Protein AF-A0A932BTH4-F1 (afdb_monomer_lite)

Structure (mmCIF, N/CA/C/O backbone):
data_AF-A0A932BTH4-F1
#
_entry.id   AF-A0A932BTH4-F1
#
loop_
_atom_site.group_PDB
_atom_site.id
_atom_site.type_symbol
_atom_site.label_atom_id
_atom_site.label_alt_id
_atom_site.label_comp_id
_atom_site.label_asym_id
_atom_site.label_entity_id
_atom_site.label_seq_id
_atom_site.pdbx_PDB_ins_code
_atom_site.Cartn_x
_atom_site.Cartn_y
_atom_site.Cartn_z
_atom_site.occupancy
_atom_site.B_iso_or_equiv
_atom_site.auth_seq_id
_atom_site.auth_comp_id
_atom_site.auth_asym_id
_atom_site.auth_atom_id
_atom_site.pdbx_PDB_model_num
ATOM 1 N N . MET A 1 1 ? 2.975 25.777 20.065 1.00 57.84 1 MET A N 1
ATOM 2 C CA . MET A 1 1 ? 3.415 24.514 19.435 1.00 57.84 1 MET A CA 1
ATOM 3 C C . MET A 1 1 ? 2.217 23.895 18.734 1.00 57.84 1 MET A C 1
ATOM 5 O O . MET A 1 1 ? 1.132 23.982 19.305 1.00 57.84 1 MET A O 1
ATOM 9 N N . PRO A 1 2 ? 2.371 23.359 17.514 1.00 67.12 2 PRO A N 1
ATOM 10 C CA . PRO A 1 2 ? 1.290 22.666 16.820 1.00 67.12 2 PRO A CA 1
ATOM 11 C C . PRO A 1 2 ? 0.917 21.357 17.541 1.00 67.12 2 PRO A C 1
ATOM 13 O O . PRO A 1 2 ? 1.780 20.638 18.053 1.00 67.12 2 PRO A O 1
ATOM 16 N N . LEU A 1 3 ? -0.386 21.070 17.597 1.00 73.31 3 LEU A N 1
ATOM 17 C CA . LEU A 1 3 ? -0.944 19.831 18.146 1.00 73.31 3 LEU A CA 1
ATOM 18 C C . LEU A 1 3 ? -1.079 18.804 17.018 1.00 73.31 3 LEU A C 1
ATOM 20 O O . LEU A 1 3 ? -1.754 19.080 16.031 1.00 73.31 3 LEU A O 1
ATOM 24 N N . HIS A 1 4 ? -0.491 17.620 17.188 1.00 79.56 4 HIS A N 1
ATOM 25 C CA . HIS A 1 4 ? -0.562 16.533 16.209 1.00 79.56 4 HIS A CA 1
ATOM 26 C C . HIS A 1 4 ? -1.504 15.425 16.682 1.00 79.56 4 HIS A C 1
ATOM 28 O O . HIS A 1 4 ? -1.471 15.050 17.856 1.00 79.56 4 HIS A O 1
ATOM 34 N N . HIS A 1 5 ? -2.315 14.867 15.781 1.00 82.06 5 HIS A N 1
ATOM 35 C CA . HIS A 1 5 ? -3.275 13.816 16.128 1.00 82.06 5 HIS A CA 1
ATOM 36 C C . HIS A 1 5 ? -2.724 12.415 15.891 1.00 82.06 5 HIS A C 1
ATOM 38 O O . HIS A 1 5 ? -2.381 12.061 14.765 1.00 82.06 5 HIS A O 1
ATOM 44 N N . TYR A 1 6 ? -2.711 11.584 16.932 1.00 84.62 6 TYR A N 1
ATOM 45 C CA . TYR A 1 6 ? -2.414 10.158 16.766 1.00 84.62 6 TYR A CA 1
ATOM 46 C C . TYR A 1 6 ? -3.645 9.352 16.342 1.00 84.62 6 TYR A C 1
ATOM 48 O O . TYR A 1 6 ? -3.500 8.346 15.658 1.00 84.62 6 TYR A O 1
ATOM 56 N N . LEU A 1 7 ? -4.840 9.846 16.665 1.00 87.31 7 LEU A N 1
ATOM 57 C CA . LEU A 1 7 ? -6.119 9.337 16.189 1.00 87.31 7 LEU A CA 1
ATOM 58 C C . LEU A 1 7 ? -6.963 10.533 15.714 1.00 87.31 7 LEU A C 1
ATOM 60 O O . LEU A 1 7 ? -7.068 11.515 16.462 1.00 87.31 7 LEU A O 1
ATOM 64 N N . PRO A 1 8 ? -7.545 10.514 14.498 1.00 86.94 8 PRO A N 1
ATOM 65 C CA . PRO A 1 8 ? -8.290 11.659 13.987 1.00 86.94 8 PRO A CA 1
ATOM 66 C C . PRO A 1 8 ? -9.456 12.032 14.901 1.00 86.94 8 PRO A C 1
ATOM 68 O O . PRO A 1 8 ? -10.297 11.207 15.258 1.00 86.94 8 PRO A O 1
ATOM 71 N N . ALA A 1 9 ? -9.546 13.309 15.257 1.00 85.62 9 ALA A N 1
ATOM 72 C CA . ALA A 1 9 ? -10.583 13.762 16.172 1.00 85.62 9 ALA A CA 1
ATOM 73 C C . ALA A 1 9 ? -11.993 13.731 15.543 1.00 85.62 9 ALA A C 1
ATOM 75 O O . ALA A 1 9 ? -12.984 13.638 16.257 1.00 85.62 9 ALA A O 1
ATOM 76 N N . SER A 1 10 ? -12.097 13.726 14.209 1.00 86.75 10 SER A N 1
ATOM 77 C CA . SER A 1 10 ? -13.349 13.467 13.487 1.00 86.75 10 SER A CA 1
ATOM 78 C C . SER A 1 10 ? -13.883 12.046 13.701 1.00 86.75 10 SER A C 1
ATOM 80 O O . SER A 1 10 ? -15.091 11.870 13.837 1.00 86.75 10 SER A O 1
ATOM 82 N N . PHE A 1 11 ? -12.995 11.050 13.774 1.00 91.19 11 PHE A N 1
ATOM 83 C CA . PHE A 1 11 ? -13.348 9.671 14.112 1.00 91.19 11 PHE A CA 1
ATOM 84 C C . PHE A 1 11 ? -13.824 9.573 15.565 1.00 91.19 11 PHE A C 1
ATOM 86 O O . PHE A 1 11 ? -14.920 9.084 15.820 1.00 91.19 11 PHE A O 1
ATOM 93 N N . LEU A 1 12 ? -13.069 10.151 16.506 1.00 91.12 12 LEU A N 1
ATOM 94 C CA . LEU A 1 12 ? -13.482 10.240 17.913 1.00 91.12 12 LEU A CA 1
ATOM 95 C C . LEU A 1 12 ? -14.813 10.985 18.094 1.00 91.12 12 LEU A C 1
ATOM 97 O O . LEU A 1 12 ? -15.634 10.598 18.920 1.00 91.12 12 LEU A O 1
ATOM 101 N N . GLY A 1 13 ? -15.056 12.028 17.298 1.00 87.75 13 GLY A N 1
ATOM 102 C CA . GLY A 1 13 ? -16.280 12.824 17.340 1.00 87.75 13 GLY A CA 1
ATOM 103 C C . GLY A 1 13 ? -17.559 12.047 17.009 1.00 87.75 13 GLY A C 1
ATOM 104 O O . GLY A 1 13 ? -18.638 12.510 17.372 1.00 87.75 13 GLY A O 1
ATOM 105 N N . ARG A 1 14 ? -17.465 10.866 16.379 1.00 89.62 14 ARG A N 1
ATOM 106 C CA . ARG A 1 14 ? -18.615 9.963 16.175 1.00 89.62 14 ARG A CA 1
ATOM 107 C C . ARG A 1 14 ? -19.098 9.295 17.468 1.00 89.62 14 ARG A C 1
ATOM 109 O O . ARG A 1 14 ? -20.225 8.817 17.522 1.00 89.62 14 ARG A O 1
ATOM 116 N N . PHE A 1 15 ? -18.287 9.319 18.522 1.00 91.50 15 PHE A N 1
ATOM 117 C CA . PHE A 1 15 ? -18.615 8.804 19.855 1.00 91.50 15 PHE A CA 1
ATOM 118 C C . PHE A 1 15 ? -19.069 9.929 20.796 1.00 91.50 15 PHE A C 1
ATOM 120 O O . PHE A 1 15 ? -18.829 9.882 21.995 1.00 91.50 15 PHE A O 1
ATOM 127 N N . SER A 1 16 ? -19.680 10.978 20.244 1.00 87.31 16 SER A N 1
ATOM 128 C CA . SER A 1 16 ? -20.296 12.064 21.007 1.00 87.31 16 SER A CA 1
ATOM 129 C C . SER A 1 16 ? -21.715 11.696 21.455 1.00 87.31 16 SER A C 1
ATOM 131 O O . SER A 1 16 ? -22.402 10.944 20.763 1.00 87.31 16 SER A O 1
ATOM 133 N N . ALA A 1 17 ? -22.170 12.284 22.566 1.00 77.75 17 ALA A N 1
ATOM 134 C CA . ALA A 1 17 ? -23.566 12.223 23.013 1.00 77.75 17 ALA A CA 1
ATOM 135 C C . ALA A 1 17 ? -24.527 12.988 22.080 1.00 77.75 17 ALA A C 1
ATOM 137 O O . ALA A 1 17 ? -25.729 12.733 22.076 1.00 77.75 17 ALA A O 1
ATOM 138 N N . ASP A 1 18 ? -24.012 13.940 21.292 1.00 76.75 18 ASP A N 1
ATOM 139 C CA . ASP A 1 18 ? -24.808 14.726 20.350 1.00 76.75 18 ASP A CA 1
ATOM 140 C C . ASP A 1 18 ? -24.969 13.977 19.016 1.00 76.75 18 ASP A C 1
ATOM 142 O O . ASP A 1 18 ? -24.131 14.076 18.113 1.00 76.75 18 ASP A O 1
ATOM 146 N N . LEU A 1 19 ? -26.063 13.212 18.926 1.00 66.12 19 LEU A N 1
ATOM 147 C CA . LEU A 1 19 ? -26.436 12.393 17.766 1.00 66.12 19 LEU A CA 1
ATOM 148 C C . LEU A 1 19 ? -27.072 13.190 16.619 1.00 66.12 19 LEU A C 1
ATOM 150 O O . LEU A 1 19 ? -27.266 12.638 15.539 1.00 66.12 19 LEU A O 1
ATOM 154 N N . GLN A 1 20 ? -27.446 14.454 16.837 1.00 69.19 20 GLN A N 1
ATOM 155 C CA . GLN A 1 20 ? -28.258 15.211 15.874 1.00 69.19 20 GLN A CA 1
ATOM 156 C C . GLN A 1 20 ? -27.432 15.990 14.850 1.00 69.19 20 GLN A C 1
ATOM 158 O O . GLN A 1 20 ? -27.984 16.598 13.935 1.00 69.19 20 GLN A O 1
ATOM 163 N N . THR A 1 21 ? -26.113 16.005 14.999 1.00 71.75 21 THR A N 1
ATOM 164 C CA . THR A 1 21 ? -25.231 16.878 14.230 1.00 71.75 21 THR A CA 1
ATOM 165 C C . THR A 1 21 ? -24.107 16.067 13.562 1.00 71.75 21 THR A C 1
ATOM 167 O O . THR A 1 21 ? -23.673 15.038 14.076 1.00 71.75 21 THR A O 1
ATOM 170 N N . GLU A 1 22 ? -23.590 16.528 12.417 1.00 73.25 22 GLU A N 1
ATOM 171 C CA . GLU A 1 22 ? -22.599 15.776 11.622 1.00 73.25 22 GLU A CA 1
ATOM 172 C C . GLU A 1 22 ? -21.203 15.683 12.273 1.00 73.25 22 GLU A C 1
ATOM 174 O O . GLU A 1 22 ? -20.692 16.697 12.767 1.00 73.25 22 GLU A O 1
ATOM 179 N N . PRO A 1 23 ? -20.517 14.524 12.237 1.00 72.06 23 PRO A N 1
ATOM 180 C CA . PRO A 1 23 ? -19.203 14.328 12.852 1.00 72.06 23 PRO A CA 1
ATOM 181 C C . PRO A 1 23 ? -18.203 15.436 12.505 1.00 72.06 23 PRO A C 1
ATOM 183 O O . PRO A 1 23 ? -17.874 15.673 11.347 1.00 72.06 23 PRO A O 1
ATOM 186 N N . ALA A 1 24 ? -17.687 16.105 13.535 1.00 75.56 24 ALA A N 1
ATOM 187 C CA . ALA A 1 24 ? -16.785 17.239 13.392 1.00 75.56 24 ALA A CA 1
ATOM 188 C C . ALA A 1 24 ? -15.564 17.058 14.291 1.00 75.56 24 ALA A C 1
ATOM 190 O O . ALA A 1 24 ? -15.651 16.494 15.384 1.00 75.56 24 ALA A O 1
ATOM 191 N N . ARG A 1 25 ? -14.423 17.581 13.831 1.00 79.50 25 ARG A N 1
ATOM 192 C CA . ARG A 1 25 ? -13.103 17.387 14.452 1.00 79.50 25 ARG A CA 1
ATOM 193 C C . ARG A 1 25 ? -13.051 17.774 15.927 1.00 79.50 25 ARG A C 1
ATOM 195 O O . ARG A 1 25 ? -12.247 17.225 16.663 1.00 79.50 25 ARG A O 1
ATOM 202 N N . ASP A 1 26 ? -13.857 18.729 16.365 1.00 83.75 26 ASP A N 1
ATOM 203 C CA . ASP A 1 26 ? -13.756 19.249 17.724 1.00 83.75 26 ASP A CA 1
ATOM 204 C C . ASP A 1 26 ? -14.915 18.833 18.635 1.00 83.75 26 ASP A C 1
ATOM 206 O O . ASP A 1 26 ? -15.034 19.390 19.702 1.00 83.75 26 ASP A O 1
ATOM 210 N N . ARG A 1 27 ? -15.776 17.871 18.291 1.00 87.12 27 ARG A N 1
ATOM 211 C CA . ARG A 1 27 ? -16.949 17.525 19.130 1.00 87.12 27 ARG A CA 1
ATOM 212 C C . ARG A 1 27 ? -16.615 17.189 20.585 1.00 87.12 27 ARG A C 1
ATOM 214 O O . ARG A 1 27 ? -15.539 16.675 20.884 1.00 87.12 27 ARG A O 1
ATOM 221 N N . SER A 1 28 ? -17.570 17.459 21.475 1.00 88.88 28 SER A N 1
ATOM 222 C CA . SER A 1 28 ? -17.495 17.009 22.866 1.00 88.88 28 SER A CA 1
ATOM 223 C C . SER A 1 28 ? -17.762 15.512 22.948 1.00 88.88 28 SER A C 1
ATOM 225 O O . SER A 1 28 ? -18.653 15.016 22.263 1.00 88.88 28 SER A O 1
ATOM 227 N N . LEU A 1 29 ? -17.009 14.792 23.767 1.00 91.31 29 LEU A N 1
ATOM 228 C CA . LEU A 1 29 ? -17.207 13.365 24.003 1.00 91.31 29 LEU A CA 1
ATOM 229 C C . LEU A 1 29 ? -16.985 13.022 25.472 1.00 91.31 29 LEU A C 1
ATOM 231 O O . LEU A 1 29 ? -16.319 13.760 26.208 1.00 91.31 29 LEU A O 1
ATOM 235 N N . ILE A 1 30 ? -17.488 11.857 25.872 1.00 95.06 30 ILE A N 1
ATOM 236 C CA . ILE A 1 30 ? -17.213 11.315 27.193 1.00 95.06 30 ILE A CA 1
ATOM 237 C C . ILE A 1 30 ? -15.938 10.482 27.139 1.00 95.06 30 ILE A C 1
ATOM 239 O O . ILE A 1 30 ? -15.813 9.536 26.361 1.00 95.06 30 ILE A O 1
ATOM 243 N N . VAL A 1 31 ? -14.985 10.846 27.989 1.00 95.75 31 VAL A N 1
ATOM 244 C CA . VAL A 1 31 ? -13.673 10.217 28.102 1.00 95.75 31 VAL A CA 1
ATOM 245 C C . VAL A 1 31 ? -13.605 9.426 29.394 1.00 95.75 31 VAL A C 1
ATOM 247 O O . VAL A 1 31 ? -13.901 9.946 30.470 1.00 95.75 31 VAL A O 1
ATOM 250 N N . GLY A 1 32 ? -13.143 8.186 29.302 1.00 95.62 32 GLY A N 1
ATOM 251 C CA . GLY A 1 32 ? -12.753 7.375 30.442 1.00 95.62 32 GLY A CA 1
ATOM 252 C C . GLY A 1 32 ? -11.241 7.270 30.568 1.00 95.62 32 GLY A C 1
ATOM 253 O O . GLY A 1 32 ? -10.592 6.692 29.705 1.00 95.62 32 GLY A O 1
ATOM 254 N N . ASP A 1 33 ? -10.672 7.791 31.657 1.00 94.31 33 ASP A N 1
ATOM 255 C CA . ASP A 1 33 ? -9.265 7.598 32.020 1.00 94.31 33 ASP A CA 1
ATOM 256 C C . ASP A 1 33 ? -9.137 6.343 32.877 1.00 94.31 33 ASP A C 1
ATOM 258 O O . ASP A 1 33 ? -9.363 6.375 34.092 1.00 94.31 33 ASP A O 1
ATOM 262 N N . LYS A 1 34 ? -8.752 5.234 32.241 1.00 92.31 34 LYS A N 1
ATOM 263 C CA . LYS A 1 34 ? -8.578 3.945 32.915 1.00 92.31 34 LYS A CA 1
ATOM 264 C C . LYS A 1 34 ? -7.455 3.976 33.948 1.00 92.31 34 LYS A C 1
ATOM 266 O O . LYS A 1 34 ? -7.525 3.249 34.934 1.00 92.31 34 LYS A O 1
ATOM 271 N N . LYS A 1 35 ? -6.431 4.820 33.781 1.00 90.25 35 LYS A N 1
ATOM 272 C CA . LYS A 1 35 ? -5.335 4.912 34.759 1.00 90.25 35 LYS A CA 1
ATOM 273 C C . LYS A 1 35 ? -5.813 5.534 36.068 1.00 90.25 35 LYS A C 1
ATOM 275 O O . LYS A 1 35 ? -5.495 5.032 37.138 1.00 90.25 35 LYS A O 1
ATOM 280 N N . ASN A 1 36 ? -6.577 6.619 35.972 1.00 92.75 36 ASN A N 1
ATOM 281 C CA . ASN A 1 36 ? -7.076 7.355 37.137 1.00 92.75 36 ASN A CA 1
ATOM 282 C C . ASN A 1 36 ? -8.486 6.924 37.574 1.00 92.75 36 ASN A C 1
ATOM 284 O O . ASN A 1 36 ? -9.041 7.530 38.486 1.00 92.75 36 ASN A O 1
ATOM 288 N N . GLN A 1 37 ? -9.070 5.920 36.909 1.00 91.56 37 GLN A N 1
ATOM 289 C CA . GLN A 1 37 ? -10.408 5.380 37.179 1.00 91.56 37 GLN A CA 1
ATOM 290 C C . GLN A 1 37 ? -11.493 6.467 37.257 1.00 91.56 37 GLN A C 1
ATOM 292 O O . GLN A 1 37 ? -12.377 6.439 38.113 1.00 91.56 37 GLN A O 1
ATOM 297 N N . ARG A 1 38 ? -11.429 7.447 36.347 1.00 94.25 38 ARG A N 1
ATOM 298 C CA . ARG A 1 38 ? -12.363 8.581 36.306 1.00 94.25 38 ARG A CA 1
ATOM 299 C C . ARG A 1 38 ? -12.878 8.839 34.899 1.00 94.25 38 ARG A C 1
ATOM 301 O O . ARG A 1 38 ? -12.152 8.639 33.927 1.00 94.25 38 ARG A O 1
ATOM 308 N N . ARG A 1 39 ? -14.101 9.362 34.809 1.00 94.69 39 ARG A N 1
ATOM 309 C CA . ARG A 1 39 ? -14.690 9.876 33.568 1.00 94.69 39 ARG A CA 1
ATOM 310 C C . ARG A 1 39 ? -14.755 11.399 33.581 1.00 94.69 39 ARG A C 1
ATOM 312 O O . ARG A 1 39 ? -14.928 11.991 34.645 1.00 94.69 39 ARG A O 1
ATOM 319 N N . PHE A 1 40 ? -14.620 12.019 32.418 1.00 95.31 40 PHE A N 1
ATOM 320 C CA . PHE A 1 40 ? -14.787 13.459 32.226 1.00 95.31 40 PHE A CA 1
ATOM 321 C C . PHE A 1 40 ? -15.191 13.754 30.782 1.00 95.31 40 PHE A C 1
ATOM 323 O O . PHE A 1 40 ? -15.037 12.913 29.901 1.00 95.31 40 PHE A O 1
ATOM 330 N N . GLU A 1 41 ? -15.703 14.952 30.539 1.00 94.25 41 GLU A N 1
ATOM 331 C CA . GLU A 1 41 ? -16.021 15.424 29.196 1.00 94.25 41 GLU A CA 1
ATOM 332 C C . GLU A 1 41 ? -14.843 16.219 28.623 1.00 94.25 41 GLU A C 1
ATOM 334 O O . GLU A 1 41 ? -14.204 17.004 29.330 1.00 94.25 41 GLU A O 1
ATOM 339 N N . ALA A 1 42 ? -14.529 16.007 27.347 1.00 92.56 42 ALA A N 1
ATOM 340 C CA . ALA A 1 42 ? -13.513 16.783 26.647 1.00 92.56 42 ALA A CA 1
ATOM 341 C C . ALA A 1 42 ? -13.785 16.841 25.143 1.00 92.56 42 ALA A C 1
ATOM 343 O O . ALA A 1 42 ? -14.504 16.021 24.578 1.00 92.56 42 ALA A O 1
ATOM 344 N N . ARG A 1 43 ? -13.158 17.812 24.477 1.00 89.19 43 ARG A N 1
ATOM 345 C CA . ARG A 1 43 ? -13.217 17.944 23.019 1.00 89.19 43 ARG A CA 1
ATOM 346 C C . ARG A 1 43 ? -12.310 16.908 22.357 1.00 89.19 43 ARG A C 1
ATOM 348 O O . ARG A 1 43 ? -11.166 16.738 22.782 1.00 89.19 43 ARG A O 1
ATOM 355 N N . ALA A 1 44 ? -12.770 16.279 21.278 1.00 87.88 44 ALA A N 1
ATOM 356 C CA . ALA A 1 44 ? -12.032 15.250 20.537 1.00 87.88 44 ALA A CA 1
ATOM 357 C C . ALA A 1 44 ? -10.636 15.721 20.124 1.00 87.88 44 ALA A C 1
ATOM 359 O O . ALA A 1 44 ? -9.651 14.989 20.259 1.00 87.88 44 ALA A O 1
ATOM 360 N N . SER A 1 45 ? -10.531 16.989 19.718 1.00 83.75 45 SER A N 1
ATOM 361 C CA . SER A 1 45 ? -9.265 17.586 19.306 1.00 83.75 45 SER A CA 1
ATOM 362 C C . SER A 1 45 ? -8.236 17.709 20.437 1.00 83.75 45 SER A C 1
ATOM 364 O O . SER A 1 45 ? -7.058 17.881 20.146 1.00 83.75 45 SER A O 1
ATOM 366 N N . LYS A 1 46 ? -8.658 17.627 21.708 1.00 85.81 46 LYS A N 1
ATOM 367 C CA . LYS A 1 46 ? -7.805 17.781 22.897 1.00 85.81 46 LYS A CA 1
ATOM 368 C C . LYS A 1 46 ? -7.328 16.461 23.494 1.00 85.81 46 LYS A C 1
ATOM 370 O O . LYS A 1 46 ? -6.376 16.477 24.268 1.00 85.81 46 LYS A O 1
ATOM 375 N N . VAL A 1 47 ? -7.975 15.342 23.168 1.00 86.44 47 VAL A N 1
ATOM 376 C CA . VAL A 1 47 ? -7.672 14.034 23.780 1.00 86.44 47 VAL A CA 1
ATOM 377 C C . VAL A 1 47 ? -6.949 13.103 22.809 1.00 86.44 47 VAL A C 1
ATOM 379 O O . VAL A 1 47 ? -6.034 12.383 23.204 1.00 86.44 47 VAL A O 1
ATOM 382 N N . GLY A 1 48 ? -7.276 13.194 21.518 1.00 81.12 48 GLY A N 1
ATOM 383 C CA . GLY A 1 48 ? -6.579 12.489 20.439 1.00 81.12 48 GLY A CA 1
ATOM 384 C C . GLY A 1 48 ? -5.318 13.199 19.934 1.00 81.12 48 GLY A C 1
ATOM 385 O O . GLY A 1 48 ? -4.908 12.952 18.802 1.00 81.12 48 GLY A O 1
ATOM 386 N N . CYS A 1 49 ? -4.738 14.134 20.700 1.00 82.56 49 CYS A N 1
ATOM 387 C CA . CYS A 1 49 ? -3.603 14.954 20.264 1.00 82.56 49 CYS A CA 1
ATOM 388 C C . CYS A 1 49 ? -2.403 14.908 21.218 1.00 82.56 49 CYS A C 1
ATOM 390 O O . CYS A 1 49 ? -2.563 14.856 22.437 1.00 82.56 49 CYS A O 1
ATOM 392 N N . ILE A 1 50 ? -1.197 15.010 20.658 1.00 82.62 50 ILE A N 1
ATOM 393 C CA . ILE A 1 50 ? 0.068 15.165 21.382 1.00 82.62 50 ILE A CA 1
ATOM 394 C C . ILE A 1 50 ? 0.888 16.263 20.689 1.00 82.62 50 ILE A C 1
ATOM 396 O O . ILE A 1 50 ? 1.047 16.268 19.467 1.00 82.62 50 ILE A O 1
ATOM 400 N N . ASN A 1 51 ? 1.421 17.211 21.464 1.00 81.25 51 ASN A N 1
ATOM 401 C CA . ASN A 1 51 ? 2.290 18.266 20.933 1.00 81.25 51 ASN A CA 1
ATOM 402 C C . ASN A 1 51 ? 3.560 17.667 20.321 1.00 81.25 51 ASN A C 1
ATOM 404 O O . ASN A 1 51 ? 4.224 16.849 20.955 1.00 81.25 51 ASN A O 1
ATOM 408 N N . ASN A 1 52 ? 3.921 18.125 19.120 1.00 76.44 52 ASN A N 1
ATOM 409 C CA . ASN A 1 52 ? 5.162 17.749 18.435 1.00 76.44 52 ASN A CA 1
ATOM 410 C C . ASN A 1 52 ? 5.359 16.232 18.220 1.00 76.44 52 ASN A C 1
ATOM 412 O O . ASN A 1 52 ? 6.491 15.778 18.079 1.00 76.44 52 ASN A O 1
ATOM 416 N N . LEU A 1 53 ? 4.273 15.443 18.161 1.00 79.50 53 LEU A N 1
ATOM 417 C CA . LEU A 1 53 ? 4.369 13.996 17.917 1.00 79.50 53 LEU A CA 1
ATOM 418 C C . LEU A 1 53 ? 5.079 13.643 16.595 1.00 79.50 53 LEU A C 1
ATOM 420 O O . LEU A 1 53 ? 5.854 12.694 16.575 1.00 79.50 53 LEU A O 1
ATOM 424 N N . TYR A 1 54 ? 4.845 14.413 15.524 1.00 75.31 54 TYR A N 1
ATOM 425 C CA . TYR A 1 54 ? 5.377 14.159 14.176 1.00 75.31 54 TYR A CA 1
ATOM 426 C C . TYR A 1 54 ? 6.340 15.236 13.655 1.00 75.31 54 TYR A C 1
ATOM 428 O O . TYR A 1 54 ? 6.503 15.386 12.446 1.00 75.31 54 TYR A O 1
ATOM 436 N N . THR A 1 55 ? 6.959 16.019 14.541 1.00 71.44 55 THR A N 1
ATOM 437 C CA . THR A 1 55 ? 7.887 17.080 14.120 1.00 71.44 55 THR A CA 1
ATOM 438 C C . THR A 1 55 ? 9.174 16.478 13.555 1.00 71.44 55 THR A C 1
ATOM 440 O O . THR A 1 55 ? 9.823 15.680 14.232 1.00 71.44 55 THR A O 1
ATOM 443 N N . LEU A 1 56 ? 9.539 16.880 12.335 1.00 64.06 56 LEU A N 1
ATOM 444 C CA . LEU A 1 56 ? 10.879 16.680 11.776 1.00 64.06 56 LEU A CA 1
ATOM 445 C C . LEU A 1 56 ? 11.776 17.865 12.178 1.00 64.06 56 LEU A C 1
ATOM 447 O O . LEU A 1 56 ? 11.322 19.008 12.170 1.00 64.06 56 LEU A O 1
ATOM 451 N N . VAL A 1 57 ? 13.022 17.597 12.553 1.00 60.53 57 VAL A N 1
ATOM 452 C CA . VAL A 1 57 ? 14.082 18.578 12.809 1.00 60.53 57 VAL A CA 1
ATOM 453 C C . VAL A 1 57 ? 14.596 19.117 11.465 1.00 60.53 57 VAL A C 1
ATOM 455 O O . VAL A 1 57 ? 14.613 18.399 10.462 1.00 60.53 57 VAL A O 1
ATOM 458 N N . ASP A 1 58 ? 15.022 20.384 11.462 1.00 53.16 58 ASP A N 1
ATOM 459 C CA . ASP A 1 58 ? 15.423 21.201 10.297 1.00 53.16 58 ASP A CA 1
ATOM 460 C C . ASP A 1 58 ? 16.511 20.602 9.380 1.00 53.16 58 ASP A C 1
ATOM 462 O O . ASP A 1 58 ? 16.746 21.126 8.297 1.00 53.16 58 ASP A O 1
ATOM 466 N N . ASP A 1 59 ? 17.160 19.502 9.765 1.00 51.75 59 ASP A N 1
ATOM 467 C CA . ASP A 1 59 ? 18.203 18.839 8.964 1.00 51.75 59 ASP A CA 1
ATOM 468 C C . ASP A 1 59 ? 17.637 17.795 7.973 1.00 51.75 59 ASP A C 1
ATOM 470 O O . ASP A 1 59 ? 18.355 17.097 7.256 1.00 51.75 59 ASP A O 1
ATOM 474 N N . SER A 1 60 ? 16.309 17.649 7.912 1.00 53.97 60 SER A N 1
ATOM 475 C CA . SER A 1 60 ? 15.658 16.977 6.788 1.00 53.97 60 SER A CA 1
ATOM 476 C C . SER A 1 60 ? 15.455 17.987 5.661 1.00 53.97 60 SER A C 1
ATOM 478 O O . SER A 1 60 ? 14.959 19.076 5.909 1.00 53.97 60 SER A O 1
ATOM 480 N N . GLN A 1 61 ? 15.7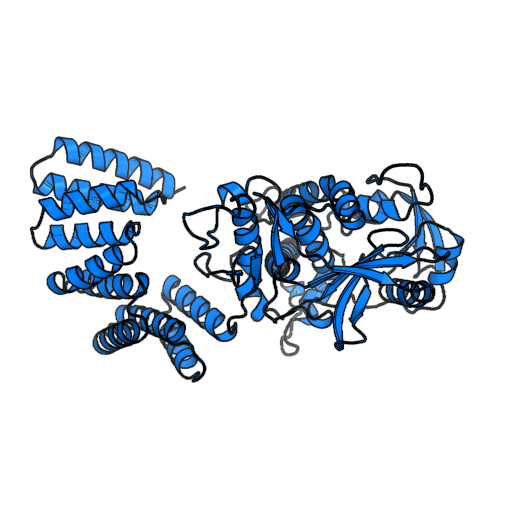58 17.638 4.409 1.00 57.22 61 GLN A N 1
ATOM 481 C CA . GLN A 1 61 ? 15.472 18.464 3.217 1.00 57.22 61 GLN A CA 1
ATOM 482 C C . GLN A 1 61 ? 13.958 18.743 2.988 1.00 57.22 61 GLN A C 1
ATOM 484 O O . GLN A 1 61 ? 13.543 19.108 1.891 1.00 57.22 61 GLN A O 1
ATOM 489 N N . LEU A 1 62 ? 13.110 18.532 3.999 1.00 56.88 62 LEU A N 1
ATOM 490 C CA . LEU A 1 62 ? 11.660 18.649 3.994 1.00 56.88 62 LEU A CA 1
ATOM 491 C C . LEU A 1 62 ? 11.218 19.672 5.042 1.00 56.88 62 LEU A C 1
ATOM 493 O O . LEU A 1 62 ? 11.791 19.769 6.124 1.00 56.88 62 LEU A O 1
ATOM 497 N N . HIS A 1 63 ? 10.138 20.396 4.750 1.00 60.44 63 HIS A N 1
ATOM 498 C CA . HIS A 1 63 ? 9.567 21.356 5.690 1.00 60.44 63 HIS A CA 1
ATOM 499 C C . HIS A 1 63 ? 9.130 20.635 6.989 1.00 60.44 63 HIS A C 1
ATOM 501 O O . HIS A 1 63 ? 8.488 19.582 6.890 1.00 60.44 63 HIS A O 1
ATOM 507 N N . PRO A 1 64 ? 9.346 21.199 8.195 1.00 58.84 64 PRO A N 1
ATOM 508 C CA . PRO A 1 64 ? 8.996 20.576 9.487 1.00 58.84 64 PRO A CA 1
ATOM 509 C C . PRO A 1 64 ? 7.533 20.121 9.656 1.00 58.84 64 PRO A C 1
ATOM 511 O O . PRO A 1 64 ? 7.221 19.326 10.541 1.00 58.84 64 PRO A O 1
ATOM 514 N N . ASN A 1 65 ? 6.638 20.595 8.781 1.00 63.31 65 ASN A N 1
ATOM 515 C CA . ASN A 1 65 ? 5.198 20.310 8.782 1.00 63.31 65 ASN A CA 1
ATOM 516 C C . ASN A 1 65 ? 4.765 19.337 7.670 1.00 63.31 65 ASN A C 1
ATOM 518 O O . ASN A 1 65 ? 3.574 19.081 7.526 1.00 63.31 65 ASN A O 1
ATOM 522 N N . THR A 1 66 ? 5.697 18.803 6.873 1.00 67.06 66 THR A N 1
ATOM 523 C CA . THR A 1 66 ? 5.385 17.942 5.713 1.00 67.06 66 THR A CA 1
ATOM 524 C C . THR A 1 66 ? 4.560 16.722 6.123 1.00 67.06 66 THR A C 1
ATOM 526 O O . THR A 1 66 ? 3.603 16.348 5.448 1.00 67.06 66 THR A O 1
ATOM 529 N N . ILE A 1 67 ? 4.885 16.126 7.272 1.00 68.19 67 ILE A N 1
ATOM 530 C CA . ILE A 1 67 ? 4.174 14.958 7.796 1.00 68.19 67 ILE A CA 1
ATOM 531 C C . ILE A 1 67 ? 2.734 15.318 8.189 1.00 68.19 67 ILE A C 1
ATOM 533 O O . ILE A 1 67 ? 1.805 14.595 7.844 1.00 68.19 67 ILE A O 1
ATOM 537 N N . ASP A 1 68 ? 2.529 16.459 8.847 1.00 67.25 68 ASP A N 1
ATOM 538 C CA . ASP A 1 68 ? 1.193 16.919 9.240 1.00 67.25 68 ASP A CA 1
ATOM 539 C C . ASP A 1 68 ? 0.335 17.312 8.028 1.00 67.25 68 ASP A C 1
ATOM 541 O O . ASP A 1 68 ? -0.837 16.952 7.951 1.00 67.25 68 ASP A O 1
ATOM 545 N N . GLN A 1 69 ? 0.933 17.968 7.027 1.00 67.12 69 GLN A N 1
ATOM 546 C CA . GLN A 1 69 ? 0.270 18.254 5.750 1.00 67.12 69 GLN A CA 1
ATOM 547 C C . GLN A 1 69 ? -0.150 16.972 5.035 1.00 67.12 69 GLN A C 1
ATOM 549 O O . GLN A 1 69 ? -1.270 16.902 4.530 1.00 67.12 69 GLN A O 1
ATOM 554 N N . THR A 1 70 ? 0.718 15.955 5.059 1.00 68.00 70 THR A N 1
ATOM 555 C CA . THR A 1 70 ? 0.394 14.625 4.546 1.00 68.00 70 THR A CA 1
ATOM 556 C C . THR A 1 70 ? -0.836 14.108 5.281 1.00 68.00 70 THR A C 1
ATOM 558 O O . THR A 1 70 ? -1.853 13.834 4.673 1.00 68.00 70 THR A O 1
ATOM 561 N N . TRP A 1 71 ? -0.831 14.044 6.605 1.00 76.19 71 TRP A N 1
ATOM 562 C CA . TRP A 1 71 ? -1.966 13.534 7.377 1.00 76.19 71 TRP A CA 1
ATOM 563 C C . TRP A 1 71 ? -3.283 14.298 7.204 1.00 76.19 71 TRP A C 1
ATOM 565 O O . TRP A 1 71 ? -4.348 13.683 7.145 1.00 76.19 71 TRP A O 1
ATOM 575 N N . GLY A 1 72 ? -3.225 15.624 7.117 1.00 73.12 72 GLY A N 1
ATOM 576 C CA . GLY A 1 72 ? -4.410 16.473 7.165 1.00 73.12 72 GLY A CA 1
ATOM 577 C C . GLY A 1 72 ? -5.364 16.297 5.984 1.00 73.12 72 GLY A C 1
ATOM 578 O O . GLY A 1 72 ? -6.554 16.582 6.119 1.00 73.12 72 GLY A O 1
ATOM 579 N N . GLU A 1 73 ? -4.889 15.835 4.827 1.00 76.38 73 GLU A N 1
ATOM 580 C CA . GLU A 1 73 ? -5.734 15.768 3.636 1.00 76.38 73 GLU A CA 1
ATOM 581 C C . GLU A 1 73 ? -6.760 14.628 3.685 1.00 76.38 73 GLU A C 1
ATOM 583 O O . GLU A 1 73 ? -7.948 14.893 3.486 1.00 76.38 73 GLU A O 1
ATOM 588 N N . TYR A 1 74 ? -6.353 13.395 4.019 1.00 85.44 74 TYR A N 1
ATOM 589 C CA . TYR A 1 74 ? -7.312 12.291 4.159 1.00 85.44 74 TYR A CA 1
ATOM 590 C C . TYR A 1 74 ? -8.229 12.500 5.377 1.00 85.44 74 TYR A C 1
ATOM 592 O O . TYR A 1 74 ? -9.422 12.209 5.311 1.00 85.44 74 TYR A O 1
ATOM 600 N N . GLU A 1 75 ? -7.713 13.080 6.469 1.00 86.31 75 GLU A N 1
ATOM 601 C CA . GLU A 1 75 ? -8.482 13.333 7.696 1.00 86.31 75 GLU A CA 1
ATOM 602 C C . GLU A 1 75 ? -9.684 14.256 7.473 1.00 86.31 75 GLU A C 1
ATOM 604 O O . GLU A 1 75 ? -10.734 14.059 8.092 1.00 86.31 75 GLU A O 1
ATOM 609 N N . ARG A 1 76 ? -9.555 15.245 6.575 1.00 86.12 76 ARG A N 1
ATOM 610 C CA . ARG A 1 76 ? -10.664 16.138 6.197 1.00 86.12 76 ARG A CA 1
ATOM 611 C C . ARG A 1 76 ? -11.812 15.387 5.530 1.00 86.12 76 ARG A C 1
ATOM 613 O O . ARG A 1 76 ? -12.966 15.733 5.754 1.00 86.12 76 ARG A O 1
ATOM 620 N N . ASN A 1 77 ? -11.495 14.361 4.746 1.00 90.31 77 ASN A N 1
ATOM 621 C CA . ASN A 1 77 ? -12.475 13.577 3.996 1.00 90.31 77 ASN A CA 1
ATOM 622 C C . ASN A 1 77 ? -12.986 12.355 4.777 1.00 90.31 77 ASN A C 1
ATOM 624 O O . ASN A 1 77 ? -13.944 11.706 4.354 1.00 90.31 77 ASN A O 1
ATOM 628 N N . LEU A 1 78 ? -12.373 12.045 5.924 1.00 92.44 78 LEU A N 1
ATOM 629 C CA . LEU A 1 78 ? -12.679 10.861 6.721 1.00 92.44 78 LEU A CA 1
ATOM 630 C C . LEU A 1 78 ? -14.150 10.760 7.170 1.00 92.44 78 LEU A C 1
ATOM 632 O O . LEU A 1 78 ? -14.702 9.670 7.029 1.00 92.44 78 LEU A O 1
ATOM 636 N N . PRO A 1 79 ? -14.826 11.828 7.658 1.00 91.88 79 PRO A N 1
ATOM 637 C CA . PRO A 1 79 ? -16.247 11.750 8.002 1.00 91.88 79 PRO A CA 1
ATOM 638 C C . PRO A 1 79 ? -17.096 11.241 6.841 1.00 91.88 79 PRO A C 1
ATOM 640 O O . PRO A 1 79 ? -17.793 10.242 7.000 1.00 91.88 79 PRO A O 1
ATOM 643 N N . VAL A 1 80 ? -16.945 11.866 5.671 1.00 92.56 80 VAL A N 1
ATOM 644 C CA . VAL A 1 80 ? -17.709 11.547 4.462 1.00 92.56 80 VAL A CA 1
ATOM 645 C C . VAL A 1 80 ? -17.422 10.120 4.005 1.00 92.56 80 VAL A C 1
ATOM 647 O O . VAL A 1 80 ? -18.344 9.389 3.662 1.00 92.56 80 VAL A O 1
ATOM 650 N N . ALA A 1 81 ? -16.159 9.690 4.027 1.00 95.19 81 ALA A N 1
ATOM 651 C CA . ALA A 1 81 ? -15.794 8.335 3.627 1.00 95.19 81 ALA A CA 1
ATOM 652 C C . ALA A 1 81 ? -16.365 7.263 4.576 1.00 95.19 81 ALA A C 1
ATOM 654 O O . ALA A 1 81 ? -16.821 6.223 4.103 1.00 95.19 81 ALA A O 1
ATOM 655 N N . ILE A 1 82 ? -16.392 7.518 5.891 1.00 95.06 82 ILE A N 1
ATOM 656 C CA . ILE A 1 82 ? -17.027 6.618 6.868 1.00 95.06 82 ILE A CA 1
ATOM 657 C C . ILE A 1 82 ? -18.545 6.577 6.668 1.00 95.06 82 ILE A C 1
ATOM 659 O O . ILE A 1 82 ? -19.120 5.493 6.693 1.00 95.06 82 ILE A O 1
ATOM 663 N N . ASP A 1 83 ? -19.206 7.715 6.427 1.00 93.81 83 ASP A N 1
ATOM 664 C CA . ASP A 1 83 ? -20.646 7.698 6.136 1.00 93.81 83 ASP A CA 1
ATOM 665 C C . ASP A 1 83 ? -20.927 6.903 4.872 1.00 93.81 83 ASP A C 1
ATOM 667 O O . ASP A 1 83 ? -21.860 6.099 4.852 1.00 93.81 83 ASP A O 1
ATOM 671 N N . LYS A 1 84 ? -20.082 7.048 3.847 1.00 96.38 84 LYS A N 1
ATOM 672 C CA . LYS A 1 84 ? -20.225 6.237 2.646 1.00 96.38 84 LYS A CA 1
ATOM 673 C C . LYS A 1 84 ? -20.068 4.738 2.917 1.00 96.38 84 LYS A C 1
ATOM 675 O O . LYS A 1 84 ? -20.800 3.921 2.356 1.00 96.38 84 LYS A O 1
ATOM 680 N N . LEU A 1 85 ? -19.128 4.382 3.798 1.00 97.25 85 LEU A N 1
ATOM 681 C CA . LEU A 1 85 ? -18.875 3.006 4.231 1.00 97.25 85 LEU A CA 1
ATOM 682 C C . LEU A 1 85 ? -20.099 2.406 4.904 1.00 97.25 85 LEU A C 1
ATOM 684 O O . LEU A 1 85 ? -20.541 1.337 4.490 1.00 97.25 85 LEU A O 1
ATOM 688 N N . ILE A 1 86 ? -20.671 3.119 5.872 1.00 94.19 86 ILE A N 1
ATOM 689 C CA . ILE A 1 86 ? -21.850 2.685 6.629 1.00 94.19 86 ILE A CA 1
ATOM 690 C C . ILE A 1 86 ? -23.067 2.526 5.703 1.00 94.19 86 ILE A C 1
ATOM 692 O O . ILE A 1 86 ? -23.787 1.535 5.795 1.00 94.19 86 ILE A O 1
ATOM 696 N N . HIS A 1 87 ? -23.269 3.452 4.760 1.00 94.94 87 HIS A N 1
ATOM 697 C CA . HIS A 1 87 ? -24.421 3.449 3.847 1.00 94.94 87 HIS A CA 1
ATOM 698 C C . HIS A 1 87 ? -24.209 2.634 2.559 1.00 94.94 87 HIS A C 1
ATOM 700 O O . HIS A 1 87 ? -25.015 2.734 1.633 1.00 94.94 87 HIS A O 1
ATOM 706 N N . ARG A 1 88 ? -23.148 1.819 2.485 1.00 95.69 88 ARG A N 1
ATOM 707 C CA . ARG A 1 88 ? -22.861 0.914 1.354 1.00 95.69 88 ARG A CA 1
ATOM 708 C C . ARG A 1 88 ? -22.729 1.619 -0.007 1.00 95.69 88 ARG A C 1
ATOM 710 O O . ARG A 1 88 ? -23.093 1.053 -1.034 1.00 95.69 88 ARG A O 1
ATOM 717 N N . ASN A 1 89 ? -22.213 2.850 -0.037 1.00 95.56 89 ASN A N 1
ATOM 718 C CA . ASN A 1 89 ? -22.073 3.653 -1.264 1.00 95.56 89 ASN A CA 1
ATOM 719 C C . ASN A 1 89 ? -20.638 4.183 -1.485 1.00 95.56 89 ASN A C 1
ATOM 721 O O . ASN A 1 89 ? -20.427 5.217 -2.124 1.00 95.56 89 ASN A O 1
ATOM 725 N N . VAL A 1 90 ? -19.640 3.476 -0.947 1.00 96.44 90 VAL A N 1
ATOM 726 C CA . VAL A 1 90 ? -18.222 3.825 -1.099 1.00 96.44 90 VAL A CA 1
ATOM 727 C C . VAL A 1 90 ? -17.782 3.672 -2.550 1.00 96.44 90 VAL A C 1
ATOM 729 O O . VAL A 1 90 ? -17.881 2.596 -3.130 1.00 96.44 90 VAL A O 1
ATOM 732 N N . ASP A 1 91 ? -17.232 4.742 -3.116 1.00 94.69 91 ASP A N 1
ATOM 733 C CA . ASP A 1 91 ? -16.509 4.702 -4.387 1.00 94.69 91 ASP A CA 1
ATOM 734 C C . ASP A 1 91 ? -15.021 4.361 -4.190 1.00 94.69 91 ASP A C 1
ATOM 736 O O . ASP A 1 91 ? -14.457 4.536 -3.107 1.00 94.69 91 ASP A O 1
ATOM 740 N N . ALA A 1 92 ? -14.364 3.884 -5.252 1.00 95.31 92 ALA A N 1
ATOM 741 C CA . ALA A 1 92 ? -12.968 3.451 -5.183 1.00 95.31 92 ALA A CA 1
ATOM 742 C C . ALA A 1 92 ? -11.989 4.548 -4.729 1.00 95.31 92 ALA A C 1
ATOM 744 O O . ALA A 1 92 ? -11.006 4.224 -4.068 1.00 95.31 92 ALA A O 1
ATOM 745 N N . GLU A 1 93 ? -12.246 5.825 -5.034 1.00 93.12 93 GLU A N 1
ATOM 746 C CA . GLU A 1 93 ? -11.393 6.942 -4.595 1.00 93.12 93 GLU A CA 1
ATOM 747 C C . GLU A 1 93 ? -11.524 7.175 -3.084 1.00 93.12 93 GLU A C 1
ATOM 749 O O . GLU A 1 93 ? -10.522 7.231 -2.373 1.00 93.12 93 GLU A O 1
ATOM 754 N N . SER A 1 94 ? -12.753 7.221 -2.563 1.00 94.62 94 SER A N 1
ATOM 755 C CA . SER A 1 94 ? -13.019 7.348 -1.124 1.00 94.62 94 SER A CA 1
ATOM 756 C C . SER A 1 94 ? -12.434 6.162 -0.347 1.00 94.62 94 SER A C 1
ATOM 758 O O . SER A 1 94 ? -11.850 6.338 0.722 1.00 94.62 94 SER A O 1
ATOM 760 N N . TRP A 1 95 ? -12.530 4.949 -0.895 1.00 96.94 95 TRP A N 1
ATOM 761 C CA . TRP A 1 95 ? -11.918 3.765 -0.296 1.00 96.94 95 TRP A CA 1
ATOM 762 C C . TRP A 1 95 ? -10.388 3.826 -0.309 1.00 96.94 95 TRP A C 1
ATOM 764 O O . TRP A 1 95 ? -9.763 3.796 0.752 1.00 96.94 95 TRP A O 1
ATOM 774 N N . ALA A 1 96 ? -9.777 3.956 -1.488 1.00 94.75 96 ALA A N 1
ATOM 775 C CA . ALA A 1 96 ? -8.332 3.854 -1.641 1.00 94.75 96 ALA A CA 1
ATOM 776 C C . ALA A 1 96 ? -7.583 5.052 -1.043 1.00 94.75 96 ALA A C 1
ATOM 778 O O . ALA A 1 96 ? -6.510 4.858 -0.484 1.00 94.75 96 ALA A O 1
ATOM 779 N N . ARG A 1 97 ? -8.111 6.280 -1.130 1.00 92.75 97 ARG A N 1
ATOM 780 C CA . ARG A 1 97 ? -7.399 7.489 -0.669 1.00 92.75 97 ARG A CA 1
ATOM 781 C C . ARG A 1 97 ? -7.775 7.971 0.721 1.00 92.75 97 ARG A C 1
ATOM 783 O O . ARG A 1 97 ? -7.063 8.808 1.268 1.00 92.75 97 ARG A O 1
ATOM 790 N N . VAL A 1 98 ? -8.874 7.483 1.294 1.00 93.94 98 VAL A N 1
ATOM 791 C CA . VAL A 1 98 ? -9.318 7.927 2.623 1.00 93.94 98 VAL A CA 1
ATOM 792 C C . VAL A 1 98 ? -9.381 6.770 3.602 1.00 93.94 98 VAL A C 1
ATOM 794 O O . VAL A 1 98 ? -8.701 6.814 4.625 1.00 93.94 98 VAL A O 1
ATOM 797 N N . LEU A 1 99 ? -10.144 5.719 3.290 1.00 96.38 99 LEU A N 1
ATOM 798 C CA . LEU A 1 99 ? -10.347 4.612 4.226 1.00 96.38 99 LEU A CA 1
ATOM 799 C C . LEU A 1 99 ? -9.095 3.740 4.386 1.00 96.38 99 LEU A C 1
ATOM 801 O O . LEU A 1 99 ? -8.709 3.448 5.515 1.00 96.38 99 LEU A O 1
ATOM 805 N N . VAL A 1 100 ? -8.431 3.352 3.292 1.00 95.81 100 VAL A N 1
ATOM 806 C CA . VAL A 1 100 ? -7.193 2.552 3.356 1.00 95.81 100 VAL A CA 1
ATOM 807 C C . VAL A 1 100 ? -6.097 3.276 4.163 1.00 95.81 100 VAL A C 1
ATOM 809 O O . VAL A 1 100 ? -5.552 2.675 5.091 1.00 95.81 100 VAL A O 1
ATOM 812 N N . PRO A 1 101 ? -5.798 4.568 3.913 1.00 93.31 101 PRO A N 1
ATOM 813 C CA . PRO A 1 101 ? -4.851 5.327 4.724 1.00 93.31 101 PRO A CA 1
ATOM 814 C C . PRO A 1 101 ? -5.268 5.476 6.178 1.00 93.31 101 PRO A C 1
ATOM 816 O O . PRO A 1 101 ? -4.417 5.366 7.054 1.00 93.31 101 PRO A O 1
ATOM 819 N N . PHE A 1 102 ? -6.556 5.697 6.448 1.00 93.81 102 PHE A N 1
ATOM 820 C CA . PHE A 1 102 ? -7.088 5.775 7.806 1.00 93.81 102 PHE A CA 1
ATOM 821 C C . PHE A 1 102 ? -6.798 4.501 8.605 1.00 93.81 102 PHE A C 1
ATOM 823 O O . PHE A 1 102 ? -6.244 4.587 9.701 1.00 93.81 102 PHE A O 1
ATOM 830 N N . VAL A 1 103 ? -7.090 3.333 8.028 1.00 95.25 103 VAL A N 1
ATOM 831 C CA . VAL A 1 103 ? -6.806 2.030 8.642 1.00 95.25 103 VAL A CA 1
ATOM 832 C C . VAL A 1 103 ? -5.298 1.835 8.829 1.00 95.25 103 VAL A C 1
ATOM 834 O O . VAL A 1 103 ? -4.847 1.542 9.935 1.00 95.25 103 VAL A O 1
ATOM 837 N N . ALA A 1 104 ? -4.491 2.055 7.784 1.00 92.69 104 ALA A N 1
ATOM 838 C CA . ALA A 1 104 ? -3.036 1.899 7.866 1.00 92.69 104 ALA A CA 1
ATOM 839 C C . ALA A 1 104 ? -2.409 2.841 8.914 1.00 92.69 104 ALA A C 1
ATOM 841 O O . ALA A 1 104 ? -1.490 2.453 9.636 1.00 92.69 104 ALA A O 1
ATOM 842 N N . CYS A 1 105 ? -2.936 4.064 9.051 1.00 89.75 105 CYS A N 1
ATOM 843 C CA . CYS A 1 105 ? -2.480 5.042 10.035 1.00 89.75 105 CYS A CA 1
ATOM 844 C C . CYS A 1 105 ? -2.665 4.566 11.478 1.00 89.75 105 CYS A C 1
ATOM 846 O O . CYS A 1 105 ? -1.805 4.867 12.304 1.00 89.75 105 CYS A O 1
ATOM 848 N N . MET A 1 106 ? -3.720 3.809 11.799 1.00 89.62 106 MET A N 1
ATOM 849 C CA . MET A 1 106 ? -3.928 3.294 13.162 1.00 89.62 106 MET A CA 1
ATOM 850 C C . MET A 1 106 ? -2.775 2.407 13.646 1.00 89.62 106 MET A C 1
ATOM 852 O O . MET A 1 106 ? -2.476 2.372 14.836 1.00 89.62 106 MET A O 1
ATOM 856 N N . LEU A 1 107 ? -2.083 1.730 12.725 1.00 88.00 107 LEU A N 1
ATOM 857 C CA . LEU A 1 107 ? -0.961 0.839 13.030 1.00 88.00 107 LEU A CA 1
ATOM 858 C C . LEU A 1 107 ? 0.386 1.549 13.144 1.00 88.00 107 LEU A C 1
ATOM 860 O O . LEU A 1 107 ? 1.341 0.963 13.647 1.00 88.00 107 LEU A O 1
ATOM 864 N N . VAL A 1 108 ? 0.507 2.790 12.683 1.00 86.50 108 VAL A N 1
ATOM 865 C CA . VAL A 1 108 ? 1.795 3.515 12.657 1.00 86.50 108 VAL A CA 1
ATOM 866 C C . VAL A 1 108 ? 1.762 4.811 13.449 1.00 86.50 108 VAL A C 1
ATOM 868 O O . VAL A 1 108 ? 2.801 5.423 13.702 1.00 86.50 108 VAL A O 1
ATOM 871 N N . ARG A 1 109 ? 0.576 5.248 13.869 1.00 85.00 109 ARG A N 1
ATOM 872 C CA 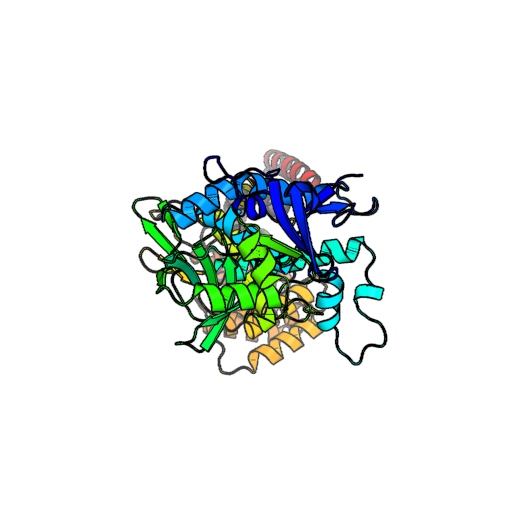. ARG A 1 109 ? 0.384 6.357 14.797 1.00 85.00 109 ARG A CA 1
ATOM 873 C C . ARG A 1 109 ? 0.327 5.846 16.236 1.00 85.00 109 ARG A C 1
ATOM 875 O O . ARG A 1 109 ? 0.234 4.652 16.480 1.00 85.00 109 ARG A O 1
ATOM 882 N N . GLY A 1 110 ? 0.479 6.768 17.181 1.00 83.25 110 GLY A N 1
ATOM 883 C CA . GLY A 1 110 ? 0.497 6.459 18.612 1.00 83.25 110 GLY A CA 1
ATOM 884 C C . GLY A 1 110 ? 1.853 6.738 19.268 1.00 83.25 110 GLY A C 1
ATOM 885 O O . GLY A 1 110 ? 2.892 6.642 18.604 1.00 83.25 110 GLY A O 1
ATOM 886 N N . PRO A 1 111 ? 1.870 7.155 20.545 1.00 81.44 111 PRO A N 1
ATOM 887 C CA . PRO A 1 111 ? 3.101 7.429 21.291 1.00 81.44 111 PRO A CA 1
ATOM 888 C C . PRO A 1 111 ? 3.956 6.175 21.553 1.00 81.44 111 PRO A C 1
ATOM 890 O O . PRO A 1 111 ? 5.144 6.299 21.825 1.00 81.44 111 PRO A O 1
ATOM 893 N N . ASP A 1 112 ? 3.368 4.990 21.428 1.00 81.69 112 ASP A N 1
ATOM 894 C CA . ASP A 1 112 ? 3.949 3.661 21.642 1.00 81.69 112 ASP A CA 1
ATOM 895 C C . ASP A 1 112 ? 4.702 3.098 20.421 1.00 81.69 112 ASP A C 1
ATOM 897 O O . ASP A 1 112 ? 5.361 2.068 20.528 1.00 81.69 112 ASP A O 1
ATOM 901 N N . PHE A 1 113 ? 4.634 3.758 19.255 1.00 83.38 113 PHE A N 1
ATOM 902 C CA . PHE A 1 113 ? 5.235 3.246 18.013 1.00 83.38 113 PHE A CA 1
ATOM 903 C C . PHE A 1 113 ? 6.716 2.874 18.160 1.00 83.38 113 PHE A C 1
ATOM 905 O O . PHE A 1 113 ? 7.126 1.845 17.640 1.00 83.38 113 PHE A O 1
ATOM 912 N N . SER A 1 114 ? 7.521 3.678 18.863 1.00 77.75 114 SER A N 1
ATOM 913 C CA . SER A 1 114 ? 8.949 3.380 19.036 1.00 77.75 114 SER A CA 1
ATOM 914 C C . SER A 1 114 ? 9.184 2.096 19.834 1.00 77.75 114 SER A C 1
ATOM 916 O O . SER A 1 114 ? 10.092 1.341 19.509 1.00 77.75 114 SER A O 1
ATOM 918 N N . GLU A 1 115 ? 8.356 1.832 20.849 1.00 76.94 115 GLU A N 1
ATOM 919 C CA . GLU A 1 115 ? 8.440 0.611 21.657 1.00 76.94 115 GLU A CA 1
ATOM 920 C C . GLU A 1 115 ? 8.028 -0.615 20.843 1.00 76.94 115 GLU A C 1
ATOM 922 O O . GLU A 1 115 ? 8.706 -1.637 20.882 1.00 76.94 115 GLU A O 1
ATOM 927 N N . ARG A 1 116 ? 6.962 -0.493 20.049 1.00 77.75 116 ARG A N 1
ATOM 928 C CA . ARG A 1 116 ? 6.553 -1.513 19.079 1.00 77.75 116 ARG A CA 1
ATOM 929 C C . ARG A 1 116 ? 7.671 -1.819 18.084 1.00 77.75 116 ARG A C 1
ATOM 931 O O . ARG A 1 116 ? 8.125 -2.951 17.949 1.00 77.75 116 ARG A O 1
ATOM 938 N N . PHE A 1 117 ? 8.225 -0.773 17.489 1.00 73.19 117 PHE A N 1
ATOM 939 C CA . PHE A 1 117 ? 9.307 -0.894 16.528 1.00 73.19 117 PHE A CA 1
ATOM 940 C C . PHE A 1 117 ? 10.566 -1.558 17.114 1.00 73.19 117 PHE A C 1
ATOM 942 O O . PHE A 1 117 ? 11.197 -2.368 16.436 1.00 73.19 117 PHE A O 1
ATOM 949 N N . ASP A 1 118 ? 10.888 -1.301 18.386 1.00 70.56 118 ASP A N 1
ATOM 950 C CA . ASP A 1 118 ? 11.968 -1.987 19.106 1.00 70.56 118 ASP A CA 1
ATOM 951 C C . ASP A 1 118 ? 11.745 -3.487 19.278 1.00 70.56 118 ASP A C 1
ATOM 953 O O . ASP A 1 118 ? 12.711 -4.246 19.245 1.00 70.56 118 ASP A O 1
ATOM 957 N N . GLN A 1 119 ? 10.503 -3.942 19.446 1.00 69.19 119 GLN A N 1
ATOM 958 C CA . GLN A 1 119 ? 10.203 -5.373 19.602 1.00 69.19 119 GLN A CA 1
ATOM 959 C C . GLN A 1 119 ? 10.558 -6.179 18.348 1.00 69.19 119 GLN A C 1
ATOM 961 O O . GLN A 1 119 ? 10.781 -7.386 18.423 1.00 69.19 119 GLN A O 1
ATOM 966 N N . ARG A 1 120 ? 10.659 -5.513 17.194 1.00 68.56 120 ARG A N 1
ATOM 967 C CA . ARG A 1 120 ? 11.094 -6.115 15.926 1.00 68.56 120 ARG A CA 1
ATOM 968 C C . ARG A 1 120 ? 12.613 -6.281 15.850 1.00 68.56 120 ARG A C 1
ATOM 970 O O . ARG A 1 120 ? 13.115 -6.930 14.932 1.00 68.56 120 ARG A O 1
ATOM 977 N N . TRP A 1 121 ? 13.356 -5.667 16.772 1.00 60.22 121 TRP A N 1
ATOM 978 C CA . TRP A 1 121 ? 14.809 -5.715 16.806 1.00 60.22 121 TRP A CA 1
ATOM 979 C C . TRP A 1 121 ? 15.299 -7.049 17.389 1.00 60.22 121 TRP A C 1
ATOM 981 O O . TRP A 1 121 ? 14.791 -7.488 18.422 1.00 60.22 121 TRP A O 1
ATOM 991 N N . PRO A 1 122 ? 16.296 -7.714 16.774 1.00 59.19 122 PRO A N 1
ATOM 992 C CA . PRO A 1 122 ? 16.770 -9.003 17.261 1.00 59.19 122 PRO A CA 1
ATOM 993 C C . PRO A 1 122 ? 17.263 -8.919 18.716 1.00 59.19 122 PRO A C 1
ATOM 995 O O . PRO A 1 122 ? 18.078 -8.044 19.024 1.00 59.19 122 PRO A O 1
ATOM 998 N N . PRO A 1 123 ? 16.880 -9.867 19.593 1.00 55.06 123 PRO A N 1
ATOM 999 C CA . PRO A 1 123 ? 17.202 -9.812 21.024 1.00 55.06 123 PRO A CA 1
ATOM 1000 C C . PRO A 1 123 ? 18.709 -9.874 21.324 1.00 55.06 123 PRO A C 1
ATOM 1002 O O . PRO A 1 123 ? 19.142 -9.486 22.403 1.00 55.06 123 PRO A O 1
ATOM 1005 N N . ASN A 1 124 ? 19.525 -10.317 20.363 1.00 59.34 124 ASN A N 1
ATOM 1006 C CA . ASN A 1 124 ? 20.975 -10.468 20.514 1.00 59.34 124 ASN A CA 1
ATOM 1007 C C . ASN A 1 124 ? 21.765 -9.176 20.227 1.00 59.34 124 ASN A C 1
ATOM 1009 O O . ASN A 1 124 ? 22.993 -9.209 20.141 1.00 59.34 124 ASN A O 1
ATOM 1013 N N . ARG A 1 125 ? 21.089 -8.040 20.017 1.00 53.72 125 ARG A N 1
ATOM 1014 C CA . ARG A 1 125 ? 21.731 -6.741 19.782 1.00 53.72 125 ARG A CA 1
ATOM 1015 C C . ARG A 1 125 ? 21.761 -5.934 21.093 1.00 53.72 125 ARG A C 1
ATOM 1017 O O . ARG A 1 125 ? 20.719 -5.781 21.720 1.00 53.72 125 ARG A O 1
ATOM 1024 N N . PRO A 1 126 ? 22.919 -5.382 21.501 1.00 50.22 126 PRO A N 1
ATOM 1025 C CA . PRO A 1 126 ? 23.095 -4.768 22.825 1.00 50.22 126 PRO A CA 1
ATOM 1026 C C . PRO A 1 126 ? 22.401 -3.407 23.019 1.00 50.22 126 PRO A C 1
ATOM 1028 O O . PRO A 1 126 ? 22.323 -2.937 24.148 1.00 50.22 126 PRO A O 1
ATOM 1031 N N . GLN A 1 127 ? 21.915 -2.771 21.950 1.00 60.91 127 GLN A N 1
ATOM 1032 C CA . GLN A 1 127 ? 21.195 -1.489 21.980 1.00 60.91 127 GLN A CA 1
ATOM 1033 C C . GLN A 1 127 ? 19.811 -1.668 21.362 1.00 60.91 127 GLN A C 1
ATOM 1035 O O . GLN A 1 127 ? 19.682 -2.396 20.367 1.00 60.91 127 GLN A O 1
ATOM 1040 N N . ARG A 1 128 ? 18.796 -0.995 21.918 1.00 56.06 128 ARG A N 1
ATOM 1041 C CA . ARG A 1 128 ? 17.466 -0.943 21.291 1.00 56.06 128 ARG A CA 1
ATOM 1042 C C . ARG A 1 128 ? 17.562 -0.152 19.992 1.00 56.06 128 ARG A C 1
ATOM 1044 O O . ARG A 1 128 ? 18.337 0.798 19.901 1.00 56.06 128 ARG A O 1
ATOM 1051 N N . PHE A 1 129 ? 16.787 -0.519 18.974 1.00 52.66 129 PHE A N 1
ATOM 1052 C CA . PHE A 1 129 ? 16.856 0.206 17.707 1.00 52.66 129 PHE A CA 1
ATOM 1053 C C . PHE A 1 129 ? 16.442 1.670 17.874 1.00 52.66 129 PHE A C 1
ATOM 1055 O O . PHE A 1 129 ? 17.063 2.549 17.291 1.00 52.66 129 PHE A O 1
ATOM 1062 N N . SER A 1 130 ? 15.460 1.947 18.727 1.00 56.25 130 SER A N 1
ATOM 1063 C CA . SER A 1 130 ? 14.976 3.284 19.055 1.00 56.25 130 SER A CA 1
ATOM 1064 C C . SER A 1 130 ? 16.035 4.169 19.703 1.00 56.25 130 SER A C 1
ATOM 1066 O O . SER A 1 130 ? 16.001 5.377 19.496 1.00 56.25 130 SER A O 1
ATOM 1068 N N . GLU A 1 131 ? 17.011 3.594 20.411 1.00 59.00 131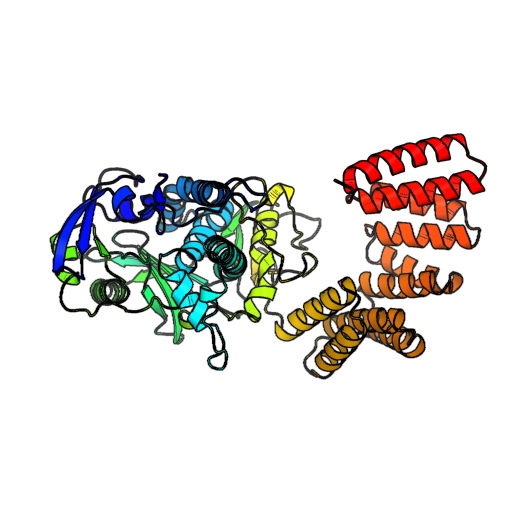 GLU A N 1
ATOM 1069 C CA . GLU A 1 131 ? 18.157 4.324 20.971 1.00 59.00 131 GLU A CA 1
ATOM 1070 C C . GLU A 1 131 ? 19.124 4.795 19.872 1.00 59.00 131 GLU A C 1
ATOM 1072 O O . GLU A 1 131 ? 19.874 5.749 20.072 1.00 59.00 131 GLU A O 1
ATOM 1077 N N . LEU A 1 132 ? 19.074 4.163 18.693 1.00 52.69 132 LEU A N 1
ATOM 1078 C CA . LEU A 1 132 ? 19.797 4.565 17.483 1.00 52.69 132 LEU A CA 1
ATOM 1079 C C . LEU A 1 132 ? 18.989 5.545 16.613 1.00 52.69 132 LEU A C 1
ATOM 1081 O O . LEU A 1 132 ? 19.512 6.094 15.639 1.00 52.69 132 LEU A O 1
ATOM 1085 N N . LEU A 1 133 ? 17.711 5.772 16.932 1.00 54.75 133 LEU A N 1
ATOM 1086 C CA . LEU A 1 133 ? 16.851 6.703 16.209 1.00 54.75 133 LEU A CA 1
ATOM 1087 C C . LEU A 1 133 ? 16.914 8.090 16.861 1.00 54.75 133 LEU A C 1
ATOM 1089 O O . LEU A 1 133 ? 16.578 8.264 18.030 1.00 54.75 133 LEU A O 1
ATOM 1093 N N . SER A 1 134 ? 17.241 9.125 16.082 1.00 61.03 134 SER A N 1
ATOM 1094 C CA . SER A 1 134 ? 16.825 10.482 16.447 1.00 61.03 134 SER A CA 1
ATOM 1095 C C . SER A 1 134 ? 15.289 10.577 16.405 1.00 61.03 134 SER A C 1
ATOM 1097 O O . SER A 1 134 ? 14.622 9.740 15.785 1.00 61.03 134 SER A O 1
ATOM 1099 N N . LYS A 1 135 ? 14.693 11.617 17.015 1.00 59.75 135 LYS A N 1
ATOM 1100 C CA . LYS A 1 135 ? 13.243 11.883 16.875 1.00 59.75 135 LYS A CA 1
ATOM 1101 C C . LYS A 1 135 ? 12.800 11.913 15.403 1.00 59.75 135 LYS A C 1
ATOM 1103 O O . LYS A 1 135 ? 11.697 11.466 15.095 1.00 59.75 135 LYS A O 1
ATOM 1108 N N . ASP A 1 136 ? 13.681 12.343 14.500 1.00 63.28 136 ASP A N 1
ATOM 1109 C CA . ASP A 1 136 ? 13.440 12.296 13.056 1.00 63.28 136 ASP A CA 1
ATOM 1110 C C . ASP A 1 136 ? 13.346 10.876 12.538 1.00 63.28 136 ASP A C 1
ATOM 1112 O O . ASP A 1 136 ? 12.398 10.546 11.832 1.00 63.28 136 ASP A O 1
ATOM 1116 N N . ASN A 1 137 ? 14.289 10.012 12.910 1.00 66.88 137 ASN A N 1
ATOM 1117 C CA . ASN A 1 137 ? 14.333 8.647 12.407 1.00 66.88 137 ASN A CA 1
ATOM 1118 C C . ASN A 1 137 ? 13.080 7.845 12.803 1.00 66.88 137 ASN A C 1
ATOM 1120 O O . ASN A 1 137 ? 12.607 7.041 12.003 1.00 66.88 137 ASN A O 1
ATOM 1124 N N . ALA A 1 138 ? 12.478 8.114 13.968 1.00 73.19 138 ALA A N 1
ATOM 1125 C CA . ALA A 1 138 ? 11.199 7.511 14.354 1.00 73.19 138 ALA A CA 1
ATOM 1126 C C . ALA A 1 138 ? 10.047 7.939 13.425 1.00 73.19 138 ALA A C 1
ATOM 1128 O O . ALA A 1 138 ? 9.262 7.103 12.981 1.00 73.19 138 ALA A O 1
ATOM 1129 N N . ASN A 1 139 ? 9.959 9.225 13.075 1.00 76.69 139 ASN A N 1
ATOM 1130 C CA . ASN A 1 139 ? 8.947 9.722 12.139 1.00 76.69 139 ASN A CA 1
ATOM 1131 C C . ASN A 1 139 ? 9.156 9.190 10.714 1.00 76.69 139 ASN A C 1
ATOM 1133 O O . ASN A 1 139 ? 8.185 8.859 10.035 1.00 76.69 139 ASN A O 1
ATOM 1137 N N . ARG A 1 140 ? 10.412 9.031 10.281 1.00 74.50 140 ARG A N 1
ATOM 1138 C CA . ARG A 1 140 ? 10.745 8.376 9.005 1.00 74.50 140 ARG A CA 1
ATOM 1139 C C . ARG A 1 140 ? 10.323 6.906 9.002 1.00 74.50 140 ARG A C 1
ATOM 1141 O O . ARG A 1 140 ? 9.673 6.472 8.057 1.00 74.50 140 ARG A O 1
ATOM 1148 N N . ALA A 1 141 ? 10.608 6.175 10.080 1.00 77.00 141 ALA A N 1
ATOM 1149 C CA . ALA A 1 141 ? 10.192 4.783 10.238 1.00 77.00 141 ALA A CA 1
ATOM 1150 C C . ALA A 1 141 ? 8.662 4.622 10.182 1.00 77.00 141 ALA A C 1
ATOM 1152 O O . ALA A 1 141 ? 8.175 3.713 9.516 1.00 77.00 141 ALA A O 1
ATOM 1153 N N . ARG A 1 142 ? 7.890 5.545 10.781 1.00 82.25 142 ARG A N 1
ATOM 1154 C CA . ARG A 1 142 ? 6.417 5.553 10.657 1.00 82.25 142 ARG A CA 1
ATOM 1155 C C . ARG A 1 142 ? 5.949 5.678 9.210 1.00 82.25 142 ARG A C 1
ATOM 1157 O O . ARG A 1 142 ? 5.010 4.993 8.822 1.00 82.25 142 ARG A O 1
ATOM 1164 N N . LEU A 1 143 ? 6.569 6.562 8.424 1.00 79.62 143 LEU A N 1
ATOM 1165 C CA . LEU A 1 143 ? 6.216 6.751 7.012 1.00 79.62 143 LEU A CA 1
ATOM 1166 C C . LEU A 1 143 ? 6.560 5.515 6.174 1.00 79.62 143 LEU A C 1
ATOM 1168 O O . LEU A 1 143 ? 5.754 5.102 5.345 1.00 79.62 143 LEU A O 1
ATOM 1172 N N . MET A 1 144 ? 7.715 4.896 6.432 1.00 78.31 144 MET A N 1
ATOM 1173 C CA . MET A 1 144 ? 8.108 3.639 5.787 1.00 78.31 144 MET A CA 1
ATOM 1174 C C . MET A 1 144 ? 7.113 2.517 6.107 1.00 78.31 144 MET A C 1
ATOM 1176 O O . MET A 1 144 ? 6.655 1.816 5.207 1.00 78.31 144 MET A O 1
ATOM 1180 N N . ASP A 1 145 ? 6.729 2.367 7.375 1.00 81.69 145 ASP A N 1
ATOM 1181 C CA . ASP A 1 145 ? 5.736 1.373 7.784 1.00 81.69 145 ASP A CA 1
ATOM 1182 C C . ASP A 1 145 ? 4.348 1.671 7.213 1.00 81.69 145 ASP A C 1
ATOM 1184 O O . ASP A 1 145 ? 3.660 0.748 6.778 1.00 81.69 145 ASP A O 1
ATOM 1188 N N . LEU A 1 146 ? 3.948 2.945 7.136 1.00 86.25 146 LEU A N 1
ATOM 1189 C CA . LEU A 1 146 ? 2.695 3.335 6.493 1.00 86.25 146 LEU A CA 1
ATOM 1190 C C . LEU A 1 146 ? 2.677 2.848 5.046 1.00 86.25 146 LEU A C 1
ATOM 1192 O O . LEU A 1 146 ? 1.748 2.155 4.644 1.00 86.25 146 LEU A O 1
ATOM 1196 N N . GLN A 1 147 ? 3.711 3.198 4.279 1.00 81.88 147 GLN A N 1
ATOM 1197 C CA . GLN A 1 147 ? 3.834 2.852 2.866 1.00 81.88 147 GLN A CA 1
ATOM 1198 C C . GLN A 1 147 ? 3.682 1.341 2.635 1.00 81.88 147 GLN A C 1
ATOM 1200 O O . GLN A 1 147 ? 3.007 0.907 1.702 1.00 81.88 147 GLN A O 1
ATOM 1205 N N . ARG A 1 148 ? 4.256 0.537 3.529 1.00 81.06 148 ARG A N 1
ATOM 1206 C CA . ARG A 1 148 ? 4.184 -0.928 3.506 1.00 81.06 148 ARG A CA 1
ATOM 1207 C C . ARG A 1 148 ? 2.794 -1.464 3.829 1.00 81.06 148 ARG A C 1
ATOM 1209 O O . ARG A 1 148 ? 2.340 -2.421 3.207 1.00 81.06 148 ARG A O 1
ATOM 1216 N N . LEU A 1 149 ? 2.124 -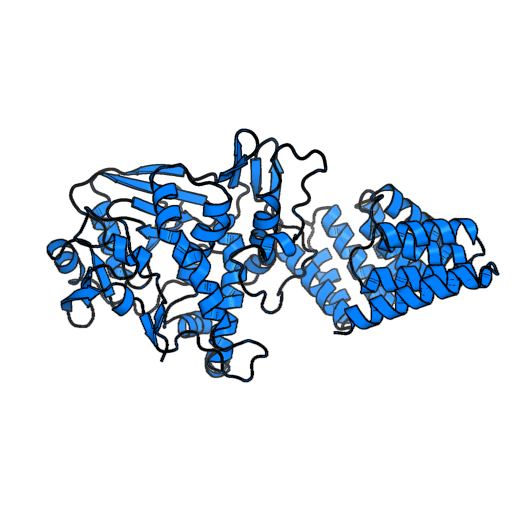0.853 4.800 1.00 87.81 149 LEU A N 1
ATOM 1217 C CA . LEU A 1 149 ? 0.802 -1.276 5.250 1.00 87.81 149 LEU A CA 1
ATOM 1218 C C . LEU A 1 149 ? -0.305 -0.865 4.282 1.00 87.81 149 LEU A C 1
ATOM 1220 O O . LEU A 1 149 ? -1.285 -1.593 4.174 1.00 87.81 149 LEU A O 1
ATOM 1224 N N . LEU A 1 150 ? -0.150 0.237 3.539 1.00 90.94 150 LEU A N 1
ATOM 1225 C CA . LEU A 1 150 ? -1.145 0.688 2.557 1.00 90.94 150 LEU A CA 1
ATOM 1226 C C . LEU A 1 150 ? -1.507 -0.415 1.555 1.00 90.94 150 LEU A C 1
ATOM 1228 O O . LEU A 1 150 ? -2.686 -0.634 1.281 1.00 90.94 150 LEU A O 1
ATOM 1232 N N . GLY A 1 151 ? -0.501 -1.127 1.034 1.00 88.94 151 GLY A N 1
ATOM 1233 C CA . GLY A 1 151 ? -0.708 -2.250 0.124 1.00 88.94 151 GLY A CA 1
ATOM 1234 C C . GLY A 1 151 ? -1.520 -3.367 0.774 1.00 88.94 151 GLY A C 1
ATOM 1235 O O . GLY A 1 151 ? -2.535 -3.770 0.221 1.00 88.94 151 GLY A O 1
ATOM 1236 N N . PHE A 1 152 ? -1.128 -3.808 1.970 1.00 88.06 152 PHE A N 1
ATOM 1237 C CA . PHE A 1 152 ? -1.821 -4.897 2.661 1.00 88.06 152 PHE A CA 1
ATOM 1238 C C . PHE A 1 152 ? -3.221 -4.553 3.132 1.00 88.06 152 PHE A C 1
ATOM 1240 O O . PHE A 1 152 ? -4.110 -5.391 3.058 1.00 88.06 152 PHE A O 1
ATOM 1247 N N . VAL A 1 153 ? -3.434 -3.328 3.597 1.00 93.75 153 VAL A N 1
ATOM 1248 C CA . VAL A 1 153 ? -4.763 -2.854 3.970 1.00 93.75 153 VAL A CA 1
ATOM 1249 C C . VAL A 1 153 ? -5.666 -2.789 2.735 1.00 93.75 153 VAL A C 1
ATOM 1251 O O . VAL A 1 153 ? -6.821 -3.200 2.806 1.00 93.75 153 VAL A O 1
ATOM 1254 N N . ALA A 1 154 ? -5.150 -2.331 1.588 1.00 93.56 154 ALA A N 1
ATOM 1255 C CA . ALA A 1 154 ? -5.900 -2.323 0.330 1.00 93.56 154 ALA A CA 1
ATOM 1256 C C . ALA A 1 154 ? -6.227 -3.732 -0.194 1.00 93.56 154 ALA A C 1
ATOM 1258 O O . ALA A 1 154 ? -7.204 -3.899 -0.918 1.00 93.56 154 ALA A O 1
ATOM 1259 N N . THR A 1 155 ? -5.412 -4.731 0.144 1.00 90.44 155 THR A N 1
ATOM 1260 C CA . THR A 1 155 ? -5.585 -6.126 -0.284 1.00 90.44 155 THR A CA 1
ATOM 1261 C C . THR A 1 155 ? -6.120 -7.044 0.813 1.00 90.44 155 THR A C 1
ATOM 1263 O O . THR A 1 155 ? -6.059 -8.255 0.659 1.00 90.44 155 THR A O 1
ATOM 1266 N N . ALA A 1 156 ? -6.570 -6.500 1.942 1.00 90.94 156 ALA A N 1
ATOM 1267 C CA . ALA A 1 156 ? -7.229 -7.267 2.992 1.00 90.94 156 ALA A CA 1
ATOM 1268 C C . ALA A 1 156 ? -8.694 -7.537 2.615 1.00 90.94 156 ALA A C 1
ATOM 1270 O O . ALA A 1 156 ? -9.263 -6.841 1.768 1.00 90.94 156 ALA A O 1
ATOM 1271 N N . LYS A 1 157 ? -9.343 -8.487 3.296 1.00 90.25 157 LYS A N 1
ATOM 1272 C CA . LYS A 1 157 ? -10.809 -8.557 3.294 1.00 90.25 157 LYS A CA 1
ATOM 1273 C C . LYS A 1 157 ? -11.348 -7.425 4.175 1.00 90.25 157 LYS A C 1
ATOM 1275 O O . LYS A 1 157 ? -10.884 -7.228 5.302 1.00 90.25 157 LYS A O 1
ATOM 1280 N N . TRP A 1 158 ? -12.312 -6.678 3.645 1.00 95.12 158 TRP A N 1
ATOM 1281 C CA . TRP A 1 158 ? -13.008 -5.603 4.350 1.00 95.12 158 TRP A CA 1
ATOM 1282 C C . TRP A 1 158 ? -14.409 -6.077 4.694 1.00 95.12 158 TRP A C 1
ATOM 1284 O O . TRP A 1 158 ? -15.192 -6.370 3.793 1.00 95.12 158 TRP A O 1
ATOM 1294 N N . LEU A 1 159 ? -14.723 -6.118 5.983 1.00 91.88 159 LEU A N 1
ATOM 1295 C CA . LEU A 1 159 ? -16.010 -6.577 6.483 1.00 91.88 159 LEU A CA 1
ATOM 1296 C C . LEU A 1 159 ? -16.614 -5.511 7.392 1.00 91.88 159 LEU A C 1
ATOM 1298 O O . LEU A 1 159 ? -16.020 -5.119 8.391 1.00 91.88 159 LEU A O 1
ATOM 1302 N N . VAL A 1 160 ? -17.803 -5.034 7.052 1.00 94.12 160 VAL A N 1
ATOM 1303 C CA . VAL A 1 160 ? -18.571 -4.100 7.868 1.00 94.12 160 VAL A CA 1
ATOM 1304 C C . VAL A 1 160 ? -19.638 -4.877 8.623 1.00 94.12 160 VAL A C 1
ATOM 1306 O O . VAL A 1 160 ? -20.516 -5.494 8.022 1.00 94.12 160 VAL A O 1
ATOM 1309 N N . LEU A 1 161 ? -19.562 -4.825 9.947 1.00 89.06 161 LEU A N 1
ATOM 1310 C CA . LEU A 1 161 ? -20.535 -5.431 10.844 1.00 89.06 161 LEU A CA 1
ATOM 1311 C C . LEU A 1 161 ? -21.436 -4.335 11.401 1.00 89.06 161 LEU A C 1
ATOM 1313 O O . LEU A 1 161 ? -20.952 -3.413 12.066 1.00 89.06 161 LEU A O 1
ATOM 1317 N N . THR A 1 162 ? -22.736 -4.436 11.150 1.00 90.75 162 THR A N 1
ATOM 1318 C CA . THR A 1 162 ? -23.740 -3.605 11.816 1.00 90.75 162 THR A CA 1
ATOM 1319 C C . THR A 1 162 ? -24.314 -4.397 12.975 1.00 90.75 162 THR A C 1
ATOM 1321 O O . THR A 1 162 ? -24.873 -5.475 12.790 1.00 90.75 162 THR A O 1
ATOM 1324 N N . ILE A 1 163 ? -24.152 -3.873 14.183 1.00 85.69 163 ILE A N 1
ATOM 1325 C CA . ILE A 1 163 ? -24.653 -4.522 15.384 1.00 85.69 163 ILE A CA 1
ATOM 1326 C C . ILE A 1 163 ? -25.994 -3.895 15.749 1.00 85.69 163 ILE A C 1
ATOM 1328 O O . ILE A 1 163 ? -26.114 -2.678 15.909 1.00 85.69 163 ILE A O 1
ATOM 1332 N N . HIS A 1 164 ? -27.007 -4.739 15.896 1.00 80.94 164 HIS A N 1
ATOM 1333 C CA . HIS A 1 164 ? -28.348 -4.322 16.292 1.00 80.94 164 HIS A CA 1
ATOM 1334 C C . HIS A 1 164 ? -28.495 -4.569 17.788 1.00 80.94 164 HIS A C 1
ATOM 1336 O O . HIS A 1 164 ? -28.337 -5.698 18.227 1.00 80.94 164 HIS A O 1
ATOM 1342 N N . GLY A 1 165 ? -28.721 -3.536 18.597 1.00 75.50 165 GLY A N 1
ATOM 1343 C CA . GLY A 1 165 ? -28.834 -3.664 20.053 1.00 75.50 165 GLY A CA 1
ATOM 1344 C C . GLY A 1 165 ? -28.971 -2.311 20.747 1.00 75.50 165 GLY A C 1
ATOM 1345 O O . GLY A 1 165 ? -28.769 -1.269 20.130 1.00 75.50 165 GLY A O 1
ATOM 1346 N N . GLU A 1 166 ? -29.349 -2.330 22.028 1.00 77.69 166 GLU A N 1
ATOM 1347 C CA . GLU A 1 166 ? -29.566 -1.102 22.811 1.00 77.69 166 GLU A CA 1
ATOM 1348 C C . GLU A 1 166 ? -28.259 -0.475 23.319 1.00 77.69 166 GLU A C 1
ATOM 1350 O O . GLU A 1 166 ? -28.186 0.733 23.538 1.00 77.69 166 GLU A O 1
ATOM 1355 N N . GLU A 1 167 ? -27.215 -1.284 23.524 1.00 86.00 167 GLU A N 1
ATOM 1356 C CA . GLU A 1 167 ? -25.925 -0.801 24.013 1.00 86.00 167 GLU A CA 1
ATOM 1357 C C . GLU A 1 167 ? -25.078 -0.260 22.858 1.00 86.00 167 GLU A C 1
ATOM 1359 O O . GLU A 1 167 ? -24.897 -0.929 21.852 1.00 86.00 167 GLU A O 1
ATOM 1364 N N . GLN A 1 168 ? -24.515 0.937 23.015 1.00 89.69 168 GLN A N 1
ATOM 1365 C CA . GLN A 1 168 ? -23.659 1.551 22.002 1.00 89.69 168 GLN A CA 1
ATOM 1366 C C . GLN A 1 168 ? -22.185 1.163 22.181 1.00 89.69 168 GLN A C 1
ATOM 1368 O O . GLN A 1 168 ? -21.704 0.886 23.286 1.00 89.69 168 GLN A O 1
ATOM 1373 N N . LEU A 1 169 ? -21.445 1.165 21.076 1.00 92.31 169 LEU A N 1
ATOM 1374 C CA . LEU A 1 169 ? -20.011 0.921 21.052 1.00 92.31 169 LEU A CA 1
ATOM 1375 C C . LEU A 1 169 ? -19.230 2.069 21.691 1.00 92.31 169 LEU A C 1
ATOM 1377 O O . LEU A 1 169 ? -19.525 3.249 21.486 1.00 92.31 169 LEU A O 1
ATOM 1381 N N . ILE A 1 170 ? -18.179 1.701 22.418 1.00 94.19 170 ILE A N 1
ATOM 1382 C CA . ILE A 1 170 ? -17.085 2.610 22.768 1.00 94.19 170 ILE A CA 1
ATOM 1383 C C . ILE A 1 170 ? -15.989 2.543 21.698 1.00 94.19 170 ILE A C 1
ATOM 1385 O O . ILE A 1 170 ? -16.001 1.691 20.817 1.00 94.19 170 ILE A O 1
ATOM 1389 N N . THR A 1 171 ? -14.997 3.416 21.798 1.00 94.50 171 THR A N 1
ATOM 1390 C CA . THR A 1 171 ? -13.696 3.264 21.139 1.00 94.50 171 THR A CA 1
ATOM 1391 C C . THR A 1 171 ? -12.578 3.549 22.144 1.00 94.50 171 THR A C 1
ATOM 1393 O O . THR A 1 171 ? -12.838 3.766 23.332 1.00 94.50 171 THR A O 1
ATOM 1396 N N . ASN A 1 172 ? -11.324 3.504 21.710 1.00 93.12 172 ASN A N 1
ATOM 1397 C CA . ASN A 1 172 ? -10.152 3.694 22.560 1.00 93.12 172 ASN A CA 1
ATOM 1398 C C . ASN A 1 172 ? -9.086 4.565 21.879 1.00 93.12 172 ASN A C 1
ATOM 1400 O O . ASN A 1 172 ? -9.247 5.008 20.743 1.00 93.12 172 ASN A O 1
ATOM 1404 N N . ASP A 1 173 ? -7.999 4.834 22.594 1.00 90.25 173 ASP A N 1
ATOM 1405 C CA . ASP A 1 173 ? -6.844 5.596 22.112 1.00 90.25 173 ASP A CA 1
ATOM 1406 C C . ASP A 1 173 ? -6.033 4.908 20.999 1.00 90.25 173 ASP A C 1
ATOM 1408 O O . ASP A 1 173 ? -5.273 5.583 20.308 1.00 90.25 173 ASP A O 1
ATOM 1412 N N . LEU A 1 174 ? -6.234 3.614 20.751 1.00 89.88 174 LEU A N 1
ATOM 1413 C CA . LEU A 1 174 ? -5.696 2.929 19.569 1.00 89.88 174 LEU A CA 1
ATOM 1414 C C . LEU A 1 174 ? -6.608 3.056 18.343 1.00 89.88 174 LEU A C 1
ATOM 1416 O O . LEU A 1 174 ? -6.138 2.999 17.211 1.00 89.88 174 LEU A O 1
ATOM 1420 N N . GLY A 1 175 ? -7.909 3.240 18.562 1.00 91.81 175 GLY A N 1
ATOM 1421 C CA . GLY A 1 175 ? -8.941 3.239 17.529 1.00 91.81 175 GLY A CA 1
ATOM 1422 C C . GLY A 1 175 ? -9.384 1.845 17.074 1.00 91.81 175 GLY A C 1
ATOM 1423 O O . GLY A 1 175 ? -10.249 1.758 16.209 1.00 91.81 175 GLY A O 1
ATOM 1424 N N . TYR A 1 176 ? -8.837 0.767 17.647 1.00 93.31 176 TYR A N 1
ATOM 1425 C CA . TYR A 1 176 ? -9.165 -0.613 17.282 1.00 93.31 176 TYR A CA 1
ATOM 1426 C C . TYR A 1 176 ? -8.988 -1.596 18.451 1.00 93.31 176 TYR A C 1
ATOM 1428 O O . TYR A 1 176 ? -8.436 -1.266 19.506 1.00 93.31 176 TYR A O 1
ATOM 1436 N N . ALA A 1 177 ? -9.442 -2.832 18.246 1.00 91.25 177 ALA A N 1
ATOM 1437 C CA . ALA A 1 177 ? -9.088 -4.004 19.044 1.00 91.25 177 ALA A CA 1
ATOM 1438 C C . ALA A 1 177 ? -8.702 -5.180 18.127 1.00 91.25 177 ALA A C 1
ATOM 1440 O O . ALA A 1 177 ? -9.140 -5.207 16.972 1.00 91.25 177 ALA A O 1
ATOM 1441 N N . PRO A 1 178 ? -7.915 -6.162 18.605 1.00 88.06 178 PRO A N 1
ATOM 1442 C CA . PRO A 1 178 ? -7.727 -7.419 17.890 1.00 88.06 178 PRO A CA 1
ATOM 1443 C C . PRO A 1 178 ? -9.066 -8.081 17.567 1.00 88.06 178 PRO A C 1
ATOM 1445 O O . PRO A 1 178 ? -9.939 -8.195 18.430 1.00 88.06 178 PRO A O 1
ATOM 1448 N N . PHE A 1 179 ? -9.210 -8.525 16.326 1.00 83.56 179 PHE A N 1
ATOM 1449 C CA . PHE A 1 179 ? -10.364 -9.264 15.841 1.00 83.56 179 PHE A CA 1
ATOM 1450 C C . PHE A 1 179 ? -9.956 -10.703 15.539 1.00 83.56 179 PHE A C 1
ATOM 1452 O O . PHE A 1 179 ? -8.883 -10.948 14.991 1.00 83.56 179 PHE A O 1
ATOM 1459 N N . MET A 1 180 ? -10.823 -11.646 15.896 1.00 72.56 180 MET A N 1
ATOM 1460 C CA . MET A 1 180 ? -10.681 -13.059 15.562 1.00 72.56 180 MET A CA 1
ATOM 1461 C C . MET A 1 180 ? -11.964 -13.504 14.876 1.00 72.56 180 MET A C 1
ATOM 1463 O O . MET A 1 180 ? -13.027 -13.498 15.506 1.00 72.56 180 MET A O 1
ATOM 1467 N N . ASN A 1 181 ? -11.863 -13.907 13.612 1.00 60.84 181 ASN A N 1
ATOM 1468 C CA . ASN A 1 181 ? -12.958 -14.571 12.926 1.00 60.84 181 ASN A CA 1
ATOM 1469 C C . ASN A 1 181 ? -13.139 -15.966 13.548 1.00 60.84 181 ASN A C 1
ATOM 1471 O O . ASN A 1 181 ? -12.229 -16.794 13.510 1.00 60.84 181 ASN A O 1
ATOM 1475 N N . ARG A 1 182 ? -14.298 -16.224 14.165 1.00 54.69 182 ARG A N 1
ATOM 1476 C CA . ARG A 1 182 ? -14.565 -17.487 14.877 1.00 54.69 182 ARG A CA 1
ATOM 1477 C C . ARG A 1 182 ? -14.763 -18.678 13.939 1.00 54.69 182 ARG A C 1
ATOM 1479 O O . ARG A 1 182 ? -14.561 -19.802 14.387 1.00 54.69 182 ARG A O 1
ATOM 1486 N N . GLU A 1 183 ? -15.154 -18.439 12.689 1.00 45.94 183 GLU A N 1
ATOM 1487 C CA . GLU A 1 183 ? -15.433 -19.501 11.715 1.00 45.94 183 GLU A CA 1
ATOM 1488 C C . GLU A 1 183 ? -14.174 -19.932 10.954 1.00 45.94 183 GLU A C 1
ATOM 1490 O O . GLU A 1 183 ? -13.941 -21.125 10.782 1.00 45.94 183 GLU A O 1
ATOM 1495 N N . GLU A 1 184 ? -13.332 -18.973 10.556 1.00 51.53 184 GLU A N 1
ATOM 1496 C CA . GLU A 1 184 ? -12.132 -19.232 9.740 1.00 51.53 184 GLU A CA 1
ATOM 1497 C C . GLU A 1 184 ? -10.831 -19.256 10.569 1.00 51.53 184 GLU A C 1
ATOM 1499 O O . GLU A 1 184 ? -9.801 -19.731 10.102 1.00 51.53 184 GLU A O 1
ATOM 1504 N N . GLY A 1 185 ? -10.853 -18.766 11.816 1.00 57.34 185 GLY A N 1
ATOM 1505 C CA . GLY A 1 185 ? -9.656 -18.626 12.658 1.00 57.34 185 GLY A CA 1
ATOM 1506 C C . GLY A 1 185 ? -8.749 -17.451 12.269 1.00 57.34 185 GLY A C 1
ATOM 1507 O O . GLY A 1 185 ? -7.722 -17.230 12.920 1.00 57.34 185 GLY A O 1
ATOM 1508 N N . ASP A 1 186 ? -9.141 -16.687 11.247 1.00 65.94 186 ASP A N 1
ATOM 1509 C CA . ASP A 1 186 ? -8.414 -15.527 10.748 1.00 65.94 186 ASP A CA 1
ATOM 1510 C C . ASP A 1 186 ? -8.294 -14.428 11.808 1.00 65.94 186 ASP A C 1
ATOM 1512 O O . ASP A 1 186 ? -9.227 -14.132 12.565 1.00 65.94 186 ASP A O 1
ATOM 1516 N N . ARG A 1 187 ? -7.120 -13.797 11.838 1.00 79.50 187 ARG A N 1
ATOM 1517 C CA . ARG A 1 187 ? -6.830 -12.653 12.705 1.00 79.50 187 ARG A CA 1
ATOM 1518 C C . ARG A 1 187 ? -7.016 -11.365 11.929 1.00 79.50 187 ARG A C 1
ATOM 1520 O O . ARG A 1 187 ? -6.809 -11.324 10.723 1.00 79.50 187 ARG A O 1
ATOM 1527 N N . GLY A 1 188 ? -7.376 -10.309 12.635 1.00 87.06 188 GLY A N 1
ATOM 1528 C CA . GLY A 1 188 ? -7.520 -8.994 12.045 1.00 87.06 188 GLY A CA 1
ATOM 1529 C C . GLY A 1 188 ? -7.612 -7.909 13.097 1.00 87.06 188 GLY A C 1
ATOM 1530 O O . GLY A 1 188 ? -7.273 -8.094 14.268 1.00 87.06 188 GLY A O 1
ATOM 1531 N N . MET A 1 189 ? -8.143 -6.772 12.679 1.00 92.25 189 MET A N 1
ATOM 1532 C CA . MET A 1 189 ? -8.490 -5.661 13.559 1.00 92.25 189 MET A CA 1
ATOM 1533 C C . MET A 1 189 ? -9.970 -5.323 13.428 1.00 92.25 189 MET A C 1
ATOM 1535 O O . MET A 1 189 ? -10.519 -5.356 12.331 1.00 92.25 189 MET A O 1
ATOM 1539 N N . ALA A 1 190 ? -10.595 -4.975 14.547 1.00 92.06 190 ALA A N 1
ATOM 1540 C CA . ALA A 1 190 ? -11.950 -4.450 14.618 1.00 92.06 190 ALA A CA 1
ATOM 1541 C C . ALA A 1 190 ? -11.886 -2.963 14.963 1.00 92.06 190 ALA A C 1
ATOM 1543 O O . ALA A 1 190 ? -11.419 -2.584 16.040 1.00 92.06 190 ALA A O 1
ATOM 1544 N N . ILE A 1 191 ? -12.365 -2.131 14.044 1.00 95.81 191 ILE A N 1
ATOM 1545 C CA . ILE A 1 191 ? -12.366 -0.675 14.145 1.00 95.81 191 ILE A CA 1
ATOM 1546 C C . ILE A 1 191 ? -13.816 -0.222 14.330 1.00 95.81 191 ILE A C 1
ATOM 1548 O O . ILE A 1 191 ? -14.591 -0.294 13.376 1.00 95.81 191 ILE A O 1
ATOM 1552 N N . PRO A 1 192 ? -14.235 0.252 15.513 1.00 94.88 192 PRO A N 1
ATOM 1553 C CA . PRO A 1 192 ? -15.575 0.801 15.675 1.00 94.88 192 PRO A CA 1
ATOM 1554 C C . PRO A 1 192 ? -15.648 2.136 14.918 1.00 94.88 192 PRO A C 1
ATOM 1556 O O . PRO A 1 192 ? -15.022 3.113 15.315 1.00 94.88 192 PRO A O 1
ATOM 1559 N N . VAL A 1 193 ? -16.373 2.182 13.797 1.00 93.75 193 VAL A N 1
ATOM 1560 C CA . VAL A 1 193 ? -16.486 3.373 12.924 1.00 93.75 193 VAL A CA 1
ATOM 1561 C C . VAL A 1 193 ? -17.702 4.239 13.240 1.00 93.75 193 VAL A C 1
ATOM 1563 O O . VAL A 1 193 ? -17.781 5.388 12.805 1.00 93.75 193 VAL A O 1
ATOM 1566 N N . SER A 1 194 ? -18.630 3.714 14.033 1.00 91.19 194 SER A N 1
ATOM 1567 C CA . SER A 1 194 ? -19.739 4.445 14.638 1.00 91.19 194 SER A CA 1
ATOM 1568 C C . SER A 1 194 ? -20.122 3.791 15.970 1.00 91.19 194 SER A C 1
ATOM 1570 O O . SER A 1 194 ? -19.475 2.855 16.435 1.00 91.19 194 SER A O 1
ATOM 1572 N N . GLN A 1 195 ? -21.212 4.260 16.571 1.00 89.69 195 GLN A N 1
ATOM 1573 C CA . GLN A 1 195 ? -21.762 3.730 17.819 1.00 89.69 195 GLN A CA 1
ATOM 1574 C C . GLN A 1 195 ? -22.387 2.333 17.679 1.00 89.69 195 GLN A C 1
ATOM 1576 O O . GLN A 1 195 ? -22.743 1.735 18.685 1.00 89.69 195 GLN A O 1
ATOM 1581 N N . ASN A 1 196 ? -22.536 1.812 16.462 1.00 90.38 196 ASN A N 1
ATOM 1582 C CA . ASN A 1 196 ? -23.150 0.507 16.199 1.00 90.38 196 ASN A CA 1
ATOM 1583 C C . ASN A 1 196 ? -22.523 -0.236 15.008 1.00 90.38 196 ASN A C 1
ATOM 1585 O O . ASN A 1 196 ? -23.027 -1.274 14.593 1.00 90.38 196 ASN A O 1
ATOM 1589 N N . THR A 1 197 ? -21.467 0.311 14.404 1.00 92.56 197 THR A N 1
ATOM 1590 C CA . THR A 1 197 ? -20.849 -0.255 13.203 1.00 92.56 197 THR A CA 1
ATOM 1591 C C . THR A 1 197 ? -19.363 -0.468 13.426 1.00 92.56 197 THR A C 1
ATOM 1593 O O . THR A 1 197 ? -18.652 0.428 13.890 1.00 92.56 197 THR A O 1
ATOM 1596 N N . ILE A 1 198 ? -18.891 -1.648 13.042 1.00 92.94 198 ILE A N 1
ATOM 1597 C CA . ILE A 1 198 ? -17.487 -2.043 13.080 1.00 92.94 198 ILE A CA 1
ATOM 1598 C C . ILE A 1 198 ? -17.011 -2.241 11.649 1.00 92.94 198 ILE A C 1
ATOM 1600 O O . ILE A 1 198 ? -17.689 -2.875 10.847 1.00 92.94 198 ILE A O 1
ATOM 1604 N N . LEU A 1 199 ? -15.815 -1.758 11.355 1.00 96.00 199 LEU A N 1
ATOM 1605 C CA . LEU A 1 199 ? -15.026 -2.183 10.215 1.00 96.00 199 LEU A CA 1
ATOM 1606 C C . LEU A 1 199 ? -13.994 -3.210 10.690 1.00 96.00 199 LEU A C 1
ATOM 1608 O O . LEU A 1 199 ? -13.060 -2.869 11.416 1.00 96.00 199 LEU A O 1
ATOM 1612 N N . ALA A 1 200 ? -14.169 -4.462 10.293 1.00 92.19 200 ALA A N 1
ATOM 1613 C CA . ALA A 1 200 ? -13.175 -5.508 10.430 1.00 92.19 200 ALA A CA 1
ATOM 1614 C C . ALA A 1 200 ? -12.257 -5.521 9.200 1.00 92.19 200 ALA A C 1
ATOM 1616 O O . ALA A 1 200 ? -12.716 -5.520 8.055 1.00 92.19 200 ALA A O 1
ATOM 1617 N N . ILE A 1 201 ? -10.950 -5.535 9.449 1.00 94.75 201 ILE A N 1
ATOM 1618 C CA . ILE A 1 201 ? -9.914 -5.669 8.423 1.00 94.75 201 ILE A CA 1
ATOM 1619 C C . ILE A 1 201 ? -9.186 -6.971 8.696 1.00 94.75 201 ILE A C 1
ATOM 1621 O O . ILE A 1 201 ? -8.568 -7.122 9.753 1.00 94.75 201 ILE A O 1
ATOM 1625 N N . ILE A 1 202 ? -9.288 -7.898 7.749 1.00 88.38 202 ILE A N 1
ATOM 1626 C CA . ILE A 1 202 ? -8.763 -9.255 7.873 1.00 88.38 202 ILE A CA 1
ATOM 1627 C C . ILE A 1 202 ? -7.673 -9.419 6.811 1.00 88.38 202 ILE A C 1
ATOM 1629 O O . ILE A 1 202 ? -7.986 -9.572 5.623 1.00 88.38 202 ILE A O 1
ATOM 1633 N N . PRO A 1 203 ? -6.389 -9.317 7.195 1.00 84.81 203 PRO A N 1
ATOM 1634 C CA . PRO A 1 203 ? -5.288 -9.570 6.284 1.00 84.81 203 PRO A CA 1
ATOM 1635 C C . PRO A 1 203 ? -5.395 -10.979 5.716 1.00 84.81 203 PRO A C 1
ATOM 1637 O O . PRO A 1 203 ? -5.608 -11.943 6.446 1.00 84.81 203 PRO A O 1
ATOM 1640 N N . THR A 1 204 ? -5.222 -11.102 4.407 1.00 76.94 204 THR A N 1
ATOM 1641 C CA . THR A 1 204 ? -5.211 -12.399 3.741 1.00 76.94 204 THR A CA 1
ATOM 1642 C C . THR A 1 204 ? -4.093 -12.449 2.714 1.00 76.94 204 THR A C 1
ATOM 1644 O O . THR A 1 204 ? -3.714 -11.441 2.114 1.00 76.94 204 THR A O 1
ATOM 1647 N N . ILE A 1 205 ? -3.543 -13.646 2.545 1.00 66.62 205 ILE A N 1
ATOM 1648 C CA . ILE A 1 205 ? -2.581 -13.976 1.492 1.00 66.62 205 ILE A CA 1
ATOM 1649 C C . ILE A 1 205 ? -3.251 -14.724 0.335 1.00 66.62 205 ILE A C 1
ATOM 1651 O O . ILE A 1 205 ? -2.601 -15.033 -0.661 1.00 66.62 205 ILE A O 1
ATOM 1655 N N . GLU A 1 206 ? -4.543 -15.022 0.449 1.00 71.81 206 GLU A N 1
ATOM 1656 C CA . GLU A 1 206 ? -5.289 -15.707 -0.594 1.00 71.81 206 GLU A CA 1
ATOM 1657 C C . GLU A 1 206 ? -5.680 -14.743 -1.716 1.00 71.81 206 GLU A C 1
ATOM 1659 O O . GLU A 1 206 ? -5.883 -13.542 -1.519 1.00 71.81 206 GLU A O 1
ATOM 1664 N N . SER A 1 207 ? -5.776 -15.283 -2.931 1.00 81.44 207 SER A N 1
ATOM 1665 C CA . SER A 1 207 ? -6.258 -14.520 -4.078 1.00 81.44 207 SER A CA 1
ATOM 1666 C C . SER A 1 207 ? -7.749 -14.248 -3.910 1.00 81.44 207 SER A C 1
ATOM 1668 O O . SER A 1 207 ? -8.543 -15.182 -3.818 1.00 81.44 207 SER A O 1
ATOM 1670 N N . HIS A 1 208 ? -8.135 -12.974 -3.893 1.00 84.38 208 HIS A N 1
ATOM 1671 C CA . HIS A 1 208 ? -9.536 -12.576 -3.813 1.00 84.38 208 HIS A CA 1
ATOM 1672 C C . HIS A 1 208 ? -9.788 -11.267 -4.574 1.00 84.38 208 HIS A C 1
ATOM 1674 O O . HIS A 1 208 ? -8.863 -10.475 -4.798 1.00 84.38 208 HIS A O 1
ATOM 1680 N N . PRO A 1 209 ? -11.031 -11.016 -5.018 1.00 92.75 209 PRO A N 1
ATOM 1681 C CA . PRO A 1 209 ? -11.373 -9.767 -5.673 1.00 92.75 209 PRO A CA 1
ATOM 1682 C C . PRO A 1 209 ? -11.448 -8.623 -4.648 1.00 92.75 209 PRO A C 1
ATOM 1684 O O . PRO A 1 209 ? -12.004 -8.787 -3.565 1.00 92.75 209 PRO A O 1
ATOM 1687 N N . ILE A 1 210 ? -10.900 -7.460 -5.013 1.00 95.19 210 ILE A N 1
ATOM 1688 C CA . ILE A 1 210 ? -10.881 -6.239 -4.179 1.00 95.19 210 ILE A CA 1
ATOM 1689 C C . ILE A 1 210 ? -11.663 -5.083 -4.806 1.00 95.19 210 ILE A C 1
ATOM 1691 O O . ILE A 1 210 ? -12.183 -4.221 -4.104 1.00 95.19 210 ILE A O 1
ATOM 1695 N N . LEU A 1 211 ? -11.784 -5.069 -6.134 1.00 95.81 211 LEU A N 1
ATOM 1696 C CA . LEU A 1 211 ? -12.619 -4.122 -6.866 1.00 95.81 211 LEU A CA 1
ATOM 1697 C C . LEU A 1 211 ? -13.445 -4.875 -7.898 1.00 95.81 211 LEU A C 1
ATOM 1699 O O . LEU A 1 211 ? -12.963 -5.816 -8.535 1.00 95.81 211 LEU A O 1
ATOM 1703 N N . ARG A 1 212 ? -14.662 -4.395 -8.132 1.00 95.56 212 ARG A N 1
ATOM 1704 C CA . ARG A 1 212 ? -15.509 -4.802 -9.252 1.00 95.56 212 ARG A CA 1
ATOM 1705 C C . ARG A 1 212 ? -15.882 -3.597 -10.099 1.00 95.56 212 ARG A C 1
ATOM 1707 O O . ARG A 1 212 ? -16.005 -2.482 -9.600 1.00 95.56 212 ARG A O 1
ATOM 1714 N N . ALA A 1 213 ? -16.042 -3.828 -11.388 1.00 94.38 213 ALA A N 1
ATOM 1715 C CA . ALA A 1 213 ? -16.546 -2.835 -12.312 1.00 94.38 213 ALA A CA 1
ATOM 1716 C C . ALA A 1 213 ? -18.072 -2.780 -12.216 1.00 94.38 213 ALA A C 1
ATOM 1718 O O . ALA A 1 213 ? -18.743 -3.794 -12.423 1.00 94.38 213 ALA A O 1
ATOM 1719 N N . GLU A 1 214 ? -18.606 -1.592 -11.955 1.00 93.12 214 GLU A N 1
ATOM 1720 C CA . GLU A 1 214 ? -20.027 -1.286 -12.092 1.00 93.12 214 GLU A CA 1
ATOM 1721 C C . GLU A 1 214 ? -20.177 -0.116 -13.061 1.00 93.12 214 GLU A C 1
ATOM 1723 O O . GLU A 1 214 ? -19.696 0.994 -12.816 1.00 93.12 214 GLU A O 1
ATOM 1728 N N . SER A 1 215 ? -20.833 -0.368 -14.196 1.00 88.12 215 SER A N 1
ATOM 1729 C CA . SER A 1 215 ? -20.823 0.557 -15.335 1.00 88.12 215 SER A CA 1
ATOM 1730 C C . SER A 1 215 ? -19.380 0.917 -15.731 1.00 88.12 215 SER A C 1
ATOM 1732 O O . SER A 1 215 ? -18.584 0.018 -15.998 1.00 88.12 215 SER A O 1
ATOM 1734 N N . ASP A 1 216 ? -19.027 2.205 -15.751 1.00 90.38 216 ASP A N 1
ATOM 1735 C CA . ASP A 1 216 ? -17.685 2.684 -16.100 1.00 90.38 216 ASP A CA 1
ATOM 1736 C C . ASP A 1 216 ? -16.875 3.150 -14.873 1.00 90.38 216 ASP A C 1
ATOM 1738 O O . ASP A 1 216 ? -15.988 3.994 -14.977 1.00 90.38 216 ASP A O 1
ATOM 1742 N N . LYS A 1 217 ? -17.186 2.611 -13.683 1.00 93.31 217 LYS A N 1
ATOM 1743 C CA . LYS A 1 217 ? -16.508 2.935 -12.419 1.00 93.31 217 LYS A CA 1
ATOM 1744 C C . LYS A 1 217 ? -16.059 1.678 -11.681 1.00 93.31 217 LYS A C 1
ATOM 1746 O O . LYS A 1 217 ? -16.674 0.618 -11.787 1.00 93.31 217 LYS A O 1
ATOM 1751 N N . TRP A 1 218 ? -14.995 1.820 -10.898 1.00 94.94 218 TRP A N 1
ATOM 1752 C CA . TRP A 1 218 ? -14.560 0.802 -9.948 1.00 94.94 218 TRP A CA 1
ATOM 1753 C C . TRP A 1 218 ? -15.263 0.985 -8.605 1.00 94.94 218 TRP A C 1
ATOM 1755 O O . TRP A 1 218 ? -15.326 2.099 -8.080 1.00 94.94 218 TRP A O 1
ATOM 1765 N N . ILE A 1 219 ? -15.757 -0.118 -8.050 1.00 96.44 219 ILE A N 1
ATOM 1766 C CA . ILE A 1 219 ? -16.425 -0.190 -6.751 1.00 96.44 219 ILE A CA 1
ATOM 1767 C C . ILE A 1 219 ? -15.648 -1.170 -5.862 1.00 96.44 219 ILE A C 1
ATOM 1769 O O . ILE A 1 219 ? -15.373 -2.290 -6.311 1.00 96.44 219 ILE A O 1
ATOM 1773 N N . PRO A 1 220 ? -15.251 -0.771 -4.638 1.00 97.25 220 PRO A N 1
ATOM 1774 C CA . PRO A 1 220 ? -14.581 -1.657 -3.692 1.00 97.25 220 PRO A CA 1
ATOM 1775 C C . PRO A 1 220 ? -15.502 -2.801 -3.279 1.00 97.25 220 PRO A C 1
ATOM 1777 O O . PRO A 1 220 ? -16.708 -2.626 -3.105 1.00 97.25 220 PRO A O 1
ATOM 1780 N N . ILE A 1 221 ? -14.924 -3.987 -3.134 1.00 96.31 221 ILE A N 1
ATOM 1781 C CA . ILE A 1 221 ? -15.635 -5.152 -2.619 1.00 96.31 221 ILE A CA 1
ATOM 1782 C C . ILE A 1 221 ? -15.469 -5.144 -1.105 1.00 96.31 221 ILE A C 1
ATOM 1784 O O . ILE A 1 221 ? -14.371 -5.328 -0.588 1.00 96.31 221 ILE A O 1
ATOM 1788 N N . ILE A 1 222 ? -16.574 -4.864 -0.424 1.00 96.38 222 ILE A N 1
ATOM 1789 C CA . ILE A 1 222 ? -16.682 -4.797 1.029 1.00 96.38 222 ILE A CA 1
ATOM 1790 C C . ILE A 1 222 ? -17.875 -5.666 1.403 1.00 96.38 222 ILE A C 1
ATOM 1792 O O . ILE A 1 222 ? -18.964 -5.491 0.845 1.00 96.38 222 ILE A O 1
ATOM 1796 N N . ASP A 1 223 ? -17.656 -6.600 2.318 1.00 91.69 223 ASP A N 1
ATOM 1797 C CA . ASP A 1 223 ? -18.705 -7.461 2.840 1.00 91.69 223 ASP A CA 1
ATOM 1798 C C . ASP A 1 223 ? -19.477 -6.726 3.934 1.00 91.69 223 ASP A C 1
ATOM 1800 O O . ASP A 1 223 ? -18.919 -5.923 4.680 1.00 91.69 223 ASP A O 1
ATOM 1804 N N . TYR A 1 224 ? -20.778 -6.986 4.021 1.00 92.38 224 TYR A N 1
ATOM 1805 C CA . TYR A 1 224 ? -21.661 -6.358 4.996 1.00 92.38 224 TYR A CA 1
ATOM 1806 C C . TYR A 1 224 ? -22.493 -7.430 5.682 1.00 92.38 224 TYR A C 1
ATOM 1808 O O . TYR A 1 224 ? -23.262 -8.119 5.010 1.00 92.38 224 TYR A O 1
ATOM 1816 N N . LEU A 1 225 ? -22.368 -7.536 7.002 1.00 87.56 225 LEU A N 1
ATOM 1817 C CA . LEU A 1 225 ? -23.122 -8.486 7.815 1.00 87.56 225 LEU A CA 1
ATOM 1818 C C . LEU A 1 225 ? -23.846 -7.767 8.953 1.00 87.56 225 LEU A C 1
ATOM 1820 O O . LEU A 1 225 ? -23.348 -6.793 9.519 1.00 87.56 225 LEU A O 1
ATOM 1824 N N . ASP A 1 226 ? -25.025 -8.281 9.283 1.00 85.06 226 ASP A N 1
ATOM 1825 C CA . ASP A 1 226 ? -25.797 -7.870 10.448 1.00 85.06 226 ASP A CA 1
ATOM 1826 C C . ASP A 1 226 ? -25.528 -8.866 11.586 1.00 85.06 226 ASP A C 1
ATOM 1828 O O . ASP A 1 226 ? -25.799 -10.059 11.455 1.00 85.06 226 ASP A O 1
ATOM 1832 N N . GLU A 1 227 ? -24.973 -8.382 12.697 1.00 70.50 227 GLU A N 1
ATOM 1833 C CA . GLU A 1 227 ? -24.620 -9.198 13.865 1.00 70.50 227 GLU A CA 1
ATOM 1834 C C . GLU A 1 227 ? -25.758 -9.204 14.910 1.00 70.50 227 GLU A C 1
ATOM 1836 O O . GLU A 1 227 ? -26.361 -8.152 15.164 1.00 70.50 227 GLU A O 1
ATOM 1841 N N . PRO A 1 228 ? -26.059 -10.353 15.553 1.00 60.25 228 PRO A N 1
ATOM 1842 C CA . PRO A 1 228 ? -27.098 -10.450 16.582 1.00 60.25 228 PRO A CA 1
ATOM 1843 C C . PRO A 1 228 ? -26.764 -9.703 17.898 1.00 60.25 228 PRO A C 1
ATOM 1845 O O . PRO A 1 228 ? -25.606 -9.409 18.200 1.00 60.25 228 PRO A O 1
ATOM 1848 N N . LEU A 1 229 ? -27.812 -9.432 18.703 1.00 51.00 229 LEU A N 1
ATOM 1849 C CA . LEU A 1 229 ? -27.847 -8.506 19.860 1.00 51.00 229 LEU A CA 1
ATOM 1850 C C . LEU A 1 229 ? -26.713 -8.637 20.900 1.00 51.00 229 LEU A C 1
ATOM 1852 O O . LEU A 1 229 ? -26.311 -7.630 21.493 1.00 51.00 229 LEU A O 1
ATOM 1856 N N . ASP A 1 230 ? -26.179 -9.840 21.120 1.00 56.22 230 ASP A N 1
ATOM 1857 C CA . ASP A 1 230 ? -25.299 -10.144 22.259 1.00 56.22 230 ASP A CA 1
ATOM 1858 C C . ASP A 1 230 ? -23.806 -9.806 22.027 1.00 56.22 230 ASP A C 1
ATOM 1860 O O . ASP A 1 230 ? -22.986 -9.901 22.948 1.00 56.22 230 ASP A O 1
ATOM 1864 N N . SER A 1 231 ? -23.429 -9.357 20.822 1.00 63.31 231 SER A N 1
ATOM 1865 C CA . SER A 1 231 ? -22.029 -9.085 20.445 1.00 63.31 231 SER A CA 1
ATOM 1866 C C . SER A 1 231 ? -21.445 -7.785 21.039 1.00 63.31 231 SER A C 1
ATOM 1868 O O . SER A 1 231 ? -20.224 -7.681 21.209 1.00 63.31 231 SER A O 1
ATOM 1870 N N . HIS A 1 232 ? -22.281 -6.811 21.435 1.00 75.75 232 HIS A N 1
ATOM 1871 C CA . HIS A 1 232 ? -21.836 -5.490 21.923 1.00 75.75 232 HIS A CA 1
ATOM 1872 C C . HIS A 1 232 ? -20.926 -5.566 23.151 1.00 75.75 232 HIS A C 1
ATOM 1874 O O . HIS A 1 232 ? -19.887 -4.909 23.214 1.00 75.75 232 HIS A O 1
ATOM 1880 N N . GLN A 1 233 ? -21.293 -6.384 24.140 1.00 83.06 233 GLN A N 1
ATOM 1881 C CA . GLN A 1 233 ? -20.549 -6.443 25.396 1.00 83.06 233 GLN A CA 1
ATOM 1882 C C . GLN A 1 233 ? -19.180 -7.091 25.224 1.00 83.06 233 GLN A C 1
ATOM 1884 O O . GLN A 1 233 ? -18.205 -6.636 25.820 1.00 83.06 233 GLN A O 1
ATOM 1889 N N . GLY A 1 234 ? -19.099 -8.157 24.422 1.00 83.38 234 GLY A N 1
ATOM 1890 C CA . GLY A 1 234 ? -17.832 -8.820 24.123 1.00 83.38 234 GLY A CA 1
ATOM 1891 C C . GLY A 1 234 ? -16.861 -7.860 23.445 1.00 83.38 234 GLY A C 1
ATOM 1892 O O . GLY A 1 234 ? -15.704 -7.759 23.853 1.00 83.38 234 GLY A O 1
ATOM 1893 N N . LEU A 1 235 ? -17.357 -7.088 22.477 1.00 86.75 235 LEU A N 1
ATOM 1894 C CA . LEU A 1 235 ? -16.527 -6.133 21.762 1.00 86.75 235 LEU A CA 1
ATOM 1895 C C . LEU A 1 235 ? -16.144 -4.916 22.603 1.00 86.75 235 LEU A C 1
ATOM 1897 O O . LEU A 1 235 ? -14.976 -4.545 22.616 1.00 86.75 235 LEU A O 1
ATOM 1901 N N . ASN A 1 236 ? -17.075 -4.321 23.352 1.00 90.75 236 ASN A N 1
ATOM 1902 C CA . ASN A 1 236 ? -16.751 -3.213 24.251 1.00 90.75 236 ASN A CA 1
ATOM 1903 C C . ASN A 1 236 ? -15.725 -3.636 25.319 1.00 90.75 236 ASN A C 1
ATOM 1905 O O . ASN A 1 236 ? -14.834 -2.855 25.658 1.00 90.75 236 ASN A O 1
ATOM 1909 N N . ARG A 1 237 ? -15.772 -4.890 25.802 1.00 89.38 237 ARG A N 1
ATOM 1910 C CA . ARG A 1 237 ? -14.703 -5.449 26.652 1.00 89.38 237 ARG A CA 1
ATOM 1911 C C . ARG A 1 237 ? -13.374 -5.521 25.905 1.00 89.38 237 ARG A C 1
ATOM 1913 O O . ARG A 1 237 ? -12.380 -5.066 26.459 1.00 89.38 237 ARG A O 1
ATOM 1920 N N . ALA A 1 238 ? -13.347 -6.037 24.676 1.00 88.69 238 ALA A N 1
ATOM 1921 C CA . ALA A 1 238 ? -12.122 -6.119 23.876 1.00 88.69 238 ALA A CA 1
ATOM 1922 C C . ALA A 1 238 ? -11.521 -4.728 23.591 1.00 88.69 238 ALA A C 1
ATOM 1924 O O . ALA A 1 238 ? -10.325 -4.519 23.781 1.00 88.69 238 ALA A O 1
ATOM 1925 N N . LEU A 1 239 ? -12.355 -3.751 23.227 1.00 91.38 239 LEU A N 1
ATOM 1926 C CA . LEU A 1 239 ? -11.958 -2.357 23.009 1.00 91.38 239 LEU A CA 1
ATOM 1927 C C . LEU A 1 239 ? -11.438 -1.707 24.290 1.00 91.38 239 LEU A C 1
ATOM 1929 O O . LEU A 1 239 ? -10.402 -1.043 24.262 1.00 91.38 239 LEU A O 1
ATOM 1933 N N . SER A 1 240 ? -12.098 -1.935 25.426 1.00 92.56 240 SER A N 1
ATOM 1934 C CA . SER A 1 240 ? -11.585 -1.461 26.710 1.00 92.56 240 SER A CA 1
ATOM 1935 C C . SER A 1 240 ? -10.259 -2.123 27.070 1.00 92.56 240 SER A C 1
ATOM 1937 O O . SER A 1 240 ? -9.340 -1.434 27.502 1.00 92.56 240 SER A O 1
ATOM 1939 N N . GLN A 1 241 ? -10.112 -3.435 26.883 1.00 89.75 241 GLN A N 1
ATOM 1940 C CA . GLN A 1 241 ? -8.875 -4.163 27.181 1.00 89.75 241 GLN A CA 1
ATOM 1941 C C . GLN A 1 241 ? -7.705 -3.706 26.309 1.00 89.75 241 GLN A C 1
ATOM 1943 O O . GLN A 1 241 ? -6.606 -3.538 26.830 1.00 89.75 241 GLN A O 1
ATOM 1948 N N . ALA A 1 242 ? -7.949 -3.448 25.023 1.00 89.19 242 ALA A N 1
ATOM 1949 C CA . ALA A 1 242 ? -6.936 -2.956 24.095 1.00 89.19 242 ALA A CA 1
ATOM 1950 C C . ALA A 1 242 ? -6.467 -1.524 24.416 1.00 89.19 242 ALA A C 1
ATOM 1952 O O . ALA A 1 242 ? -5.341 -1.172 24.080 1.00 89.19 242 ALA A O 1
ATOM 1953 N N . ALA A 1 243 ? -7.291 -0.712 25.090 1.00 90.62 243 ALA A N 1
ATOM 1954 C CA . ALA A 1 243 ? -6.961 0.675 25.411 1.00 90.62 243 ALA A CA 1
ATOM 1955 C C . ALA A 1 243 ? -5.662 0.801 26.229 1.00 90.62 243 ALA A C 1
ATOM 1957 O O . ALA A 1 243 ? -5.514 0.170 27.288 1.00 90.62 243 ALA A O 1
ATOM 1958 N N . LEU A 1 244 ? -4.769 1.693 25.789 1.00 87.62 244 LEU A N 1
ATOM 1959 C CA . LEU A 1 244 ? -3.534 2.027 26.506 1.00 87.62 244 LEU A CA 1
ATOM 1960 C C . LEU A 1 244 ? -3.829 2.853 27.757 1.00 87.62 244 LEU A C 1
ATOM 1962 O O . LEU A 1 244 ? -3.184 2.695 28.795 1.00 87.62 244 LEU A O 1
ATOM 1966 N N . ARG A 1 245 ? -4.810 3.754 27.673 1.00 89.94 245 ARG A N 1
ATOM 1967 C CA . ARG A 1 245 ? -5.244 4.591 28.791 1.00 89.94 245 ARG A CA 1
ATOM 1968 C C . ARG A 1 245 ? -6.680 5.065 28.661 1.00 89.94 245 ARG A C 1
ATOM 1970 O O . ARG A 1 245 ? -7.400 5.050 29.661 1.00 89.94 245 ARG A O 1
ATOM 1977 N N . PHE A 1 246 ? -7.063 5.557 27.491 1.00 93.25 246 PHE A N 1
ATOM 1978 C CA . PHE A 1 246 ? -8.337 6.232 27.304 1.00 93.25 246 PHE A CA 1
ATOM 1979 C C . PHE A 1 246 ? -9.321 5.372 26.525 1.00 93.25 246 PHE A C 1
ATOM 1981 O O . PHE A 1 246 ? -8.982 4.779 25.504 1.00 93.25 246 PHE A O 1
ATOM 1988 N N . ILE A 1 247 ? -10.560 5.364 27.007 1.00 94.94 247 ILE A N 1
ATOM 1989 C CA . ILE A 1 247 ? -11.720 4.943 26.227 1.00 94.94 247 ILE A CA 1
ATOM 1990 C C . ILE A 1 247 ? -12.642 6.130 25.996 1.00 94.94 247 ILE A C 1
ATOM 1992 O O . ILE A 1 247 ? -12.651 7.091 26.770 1.00 94.94 247 ILE A O 1
ATOM 1996 N N . PHE A 1 248 ? -13.421 6.052 24.931 1.00 94.56 248 PHE A N 1
ATOM 1997 C CA . PHE A 1 248 ? -14.296 7.117 24.472 1.00 94.56 248 PHE A CA 1
ATOM 1998 C C . PHE A 1 248 ? -15.660 6.532 24.162 1.00 94.56 248 PHE A C 1
ATOM 2000 O O . PHE A 1 248 ? -15.742 5.456 23.577 1.00 94.56 248 PHE A O 1
ATOM 2007 N N . GLY A 1 249 ? -16.730 7.219 24.535 1.00 92.50 249 GLY A N 1
ATOM 2008 C CA . GLY A 1 249 ? -18.066 6.712 24.269 1.00 92.50 249 GLY A CA 1
ATOM 2009 C C . GLY A 1 249 ? -19.120 7.808 24.231 1.00 92.50 249 GLY A C 1
ATOM 2010 O O . GLY A 1 249 ? -18.892 8.900 24.763 1.00 92.50 249 GLY A O 1
ATOM 2011 N N . PRO A 1 250 ? -20.271 7.497 23.615 1.00 89.12 250 PRO A N 1
ATOM 2012 C CA . PRO A 1 250 ? -21.364 8.446 23.437 1.00 89.12 250 PRO A CA 1
ATOM 2013 C C . PRO A 1 250 ? -22.089 8.760 24.742 1.00 89.12 250 PRO A C 1
ATOM 2015 O O . PRO A 1 250 ? -22.626 9.850 24.893 1.00 89.12 250 PRO A O 1
ATOM 2018 N N . ASP A 1 251 ? -22.071 7.836 25.702 1.00 89.06 251 ASP A N 1
ATOM 2019 C CA . ASP A 1 251 ? -22.845 7.940 26.931 1.00 89.06 251 ASP A CA 1
ATOM 2020 C C . ASP A 1 251 ? -21.970 7.729 28.190 1.00 89.06 251 ASP A C 1
ATOM 2022 O O . ASP A 1 251 ? -21.132 6.815 28.230 1.00 89.06 251 ASP A O 1
ATOM 2026 N N . PRO A 1 252 ? -22.151 8.542 29.254 1.00 92.56 252 PRO A N 1
ATOM 2027 C CA . PRO A 1 252 ? -21.399 8.399 30.496 1.00 92.56 252 PRO A CA 1
ATOM 2028 C C . PRO A 1 252 ? -21.585 7.075 31.235 1.00 92.56 252 PRO A C 1
ATOM 2030 O O . PRO A 1 252 ? -20.648 6.647 31.914 1.00 92.56 252 PRO A O 1
ATOM 2033 N N . VAL A 1 253 ? -22.756 6.442 31.146 1.00 92.19 253 VAL A N 1
ATOM 2034 C CA . VAL A 1 253 ? -23.046 5.153 31.789 1.00 92.19 253 VAL A CA 1
ATOM 2035 C C . VAL A 1 253 ? -22.242 4.052 31.109 1.00 92.19 253 VAL A C 1
ATOM 2037 O O . VAL A 1 253 ? -21.562 3.285 31.795 1.00 92.19 253 VAL A O 1
ATOM 2040 N N . ILE A 1 254 ? -22.234 4.022 29.773 1.00 91.19 254 ILE A N 1
ATOM 2041 C CA . ILE A 1 254 ? -21.446 3.050 28.998 1.00 91.19 254 ILE A CA 1
ATOM 2042 C C . ILE A 1 254 ? -19.951 3.237 29.272 1.00 91.19 254 ILE A C 1
ATOM 2044 O O . ILE A 1 254 ? -19.251 2.275 29.593 1.00 91.19 254 ILE A O 1
ATOM 2048 N N . VAL A 1 255 ? -19.447 4.473 29.224 1.00 93.88 255 VAL A N 1
ATOM 2049 C CA . VAL A 1 255 ? -18.033 4.740 29.526 1.00 93.88 255 VAL A CA 1
ATOM 2050 C C . VAL A 1 255 ? -17.692 4.303 30.954 1.00 93.88 255 VAL A C 1
ATOM 2052 O O . VAL A 1 255 ? -16.695 3.613 31.161 1.00 93.88 255 VAL A O 1
ATOM 2055 N N . GLN A 1 256 ? -18.536 4.613 31.942 1.00 93.56 256 GLN A N 1
ATOM 2056 C CA . GLN A 1 256 ? -18.306 4.191 33.325 1.00 93.56 256 GLN A CA 1
ATOM 2057 C C . GLN A 1 256 ? -18.242 2.666 33.476 1.00 93.56 256 GLN A C 1
ATOM 2059 O O . GLN A 1 256 ? -17.384 2.170 34.210 1.00 93.56 256 GLN A O 1
ATOM 2064 N N . LYS A 1 257 ? -19.111 1.937 32.765 1.00 92.06 257 LYS A N 1
ATOM 2065 C CA . LYS A 1 257 ? -19.166 0.469 32.763 1.00 92.06 257 LYS A CA 1
ATOM 2066 C C . LYS A 1 257 ? -17.844 -0.161 32.315 1.00 92.06 257 LYS A C 1
ATOM 2068 O O . LYS A 1 257 ? -17.431 -1.157 32.898 1.00 92.06 257 LYS A O 1
ATOM 2073 N N . TYR A 1 258 ? -17.162 0.426 31.328 1.00 92.25 258 TYR A N 1
ATOM 2074 C CA . TYR A 1 258 ? -15.944 -0.149 30.739 1.00 92.25 258 TYR A CA 1
ATOM 2075 C C . TYR A 1 258 ? -14.626 0.490 31.196 1.00 92.25 258 TYR A C 1
ATOM 2077 O O . TYR A 1 258 ? -13.563 -0.017 30.838 1.00 92.25 258 TYR A O 1
ATOM 2085 N N . ILE A 1 259 ? -14.647 1.556 32.007 1.00 90.75 259 ILE A N 1
ATOM 2086 C CA . ILE A 1 259 ? -13.435 2.068 32.684 1.00 90.75 259 ILE A CA 1
ATOM 2087 C C . ILE A 1 259 ? -12.914 1.059 33.721 1.00 90.75 259 ILE A C 1
ATOM 2089 O O . ILE A 1 259 ? -11.701 0.936 33.925 1.00 90.75 259 ILE A O 1
ATOM 2093 N N . GLN A 1 260 ? -13.833 0.369 34.400 1.00 80.38 260 GLN A N 1
ATOM 2094 C CA . GLN A 1 260 ? -13.550 -0.504 35.537 1.00 80.38 260 GLN A CA 1
ATOM 2095 C C . GLN A 1 260 ? -13.251 -1.943 35.081 1.00 80.38 260 GLN A C 1
ATOM 2097 O O . GLN A 1 260 ? -13.841 -2.448 34.130 1.00 80.38 260 GLN A O 1
ATOM 2102 N N . GLY A 1 261 ? -12.345 -2.634 35.780 1.00 65.06 261 GLY A N 1
ATOM 2103 C CA . GLY A 1 261 ? -12.241 -4.099 35.706 1.00 65.06 261 GLY A CA 1
ATOM 2104 C C . GLY A 1 261 ? -11.395 -4.703 34.577 1.00 65.06 261 GLY A C 1
ATOM 2105 O O . GLY A 1 261 ? -11.313 -5.924 34.499 1.00 65.06 261 GLY A O 1
ATOM 2106 N N . SER A 1 262 ? -10.728 -3.906 33.736 1.00 65.62 262 SER A N 1
ATOM 2107 C CA . SER A 1 262 ? -9.768 -4.426 32.745 1.00 65.62 262 SER A CA 1
ATOM 2108 C C . SER A 1 262 ? -8.370 -3.852 32.984 1.00 65.62 262 SER A C 1
ATOM 2110 O O . SER A 1 262 ? -8.247 -2.623 33.049 1.00 65.62 262 SER A O 1
ATOM 2112 N N . PRO A 1 263 ? -7.314 -4.687 33.089 1.00 69.19 263 PRO A N 1
ATOM 2113 C CA . PRO A 1 263 ? -5.949 -4.182 33.188 1.00 69.19 263 PRO A CA 1
ATOM 2114 C C . PRO A 1 263 ? -5.639 -3.277 31.987 1.00 69.19 263 PRO A C 1
ATOM 2116 O O . PRO A 1 263 ? -6.224 -3.417 30.910 1.00 69.19 263 PRO A O 1
ATOM 2119 N N . LEU A 1 264 ? -4.762 -2.294 32.190 1.00 73.12 264 LEU A N 1
ATOM 2120 C CA . LEU A 1 264 ? -4.237 -1.505 31.077 1.00 73.12 264 LEU A CA 1
ATOM 2121 C C . LEU A 1 264 ? -3.411 -2.427 30.186 1.00 73.12 264 LEU A C 1
ATOM 2123 O O . LEU A 1 264 ? -2.555 -3.156 30.704 1.00 73.12 264 LEU A O 1
ATOM 2127 N N . SER A 1 265 ? -3.636 -2.370 28.872 1.00 69.69 265 SER A N 1
ATOM 2128 C CA . SER A 1 265 ? -2.676 -2.969 27.957 1.00 69.69 265 SER A CA 1
ATOM 2129 C C . SER A 1 265 ? -1.347 -2.235 28.118 1.00 69.69 265 SER A C 1
ATOM 2131 O O . SER A 1 265 ? -1.307 -1.003 28.118 1.00 69.69 265 SER A O 1
ATOM 2133 N N . ARG A 1 266 ? -0.257 -2.983 28.317 1.00 67.94 266 ARG A N 1
ATOM 2134 C CA . ARG A 1 266 ? 1.085 -2.391 28.424 1.00 67.94 266 ARG A CA 1
ATOM 2135 C C . ARG A 1 266 ? 1.664 -2.046 27.057 1.00 67.94 266 ARG A C 1
ATOM 2137 O O . ARG A 1 266 ? 2.474 -1.135 26.980 1.00 67.94 266 ARG A O 1
ATOM 2144 N N . THR A 1 267 ? 1.242 -2.755 26.014 1.00 70.38 267 THR A N 1
ATOM 2145 C CA . THR A 1 267 ? 1.761 -2.632 24.650 1.00 70.38 267 THR A CA 1
ATOM 2146 C C . THR A 1 267 ? 0.623 -2.830 23.659 1.00 70.38 267 THR A C 1
ATOM 2148 O O . THR A 1 267 ? -0.188 -3.746 23.817 1.00 70.38 267 THR A O 1
ATOM 2151 N N . SER A 1 268 ? 0.547 -1.989 22.634 1.00 77.94 268 SER A N 1
ATOM 2152 C CA . SER A 1 268 ? -0.416 -2.193 21.550 1.00 77.94 268 SER A CA 1
ATOM 2153 C C . SER A 1 268 ? -0.013 -3.414 20.716 1.00 77.94 268 SER A C 1
ATOM 2155 O O . SER A 1 268 ? 1.189 -3.646 20.560 1.00 77.94 268 SER A O 1
ATOM 2157 N N . PRO A 1 269 ? -0.976 -4.175 20.166 1.00 80.44 269 PRO A N 1
ATOM 2158 C CA . PRO A 1 269 ? -0.680 -5.243 19.218 1.00 80.44 269 PRO A CA 1
ATOM 2159 C C . PRO A 1 269 ? 0.133 -4.715 18.034 1.00 80.44 269 PRO A C 1
ATOM 2161 O O . PRO A 1 269 ? -0.156 -3.637 17.506 1.00 80.44 269 PRO A O 1
ATOM 2164 N N . GLU A 1 270 ? 1.132 -5.474 17.597 1.00 79.38 270 GLU A N 1
ATOM 2165 C CA . GLU A 1 270 ? 1.812 -5.185 16.342 1.00 79.38 270 GLU A CA 1
ATOM 2166 C C . GLU A 1 270 ? 0.973 -5.634 15.146 1.00 79.38 270 GLU A C 1
ATOM 2168 O O . GLU A 1 270 ? 0.081 -6.474 15.261 1.00 79.38 270 GLU A O 1
ATOM 2173 N N . ALA A 1 271 ? 1.278 -5.100 13.961 1.00 81.94 271 ALA A N 1
ATOM 2174 C CA . ALA A 1 271 ? 0.575 -5.494 12.739 1.00 81.94 271 ALA A CA 1
ATOM 2175 C C . ALA A 1 271 ? 0.609 -7.026 12.539 1.00 81.94 271 ALA A C 1
ATOM 2177 O O . ALA A 1 271 ? -0.409 -7.630 12.205 1.00 81.94 271 ALA A O 1
ATOM 2178 N N . ASN A 1 272 ? 1.743 -7.664 12.842 1.00 76.12 272 ASN A N 1
ATOM 2179 C CA . ASN A 1 272 ? 1.896 -9.117 12.758 1.00 76.12 272 ASN A CA 1
ATOM 2180 C C . ASN A 1 272 ? 0.978 -9.881 13.721 1.00 76.12 272 ASN A C 1
ATOM 2182 O O . ASN A 1 272 ? 0.449 -10.931 13.356 1.00 76.12 272 ASN A O 1
ATOM 2186 N N . ASP A 1 273 ? 0.742 -9.353 14.925 1.00 79.44 273 ASP A N 1
ATOM 2187 C CA . ASP A 1 273 ? -0.166 -9.976 15.897 1.00 79.44 273 ASP A CA 1
ATOM 2188 C C . ASP A 1 273 ? -1.613 -9.984 15.383 1.00 79.44 273 ASP A C 1
ATOM 2190 O O . ASP A 1 273 ? -2.389 -10.892 15.691 1.00 79.44 273 ASP A O 1
ATOM 2194 N N . LEU A 1 274 ? -1.945 -8.993 14.551 1.00 83.06 274 LEU A N 1
ATOM 2195 C CA . LEU A 1 274 ? -3.231 -8.809 13.882 1.00 83.06 274 LEU A CA 1
ATOM 2196 C C . LEU A 1 274 ? -3.318 -9.544 12.532 1.00 83.06 274 LEU A C 1
ATOM 2198 O O . LEU A 1 274 ? -4.271 -9.335 11.788 1.00 83.06 274 LEU A O 1
ATOM 2202 N N . GLY A 1 275 ? -2.336 -10.388 12.202 1.00 77.19 275 GLY A N 1
ATOM 2203 C CA . GLY A 1 275 ? -2.319 -11.192 10.977 1.00 77.19 275 GLY A CA 1
ATOM 2204 C C . GLY A 1 275 ? -1.695 -10.508 9.759 1.00 77.19 275 GLY A C 1
ATOM 2205 O O . GLY A 1 275 ? -1.606 -11.133 8.704 1.00 77.19 275 GLY A O 1
ATOM 2206 N N . PHE A 1 276 ? -1.229 -9.257 9.868 1.00 79.69 276 PHE A N 1
ATOM 2207 C CA . PHE A 1 276 ? -0.514 -8.632 8.755 1.00 79.69 276 PHE A CA 1
ATOM 2208 C C . PHE A 1 276 ? 0.838 -9.330 8.542 1.00 79.69 276 PHE A C 1
ATOM 2210 O O . PHE A 1 276 ? 1.517 -9.661 9.513 1.00 79.69 276 PHE A O 1
ATOM 2217 N N . PRO A 1 277 ? 1.266 -9.553 7.292 1.00 68.31 277 PRO A N 1
ATOM 2218 C CA . PRO A 1 277 ? 2.540 -10.208 7.042 1.00 68.31 277 PRO A CA 1
ATOM 2219 C C . PRO A 1 277 ? 3.724 -9.365 7.515 1.00 68.31 277 PRO A C 1
ATOM 2221 O O . PRO A 1 277 ? 3.684 -8.132 7.501 1.00 68.31 277 PRO A O 1
ATOM 2224 N N . ASP A 1 278 ? 4.808 -10.050 7.869 1.00 65.00 278 ASP A N 1
ATOM 2225 C CA . ASP A 1 278 ? 5.995 -9.420 8.426 1.00 65.00 278 ASP A CA 1
ATOM 2226 C C . ASP A 1 278 ? 6.753 -8.503 7.444 1.00 65.00 278 ASP A C 1
ATOM 2228 O O . ASP A 1 278 ? 6.358 -8.202 6.306 1.00 65.00 278 ASP A O 1
ATOM 2232 N N . SER A 1 279 ? 7.910 -8.033 7.910 1.00 58.94 279 SER A N 1
ATOM 2233 C CA . SER A 1 279 ? 8.720 -7.066 7.188 1.00 58.94 279 SER A CA 1
ATOM 2234 C C . SER A 1 279 ? 9.374 -7.592 5.889 1.00 58.94 279 SER A C 1
ATOM 2236 O O . SER A 1 279 ? 9.985 -6.818 5.146 1.00 58.94 279 SER A O 1
ATOM 2238 N N . MET A 1 280 ? 9.316 -8.883 5.587 1.00 57.94 280 MET A N 1
ATOM 2239 C CA . MET A 1 280 ? 9.819 -9.401 4.315 1.00 57.94 280 MET A CA 1
ATOM 2240 C C . MET A 1 280 ? 8.694 -9.403 3.280 1.00 57.94 280 MET A C 1
ATOM 2242 O O . MET A 1 280 ? 8.836 -8.816 2.205 1.00 57.94 280 MET A O 1
ATOM 2246 N N . PHE A 1 281 ? 7.533 -9.933 3.665 1.00 62.03 281 PHE A N 1
ATOM 2247 C CA . PHE A 1 281 ? 6.338 -10.015 2.824 1.00 62.03 281 PHE A CA 1
ATOM 2248 C C . PHE A 1 281 ? 5.789 -8.636 2.425 1.00 62.03 281 PHE A C 1
ATOM 2250 O O . PHE A 1 281 ? 5.415 -8.423 1.272 1.00 62.03 281 PHE A O 1
ATOM 2257 N N . SER A 1 282 ? 5.804 -7.662 3.340 1.00 65.44 282 SER A N 1
ATOM 2258 C CA . SER A 1 282 ? 5.311 -6.294 3.075 1.00 65.44 282 SER A CA 1
ATOM 2259 C C . SER A 1 282 ? 6.032 -5.534 1.970 1.00 65.44 282 SER A C 1
ATOM 2261 O O . SER A 1 282 ? 5.438 -4.643 1.366 1.00 65.44 282 SER A O 1
ATOM 2263 N N . ARG A 1 283 ? 7.286 -5.874 1.655 1.00 67.81 283 ARG A N 1
ATOM 2264 C CA . ARG A 1 283 ? 8.043 -5.168 0.605 1.00 67.81 283 ARG A CA 1
ATOM 2265 C C . ARG A 1 283 ? 7.531 -5.494 -0.797 1.00 67.81 283 ARG A C 1
ATOM 2267 O O . ARG A 1 283 ? 7.554 -4.641 -1.678 1.00 67.81 283 ARG A O 1
ATOM 2274 N N . ALA A 1 284 ? 7.004 -6.702 -1.009 1.00 67.88 284 ALA A N 1
ATOM 2275 C CA . ALA A 1 284 ? 6.385 -7.070 -2.285 1.00 67.88 284 ALA A CA 1
ATOM 2276 C C . ALA A 1 284 ? 5.102 -6.261 -2.562 1.00 67.88 284 ALA A C 1
ATOM 2278 O O . ALA A 1 284 ? 4.726 -6.071 -3.717 1.00 67.88 284 ALA A O 1
ATOM 2279 N N . PHE A 1 285 ? 4.456 -5.748 -1.510 1.00 78.31 285 PHE A N 1
ATOM 2280 C CA . PHE A 1 285 ? 3.197 -5.012 -1.599 1.00 78.31 285 PHE A CA 1
ATOM 2281 C C . PHE A 1 285 ? 3.370 -3.485 -1.586 1.00 78.31 285 PHE A C 1
ATOM 2283 O O . PHE A 1 285 ? 2.384 -2.769 -1.760 1.00 78.31 285 PHE A O 1
ATOM 2290 N N . GLU A 1 286 ? 4.597 -2.982 -1.448 1.00 78.56 286 GLU A N 1
ATOM 2291 C CA . GLU A 1 286 ? 4.929 -1.569 -1.217 1.00 78.56 286 GLU A CA 1
ATOM 2292 C C . GLU A 1 286 ? 4.310 -0.598 -2.242 1.00 78.56 286 GLU A C 1
ATOM 2294 O O . GLU A 1 286 ? 3.760 0.449 -1.890 1.00 78.56 286 GLU A O 1
ATOM 2299 N N . PHE A 1 287 ? 4.329 -0.964 -3.526 1.00 84.12 287 PHE A N 1
ATOM 2300 C CA . PHE A 1 287 ? 3.737 -0.154 -4.598 1.00 84.12 287 PHE A CA 1
ATOM 2301 C C . PHE A 1 287 ? 2.309 -0.557 -4.968 1.00 84.12 287 PHE A C 1
ATOM 2303 O O . PHE A 1 287 ? 1.717 0.062 -5.849 1.00 84.12 287 PHE A O 1
ATOM 2310 N N . THR A 1 288 ? 1.723 -1.555 -4.304 1.00 87.81 288 THR A N 1
ATOM 2311 C CA . THR A 1 288 ? 0.377 -2.055 -4.634 1.00 87.81 288 THR A CA 1
ATOM 2312 C C . THR A 1 288 ? -0.660 -0.955 -4.522 1.00 87.81 288 THR A C 1
ATOM 2314 O O . THR A 1 288 ? -1.415 -0.729 -5.462 1.00 87.81 288 THR A O 1
ATOM 2317 N N . TRP A 1 289 ? -0.652 -0.221 -3.408 1.00 91.88 289 TRP A N 1
ATOM 2318 C CA . TRP A 1 289 ? -1.570 0.893 -3.194 1.00 91.88 289 TRP A CA 1
ATOM 2319 C C . TRP A 1 289 ? -1.356 2.023 -4.207 1.00 91.88 289 TRP A C 1
ATOM 2321 O O . TRP A 1 289 ? -2.309 2.502 -4.810 1.00 91.88 289 TRP A O 1
ATOM 2331 N N . HIS A 1 290 ? -0.102 2.397 -4.467 1.00 89.56 290 HIS A N 1
ATOM 2332 C CA . HIS A 1 290 ? 0.251 3.432 -5.442 1.00 89.56 290 HIS A CA 1
ATOM 2333 C C . HIS A 1 290 ? -0.279 3.101 -6.843 1.00 89.56 290 HIS A C 1
ATOM 2335 O O . HIS A 1 290 ? -0.908 3.923 -7.511 1.00 89.56 290 HIS A O 1
ATOM 2341 N N . ARG A 1 291 ? -0.073 1.854 -7.269 1.00 89.44 291 ARG A N 1
ATOM 2342 C CA . ARG A 1 291 ? -0.555 1.343 -8.551 1.00 89.44 291 ARG A CA 1
ATOM 2343 C C . ARG A 1 291 ? -2.074 1.256 -8.580 1.00 89.44 291 ARG A C 1
ATOM 2345 O O . ARG A 1 291 ? -2.671 1.644 -9.579 1.00 89.44 291 ARG A O 1
ATOM 2352 N N . LEU A 1 292 ? -2.707 0.816 -7.492 1.00 91.25 292 LEU A N 1
ATOM 2353 C CA . LEU A 1 292 ? -4.161 0.803 -7.342 1.00 91.25 292 LEU A CA 1
ATOM 2354 C C . LEU A 1 292 ? -4.740 2.216 -7.517 1.00 91.25 292 LEU A C 1
ATOM 2356 O O . LEU A 1 292 ? -5.631 2.398 -8.338 1.00 91.25 292 LEU A O 1
ATOM 2360 N N . VAL A 1 293 ? -4.184 3.222 -6.842 1.00 91.44 293 VAL A N 1
ATOM 2361 C CA . VAL A 1 293 ? -4.605 4.629 -6.952 1.00 91.44 293 VAL A CA 1
ATOM 2362 C C . VAL A 1 293 ? -4.467 5.168 -8.381 1.00 91.44 293 VAL A C 1
ATOM 2364 O O . VAL A 1 293 ? -5.393 5.793 -8.897 1.00 91.44 293 VAL A O 1
ATOM 2367 N N . GLY A 1 294 ? -3.354 4.880 -9.064 1.00 88.00 294 GLY A N 1
ATOM 2368 C CA . GLY A 1 294 ? -3.194 5.216 -10.486 1.00 88.00 294 GLY A CA 1
ATOM 2369 C C . GLY A 1 294 ? -4.203 4.499 -11.396 1.00 88.00 294 GLY A C 1
ATOM 2370 O O . GLY A 1 294 ? -4.602 5.010 -12.442 1.00 88.00 294 GLY A O 1
ATOM 2371 N N . THR A 1 295 ? -4.640 3.312 -10.982 1.00 86.44 295 THR A N 1
ATOM 2372 C CA . THR A 1 295 ? -5.494 2.412 -11.761 1.00 86.44 295 THR A CA 1
ATOM 2373 C C . THR A 1 295 ? -6.980 2.743 -11.623 1.00 86.44 295 THR A C 1
ATOM 2375 O O . THR A 1 295 ? -7.690 2.717 -12.624 1.00 86.44 295 THR A O 1
ATOM 2378 N N . ILE A 1 296 ? -7.466 3.094 -10.428 1.00 90.12 296 ILE A N 1
ATOM 2379 C CA . ILE A 1 296 ? -8.905 3.307 -10.163 1.00 90.12 296 ILE A CA 1
ATOM 2380 C C . ILE A 1 296 ? -9.510 4.496 -10.919 1.00 90.12 296 ILE A C 1
ATOM 2382 O O . ILE A 1 296 ? -10.726 4.553 -11.088 1.00 90.12 296 ILE A O 1
ATOM 2386 N N . ARG A 1 297 ? -8.679 5.421 -11.413 1.00 87.19 297 ARG A N 1
ATOM 2387 C CA . ARG A 1 297 ? -9.122 6.520 -12.284 1.00 87.19 297 ARG A CA 1
ATOM 2388 C C . ARG A 1 297 ? -9.326 6.109 -13.734 1.00 87.19 297 ARG A C 1
ATOM 2390 O O . ARG A 1 297 ? -10.005 6.817 -14.475 1.00 87.19 297 ARG A O 1
ATOM 2397 N N . LYS A 1 298 ? -8.730 4.993 -14.157 1.00 88.00 298 LYS A N 1
ATOM 2398 C CA . LYS A 1 298 ? -8.957 4.449 -15.492 1.00 88.00 298 LYS A CA 1
ATOM 2399 C C . LYS A 1 298 ? -10.313 3.736 -15.506 1.00 88.00 298 LYS A C 1
ATOM 2401 O O . LYS A 1 298 ? -10.575 2.927 -14.609 1.00 88.00 298 LYS A O 1
ATOM 2406 N N . PRO A 1 299 ? -11.167 3.992 -16.510 1.00 89.06 299 PRO A N 1
ATOM 2407 C CA . PRO A 1 299 ? -12.448 3.313 -16.620 1.00 89.06 299 PRO A CA 1
ATOM 2408 C C . PRO A 1 299 ? -12.238 1.802 -16.808 1.00 89.06 299 PRO A C 1
ATOM 2410 O O . PRO A 1 299 ? -11.332 1.410 -17.549 1.00 89.06 299 PRO A O 1
ATOM 2413 N N . PRO A 1 300 ? -13.073 0.928 -16.216 1.00 90.81 300 PRO A N 1
ATOM 2414 C CA . PRO A 1 300 ? -12.976 -0.523 -16.393 1.00 90.81 300 PRO A CA 1
ATOM 2415 C C . PRO A 1 300 ? -13.014 -0.996 -17.857 1.00 90.81 300 PRO A C 1
ATOM 2417 O O . PRO A 1 300 ? -12.543 -2.098 -18.161 1.00 90.81 300 PRO A O 1
ATOM 2420 N N . SER A 1 301 ? -13.573 -0.169 -18.747 1.00 87.94 301 SER A N 1
ATOM 2421 C CA . SER A 1 301 ? -13.691 -0.386 -20.190 1.00 87.94 301 SER A CA 1
ATOM 2422 C C . SER A 1 301 ? -12.401 -0.128 -20.991 1.00 87.94 301 SER A C 1
ATOM 2424 O O . SER A 1 301 ? -12.409 -0.304 -22.214 1.00 87.94 301 SER A O 1
ATOM 2426 N N . ASP A 1 302 ? -11.287 0.245 -20.342 1.00 83.56 302 ASP A N 1
ATOM 2427 C CA . ASP A 1 302 ? -10.019 0.536 -21.024 1.00 83.56 302 ASP A CA 1
ATOM 2428 C C . ASP A 1 302 ? -9.523 -0.650 -21.876 1.00 83.56 302 ASP A C 1
ATOM 2430 O O . ASP A 1 302 ? -9.279 -1.762 -21.391 1.00 83.56 302 ASP A O 1
ATOM 2434 N N . LYS A 1 303 ? -9.367 -0.385 -23.180 1.00 71.00 303 LYS A N 1
ATOM 2435 C CA . LYS A 1 303 ? -8.979 -1.355 -24.212 1.00 71.00 303 LYS A CA 1
ATOM 2436 C C . LYS A 1 303 ? -7.466 -1.547 -24.327 1.00 71.00 303 LYS A C 1
ATOM 2438 O O . LYS A 1 303 ? -7.043 -2.475 -25.012 1.00 71.00 303 LYS A O 1
ATOM 2443 N N . LYS A 1 304 ? -6.648 -0.694 -23.695 1.00 73.19 304 LYS A N 1
ATOM 2444 C CA . LYS A 1 304 ? -5.175 -0.779 -23.760 1.00 73.19 304 LYS A CA 1
ATOM 2445 C C . LYS A 1 304 ? -4.566 -1.843 -22.833 1.00 73.19 304 LYS A C 1
ATOM 2447 O O . LYS A 1 304 ? -3.359 -2.052 -22.884 1.00 73.19 304 LYS A O 1
ATOM 2452 N N . GLY A 1 305 ? -5.387 -2.563 -22.063 1.00 70.00 305 GLY A N 1
ATOM 2453 C CA . GLY A 1 305 ? -4.941 -3.600 -21.127 1.00 70.00 305 GLY A CA 1
ATOM 2454 C C . GLY A 1 305 ? -4.667 -3.056 -19.721 1.00 70.00 305 GLY A C 1
ATOM 2455 O O . GLY A 1 305 ? -4.711 -1.852 -19.495 1.00 70.00 305 GLY A O 1
ATOM 2456 N N . TRP A 1 306 ? -4.431 -3.960 -18.765 1.00 77.94 306 TRP A N 1
ATOM 2457 C CA . TRP A 1 306 ? -4.233 -3.621 -17.350 1.00 77.94 306 TRP A CA 1
ATOM 2458 C C . TRP A 1 306 ? -2.896 -4.171 -16.864 1.00 77.94 306 TRP A C 1
ATOM 2460 O O . TRP A 1 306 ? -2.786 -5.342 -16.509 1.00 77.94 306 TRP A O 1
ATOM 2470 N N . ASP A 1 307 ? -1.891 -3.305 -16.877 1.00 77.25 307 ASP A N 1
ATOM 2471 C CA . ASP A 1 307 ? -0.523 -3.528 -16.397 1.00 77.25 307 ASP A CA 1
ATOM 2472 C C . ASP A 1 307 ? -0.249 -2.831 -15.048 1.00 77.25 307 ASP A C 1
ATOM 2474 O O . ASP A 1 307 ? 0.861 -2.899 -14.522 1.00 77.25 307 ASP A O 1
ATOM 2478 N N . PHE A 1 308 ? -1.275 -2.191 -14.471 1.00 86.69 308 PHE A N 1
ATOM 2479 C CA . PHE A 1 308 ? -1.247 -1.491 -13.180 1.00 86.69 308 PHE A CA 1
ATOM 2480 C C . PHE A 1 308 ? -0.023 -0.571 -13.017 1.00 86.69 308 PHE A C 1
ATOM 2482 O O . PHE A 1 308 ? 0.723 -0.729 -12.049 1.00 86.69 308 PHE A O 1
ATOM 2489 N N . PRO A 1 309 ? 0.241 0.367 -13.944 1.00 83.12 309 PRO A N 1
ATOM 2490 C CA . PRO A 1 309 ? 1.473 1.141 -13.956 1.00 83.12 309 PRO A CA 1
ATOM 2491 C C . PRO A 1 309 ? 1.490 2.154 -12.804 1.00 83.12 309 PRO A C 1
ATOM 2493 O O . PRO A 1 309 ? 0.442 2.578 -12.313 1.00 83.12 309 PRO A O 1
ATOM 2496 N N . LEU A 1 310 ? 2.686 2.562 -12.379 1.00 83.56 310 LEU A N 1
ATOM 2497 C CA . LEU A 1 310 ? 2.837 3.690 -11.462 1.00 83.56 310 LEU A CA 1
ATOM 2498 C C . LEU A 1 310 ? 2.623 4.992 -12.237 1.00 83.56 310 LEU A C 1
ATOM 2500 O O . LEU A 1 310 ? 3.458 5.380 -13.049 1.00 83.56 310 LEU A O 1
ATOM 2504 N N . ASP A 1 311 ? 1.501 5.661 -11.982 1.00 85.69 311 ASP A N 1
ATOM 2505 C CA . ASP A 1 311 ? 1.219 6.997 -12.502 1.00 85.69 311 ASP A CA 1
ATOM 2506 C C . ASP A 1 311 ? 1.436 8.024 -11.387 1.00 85.69 311 ASP A C 1
ATOM 2508 O O . ASP A 1 311 ? 0.525 8.350 -10.624 1.00 85.69 311 ASP A O 1
ATOM 2512 N N . TRP A 1 312 ? 2.672 8.515 -11.267 1.00 84.31 312 TRP A N 1
ATOM 2513 C CA . TRP A 1 312 ? 3.043 9.464 -10.214 1.00 84.31 312 TRP A CA 1
ATOM 2514 C C . TRP A 1 312 ? 2.262 10.770 -10.278 1.00 84.31 312 TRP A C 1
ATOM 2516 O O . TRP A 1 312 ? 2.023 11.375 -9.238 1.00 84.31 312 TRP A O 1
ATOM 2526 N N . LYS A 1 313 ? 1.817 11.184 -11.469 1.00 85.44 313 LYS A N 1
ATOM 2527 C CA . LYS A 1 313 ? 0.994 12.383 -11.618 1.00 85.44 313 LYS A CA 1
ATOM 2528 C C . LYS A 1 313 ? -0.378 12.171 -10.984 1.00 85.44 313 LYS A C 1
ATOM 2530 O O . LYS A 1 313 ? -0.852 13.051 -10.278 1.00 85.44 313 LYS A O 1
ATOM 2535 N N . VAL A 1 314 ? -1.000 11.014 -11.215 1.00 84.12 314 VAL A N 1
ATOM 2536 C CA . VAL A 1 314 ? -2.273 10.661 -10.570 1.00 84.12 314 VAL A CA 1
ATOM 2537 C C . VAL A 1 314 ? -2.092 10.464 -9.072 1.00 84.12 314 VAL A C 1
ATOM 2539 O O . VAL A 1 314 ? -2.911 10.944 -8.297 1.00 84.12 314 VAL A O 1
ATOM 2542 N N . ILE A 1 315 ? -1.034 9.780 -8.644 1.00 84.75 315 ILE A N 1
ATOM 2543 C CA . ILE A 1 315 ? -0.760 9.543 -7.221 1.00 84.75 315 ILE A CA 1
ATOM 2544 C C . ILE A 1 315 ? -0.605 10.875 -6.478 1.00 84.75 315 ILE A C 1
ATOM 2546 O O . ILE A 1 315 ? -1.258 11.060 -5.453 1.00 84.75 315 ILE A O 1
ATOM 2550 N N . ALA A 1 316 ? 0.192 11.794 -7.033 1.00 81.69 316 ALA A N 1
ATOM 2551 C CA . ALA A 1 316 ? 0.421 13.131 -6.489 1.00 81.69 316 ALA A CA 1
ATOM 2552 C C . ALA A 1 316 ? -0.818 14.042 -6.548 1.00 81.69 316 ALA A C 1
ATOM 2554 O O . ALA A 1 316 ? -0.855 15.073 -5.881 1.00 81.69 316 ALA A O 1
ATOM 2555 N N . ASP A 1 317 ? -1.827 13.684 -7.346 1.00 80.62 317 ASP A N 1
ATOM 2556 C CA . ASP A 1 317 ? -3.105 14.387 -7.381 1.00 80.62 317 ASP A CA 1
ATOM 2557 C C . ASP A 1 317 ? -4.009 13.916 -6.233 1.00 80.62 317 ASP A C 1
ATOM 2559 O O . ASP A 1 317 ? -4.816 12.990 -6.373 1.00 80.62 317 ASP A O 1
ATOM 2563 N N . GLY A 1 318 ? -3.820 14.556 -5.081 1.00 73.94 318 GLY A N 1
ATOM 2564 C CA . GLY A 1 318 ? -4.505 14.290 -3.820 1.00 73.94 318 GLY A CA 1
ATOM 2565 C C . GLY A 1 318 ? -3.582 13.659 -2.775 1.00 73.94 318 GLY A C 1
ATOM 2566 O O . GLY A 1 318 ? -2.364 13.614 -2.944 1.00 73.94 318 GLY A O 1
ATOM 2567 N N . TRP A 1 319 ? -4.168 13.118 -1.704 1.00 78.81 319 TRP A N 1
ATOM 2568 C CA . TRP A 1 319 ? -3.391 12.500 -0.628 1.00 78.81 319 TRP A CA 1
ATOM 2569 C C . TRP A 1 319 ? -2.531 11.330 -1.125 1.00 78.81 319 TRP A C 1
ATOM 2571 O O . TRP A 1 319 ? -3.043 10.398 -1.759 1.00 78.81 319 TRP A O 1
ATOM 2581 N N . HIS A 1 320 ? -1.250 11.342 -0.750 1.00 75.56 320 HIS A N 1
ATOM 2582 C CA . HIS A 1 320 ? -0.326 10.219 -0.879 1.00 75.56 320 HIS A CA 1
ATOM 2583 C C . HIS A 1 320 ? 0.696 10.218 0.262 1.00 75.56 320 HIS A C 1
ATOM 2585 O O . HIS A 1 320 ? 1.047 11.266 0.802 1.00 75.56 320 HIS A O 1
ATOM 2591 N N . SER A 1 321 ? 1.217 9.044 0.626 1.00 71.25 321 SER A N 1
ATOM 2592 C CA . SER A 1 321 ? 2.367 8.973 1.532 1.00 71.25 321 SER A CA 1
ATOM 2593 C C . SER A 1 321 ? 3.606 9.582 0.871 1.00 71.25 321 SER A C 1
ATOM 2595 O O . SER A 1 321 ? 3.801 9.422 -0.335 1.00 71.25 321 SER A O 1
ATOM 2597 N N . VAL A 1 322 ? 4.475 10.237 1.646 1.00 66.06 322 VAL A N 1
ATOM 2598 C CA . VAL A 1 322 ? 5.814 10.613 1.165 1.00 66.06 322 VAL A CA 1
ATOM 2599 C C . VAL A 1 322 ? 6.610 9.319 0.944 1.00 66.06 322 VAL A C 1
ATOM 2601 O O . VAL A 1 322 ? 6.814 8.596 1.921 1.00 66.06 322 VAL A O 1
ATOM 2604 N N . PRO A 1 323 ? 7.044 8.997 -0.291 1.00 60.53 323 PRO A N 1
ATOM 2605 C CA . PRO A 1 323 ? 7.805 7.783 -0.546 1.00 60.53 323 PRO A CA 1
ATOM 2606 C C . PRO A 1 323 ? 9.191 7.928 0.082 1.00 60.53 323 PRO A C 1
ATOM 2608 O O . PRO A 1 323 ? 10.029 8.691 -0.401 1.00 60.53 323 PRO A O 1
ATOM 2611 N N . TRP A 1 324 ? 9.430 7.229 1.189 1.00 57.75 324 TRP A N 1
ATOM 2612 C CA . TRP A 1 324 ? 10.693 7.314 1.916 1.00 57.75 324 TRP A CA 1
ATOM 2613 C C . TRP A 1 324 ? 11.491 6.031 1.687 1.00 57.75 324 TRP A C 1
ATOM 2615 O O . TRP A 1 324 ? 11.161 5.009 2.268 1.00 57.75 324 TRP A O 1
ATOM 2625 N N . PHE A 1 325 ? 12.532 6.116 0.846 1.00 55.94 325 PHE A N 1
ATOM 2626 C CA . PHE A 1 325 ? 13.492 5.061 0.508 1.00 55.94 325 PHE A CA 1
ATOM 2627 C C . PHE A 1 325 ? 12.755 3.806 0.057 1.00 55.94 325 PHE A C 1
ATOM 2629 O O . PHE A 1 325 ? 12.461 2.949 0.891 1.00 55.94 325 PHE A O 1
ATOM 2636 N N . PRO A 1 326 ? 12.454 3.688 -1.246 1.00 58.84 326 PRO A N 1
ATOM 2637 C CA . PRO A 1 326 ? 11.723 2.533 -1.718 1.00 58.84 326 PRO A CA 1
ATOM 2638 C C . PRO A 1 326 ? 12.521 1.264 -1.372 1.00 58.84 326 PRO A C 1
ATOM 2640 O O . PRO A 1 326 ? 13.676 1.119 -1.778 1.00 58.84 326 PRO A O 1
ATOM 2643 N N . LEU A 1 327 ? 11.945 0.405 -0.525 1.00 55.44 327 LEU A N 1
ATOM 2644 C CA . LEU A 1 327 ? 12.596 -0.823 -0.040 1.00 55.44 327 LEU A CA 1
ATOM 2645 C C . LEU A 1 327 ? 12.552 -1.923 -1.107 1.00 55.44 327 LEU A C 1
ATOM 2647 O O . LEU A 1 327 ? 13.321 -2.886 -1.048 1.00 55.44 327 LEU A O 1
ATOM 2651 N N . ASN A 1 328 ? 11.644 -1.771 -2.066 1.00 61.97 328 ASN A N 1
ATOM 2652 C CA . ASN A 1 328 ? 11.524 -2.509 -3.306 1.00 61.97 328 ASN A CA 1
ATOM 2653 C C . ASN A 1 328 ? 11.611 -1.540 -4.495 1.00 61.97 328 ASN A C 1
ATOM 2655 O O . ASN A 1 328 ? 11.396 -0.343 -4.351 1.00 61.97 328 ASN A O 1
ATOM 2659 N N . LEU A 1 329 ? 11.919 -2.037 -5.687 1.00 61.88 329 LEU A N 1
ATOM 2660 C CA . LEU A 1 329 ? 12.041 -1.204 -6.877 1.00 61.88 329 LEU A CA 1
ATOM 2661 C C . LEU A 1 329 ? 10.675 -0.938 -7.521 1.00 61.88 329 LEU A C 1
ATOM 2663 O O . LEU A 1 329 ? 9.778 -1.781 -7.495 1.00 61.88 329 LEU A O 1
ATOM 2667 N N . ALA A 1 330 ? 10.515 0.248 -8.108 1.00 63.66 330 ALA A N 1
ATOM 2668 C CA . ALA A 1 330 ? 9.253 0.696 -8.688 1.00 63.66 330 ALA A CA 1
ATOM 2669 C C . ALA A 1 330 ? 8.783 -0.218 -9.828 1.00 63.66 330 ALA A C 1
ATOM 2671 O O . ALA A 1 330 ? 7.587 -0.436 -9.963 1.00 63.66 330 ALA A O 1
ATOM 2672 N N . GLU A 1 331 ? 9.693 -0.807 -10.605 1.00 60.16 331 GLU A N 1
ATOM 2673 C CA . GLU A 1 331 ? 9.421 -1.759 -11.691 1.00 60.16 331 GLU A CA 1
ATOM 2674 C C . GLU A 1 331 ? 8.835 -3.100 -11.223 1.00 60.16 331 GLU A C 1
ATOM 2676 O O . GLU A 1 331 ? 8.437 -3.936 -12.037 1.00 60.16 331 GLU A O 1
ATOM 2681 N N . PHE A 1 332 ? 8.759 -3.327 -9.913 1.00 65.25 332 PHE A N 1
ATOM 2682 C CA . PHE A 1 332 ? 8.144 -4.516 -9.367 1.00 65.25 332 PHE A CA 1
ATOM 2683 C C . PHE A 1 332 ? 6.629 -4.536 -9.662 1.00 65.25 332 PHE A C 1
ATOM 2685 O O . PHE A 1 332 ? 5.914 -3.607 -9.258 1.00 65.25 332 PHE A O 1
ATOM 2692 N N . PRO A 1 333 ? 6.114 -5.564 -10.370 1.00 64.25 333 PRO A N 1
ATOM 2693 C CA . PRO A 1 333 ? 4.698 -5.643 -10.695 1.00 64.25 333 PRO A CA 1
ATOM 2694 C C . PRO A 1 333 ? 3.889 -5.869 -9.416 1.00 64.25 333 PRO A C 1
ATOM 2696 O O . PRO A 1 333 ? 4.316 -6.633 -8.549 1.00 64.25 333 PRO A O 1
ATOM 2699 N N . PRO A 1 334 ? 2.718 -5.235 -9.272 1.00 74.62 334 PRO A N 1
ATOM 2700 C CA . PRO A 1 334 ? 1.920 -5.433 -8.080 1.00 74.62 334 PRO A CA 1
ATOM 2701 C C . PRO A 1 334 ? 1.361 -6.863 -8.049 1.00 74.62 334 PRO A C 1
ATOM 2703 O O . PRO A 1 334 ? 1.157 -7.475 -9.104 1.00 74.62 334 PRO A O 1
ATOM 2706 N N . PRO A 1 335 ? 1.007 -7.373 -6.863 1.00 79.38 335 PRO A N 1
ATOM 2707 C CA . PRO A 1 335 ? 0.180 -8.562 -6.700 1.00 79.38 335 PRO A CA 1
ATOM 2708 C C . PRO A 1 335 ? -1.278 -8.266 -7.096 1.00 79.38 335 PRO A C 1
ATOM 2710 O O . PRO A 1 335 ? -2.197 -8.524 -6.328 1.00 79.38 335 PRO A O 1
ATOM 2713 N N . LEU A 1 336 ? -1.501 -7.685 -8.280 1.00 86.88 336 LEU A N 1
ATOM 2714 C CA . LEU A 1 336 ? -2.810 -7.327 -8.817 1.00 86.88 336 LEU A CA 1
ATOM 2715 C C . LEU A 1 336 ? -2.980 -7.909 -10.215 1.00 86.88 336 LEU A C 1
ATOM 2717 O O . LEU A 1 336 ? -2.081 -7.856 -11.056 1.00 86.88 336 LEU A O 1
ATOM 2721 N N . LYS A 1 337 ? -4.181 -8.412 -10.486 1.00 88.19 337 LYS A N 1
ATOM 2722 C CA . LYS A 1 337 ? -4.581 -8.895 -11.805 1.00 88.19 337 LYS A CA 1
ATOM 2723 C C . LYS A 1 337 ? -6.027 -8.527 -12.072 1.00 88.19 337 LYS A C 1
ATOM 2725 O O . LYS A 1 337 ? -6.887 -8.682 -11.209 1.00 88.19 337 LYS A O 1
ATOM 2730 N N . LYS A 1 338 ? -6.320 -8.092 -13.296 1.00 88.56 338 LYS A N 1
ATOM 2731 C CA . LYS A 1 338 ? -7.706 -7.966 -13.750 1.00 88.56 338 LYS A CA 1
ATOM 2732 C C . LYS A 1 338 ? -8.210 -9.322 -14.238 1.00 88.56 338 LYS A C 1
ATOM 2734 O O . LYS A 1 338 ? -7.623 -9.913 -15.144 1.00 88.56 338 LYS A O 1
ATOM 2739 N N . VAL A 1 339 ? -9.307 -9.797 -13.659 1.00 87.31 339 VAL A N 1
ATOM 2740 C CA . VAL A 1 339 ? -9.991 -11.038 -14.041 1.00 87.31 339 VAL A CA 1
ATOM 2741 C C . VAL A 1 339 ? -11.444 -10.695 -14.349 1.00 87.31 339 VAL A C 1
ATOM 2743 O O . VAL A 1 339 ? -12.212 -10.314 -13.466 1.00 87.31 339 VAL A O 1
ATOM 2746 N N . GLY A 1 340 ? -11.811 -10.769 -15.631 1.00 87.00 340 GLY A N 1
ATOM 2747 C CA . GLY A 1 340 ? -13.129 -10.346 -16.103 1.00 87.00 340 GLY A CA 1
ATOM 2748 C C . GLY A 1 340 ? -13.412 -8.875 -15.772 1.00 87.00 340 GLY A C 1
ATOM 2749 O O . GLY A 1 340 ? -12.702 -7.970 -16.231 1.00 87.00 340 GLY A O 1
ATOM 2750 N N . ASN A 1 341 ? -14.452 -8.653 -14.970 1.00 90.44 341 ASN A N 1
ATOM 2751 C CA . ASN A 1 341 ? -14.890 -7.350 -14.469 1.00 90.44 341 ASN A CA 1
ATOM 2752 C C . ASN A 1 341 ? -14.341 -7.018 -13.067 1.00 90.44 341 ASN A C 1
ATOM 2754 O O . ASN A 1 341 ? -14.805 -6.062 -12.458 1.00 90.44 341 ASN A O 1
ATOM 2758 N N . THR A 1 342 ? -13.376 -7.776 -12.546 1.00 93.00 342 THR A N 1
ATOM 2759 C CA . THR A 1 342 ? -12.803 -7.553 -11.209 1.00 93.00 342 THR A CA 1
ATOM 2760 C C . THR A 1 342 ? -11.305 -7.281 -11.268 1.00 93.00 342 THR A C 1
ATOM 2762 O O . THR A 1 342 ? -10.617 -7.764 -12.169 1.00 93.00 342 THR A O 1
ATOM 2765 N N . ILE A 1 343 ? -10.795 -6.520 -10.301 1.00 93.19 343 ILE A N 1
ATOM 2766 C CA . ILE A 1 343 ? -9.373 -6.510 -9.943 1.00 93.19 343 ILE A CA 1
ATOM 2767 C C . ILE A 1 343 ? -9.236 -7.388 -8.708 1.00 93.19 343 ILE A C 1
ATOM 2769 O O . ILE A 1 343 ? -9.958 -7.204 -7.726 1.00 93.19 343 ILE A O 1
ATOM 2773 N N . GLN A 1 344 ? -8.324 -8.347 -8.781 1.00 90.44 344 GLN A N 1
ATOM 2774 C CA . GLN A 1 344 ? -8.070 -9.323 -7.734 1.00 90.44 344 GLN A CA 1
ATOM 2775 C C . GLN A 1 344 ? -6.615 -9.271 -7.305 1.00 90.44 344 GLN A C 1
ATOM 2777 O O . GLN A 1 344 ? -5.735 -8.899 -8.089 1.00 90.44 344 GLN A O 1
ATOM 2782 N N . THR A 1 345 ? -6.375 -9.679 -6.069 1.00 85.19 345 THR A N 1
ATOM 2783 C CA . THR A 1 345 ? -5.032 -9.908 -5.556 1.00 85.19 345 THR A CA 1
ATOM 2784 C C . THR A 1 345 ? -4.471 -11.178 -6.187 1.00 85.19 345 THR A C 1
ATOM 2786 O O . THR A 1 345 ? -5.183 -12.163 -6.388 1.00 85.19 345 THR A O 1
ATOM 2789 N N . THR A 1 346 ? -3.190 -11.181 -6.533 1.00 73.12 346 THR A N 1
ATOM 2790 C CA . THR A 1 346 ? -2.478 -12.399 -6.932 1.00 73.12 346 THR A CA 1
ATOM 2791 C C . THR A 1 346 ? -1.330 -12.619 -5.984 1.00 73.12 346 THR A C 1
ATOM 2793 O O . THR A 1 346 ? -0.417 -11.797 -5.926 1.00 73.12 346 THR A O 1
ATOM 2796 N N . PHE A 1 347 ? -1.345 -13.741 -5.275 1.00 63.03 347 PHE A N 1
ATOM 2797 C CA . PHE A 1 347 ? -0.210 -14.092 -4.449 1.00 63.03 347 PHE A CA 1
ATOM 2798 C C . PHE A 1 347 ? 0.897 -14.678 -5.319 1.00 63.03 347 PHE A C 1
ATOM 2800 O O . PHE A 1 347 ? 0.747 -15.723 -5.952 1.00 63.03 347 PHE A O 1
ATOM 2807 N N . TYR A 1 348 ? 2.014 -13.971 -5.356 1.00 57.91 348 TYR A N 1
ATOM 2808 C CA . TYR A 1 348 ? 3.278 -14.513 -5.810 1.00 57.91 348 TYR A CA 1
ATOM 2809 C C . TYR A 1 348 ? 4.075 -14.968 -4.589 1.00 57.91 348 TYR A C 1
ATOM 2811 O O . TYR A 1 348 ? 3.936 -14.337 -3.552 1.00 57.91 348 TYR A O 1
ATOM 2819 N N . ASN A 1 349 ? 4.931 -15.994 -4.687 1.00 58.59 349 ASN A N 1
ATOM 2820 C CA . ASN A 1 349 ? 5.822 -16.349 -3.573 1.00 58.59 349 ASN A CA 1
ATOM 2821 C C . ASN A 1 349 ? 6.782 -15.162 -3.283 1.00 58.59 349 ASN A C 1
ATOM 2823 O O . ASN A 1 349 ? 7.655 -14.875 -4.113 1.00 58.59 349 ASN A O 1
ATOM 2827 N N . PRO A 1 350 ? 6.620 -14.449 -2.148 1.00 54.62 350 PRO A N 1
ATOM 2828 C CA . PRO A 1 350 ? 7.286 -13.169 -1.908 1.00 54.62 350 PRO A CA 1
ATOM 2829 C C . PRO A 1 350 ? 8.785 -13.296 -1.661 1.00 54.62 350 PRO A C 1
ATOM 2831 O O . PRO A 1 350 ? 9.504 -12.343 -1.945 1.00 54.62 350 PRO A O 1
ATOM 2834 N N . GLU A 1 351 ? 9.273 -14.463 -1.224 1.00 58.25 351 GLU A N 1
ATOM 2835 C CA . GLU A 1 351 ? 10.713 -14.732 -1.089 1.00 58.25 351 GLU A CA 1
ATOM 2836 C C . GLU A 1 351 ? 11.428 -14.586 -2.433 1.00 58.25 351 GLU A C 1
ATOM 2838 O O . GLU A 1 351 ? 12.487 -13.977 -2.530 1.00 58.25 351 GLU A O 1
ATOM 2843 N N . ILE A 1 352 ? 10.810 -15.085 -3.504 1.00 63.31 352 ILE A N 1
ATOM 2844 C CA . ILE A 1 352 ? 11.417 -15.073 -4.836 1.00 63.31 352 ILE A CA 1
ATOM 2845 C C . ILE A 1 352 ? 11.569 -13.646 -5.356 1.00 63.31 352 ILE A C 1
ATOM 2847 O O . ILE A 1 352 ? 12.553 -13.255 -5.983 1.00 63.31 352 ILE A O 1
ATOM 2851 N N . TYR A 1 353 ? 10.531 -12.871 -5.114 1.00 63.88 353 TYR A N 1
ATOM 2852 C CA . TYR A 1 353 ? 10.435 -11.500 -5.540 1.00 63.88 353 TYR A CA 1
ATOM 2853 C C . TYR A 1 353 ? 11.321 -10.585 -4.692 1.00 63.88 353 TYR A C 1
ATOM 2855 O O . TYR A 1 353 ? 11.931 -9.671 -5.237 1.00 63.88 353 TYR A O 1
ATOM 2863 N N . TYR A 1 354 ? 11.477 -10.893 -3.405 1.00 66.62 354 TYR A N 1
ATOM 2864 C CA . TYR A 1 354 ? 12.487 -10.302 -2.539 1.00 66.62 354 TYR A CA 1
ATOM 2865 C C . TYR A 1 354 ? 13.907 -10.575 -3.051 1.00 66.62 354 TYR A C 1
ATOM 2867 O O . TYR A 1 354 ? 14.677 -9.625 -3.194 1.00 66.62 354 TYR A O 1
ATOM 2875 N N . SER A 1 355 ? 14.233 -11.819 -3.423 1.00 73.31 355 SER A N 1
ATOM 2876 C CA . SER A 1 355 ? 15.530 -12.136 -4.035 1.00 73.31 355 SER A CA 1
ATOM 2877 C C . SER A 1 355 ? 15.754 -11.342 -5.323 1.00 73.31 355 SER A C 1
ATOM 2879 O O . SER A 1 355 ? 16.819 -10.763 -5.492 1.00 73.31 355 SER A O 1
ATOM 2881 N N . ILE A 1 356 ? 14.750 -11.214 -6.202 1.00 76.88 356 ILE A N 1
ATOM 2882 C CA . ILE A 1 356 ? 14.840 -10.354 -7.401 1.00 76.88 356 ILE A CA 1
ATOM 2883 C C . ILE A 1 356 ? 15.187 -8.904 -7.034 1.00 76.88 356 ILE A C 1
ATOM 2885 O O . ILE A 1 356 ? 16.068 -8.312 -7.660 1.00 76.88 356 ILE A O 1
ATOM 2889 N N . SER A 1 357 ? 14.517 -8.336 -6.030 1.00 66.12 357 SER A N 1
ATOM 2890 C CA . SER A 1 357 ? 14.761 -6.960 -5.585 1.00 66.12 357 SER A CA 1
ATOM 2891 C C . SER A 1 357 ? 16.156 -6.783 -4.991 1.00 66.12 357 SER A C 1
ATOM 2893 O O . SER A 1 357 ? 16.808 -5.780 -5.274 1.00 66.12 357 SER A O 1
ATOM 2895 N N . ILE A 1 358 ? 16.641 -7.756 -4.213 1.00 71.75 358 ILE A N 1
ATOM 2896 C CA . ILE A 1 358 ? 18.014 -7.751 -3.701 1.00 71.75 358 ILE A CA 1
ATOM 2897 C C . ILE A 1 358 ? 19.010 -7.799 -4.856 1.00 71.75 358 ILE A C 1
ATOM 2899 O O . ILE A 1 358 ? 19.913 -6.973 -4.888 1.00 71.75 358 ILE A O 1
ATOM 2903 N N . ILE A 1 359 ? 18.835 -8.712 -5.816 1.00 81.81 359 ILE A N 1
ATOM 2904 C CA . ILE A 1 359 ? 19.742 -8.859 -6.964 1.00 81.81 359 ILE A CA 1
ATOM 2905 C C . ILE A 1 359 ? 19.848 -7.531 -7.720 1.00 81.81 359 ILE A C 1
ATOM 2907 O O . ILE A 1 359 ? 20.947 -7.037 -7.938 1.00 81.81 359 ILE A O 1
ATOM 2911 N N . LEU A 1 360 ? 18.715 -6.908 -8.057 1.00 73.31 360 LEU A N 1
ATOM 2912 C CA . LEU A 1 360 ? 18.695 -5.616 -8.748 1.00 73.31 360 LEU A CA 1
ATOM 2913 C C . LEU A 1 360 ? 19.333 -4.484 -7.925 1.00 73.31 360 LEU A C 1
ATOM 2915 O O . LEU A 1 360 ? 20.019 -3.625 -8.478 1.00 73.31 360 LEU A O 1
ATOM 2919 N N . MET A 1 361 ? 19.107 -4.463 -6.609 1.00 72.44 361 MET A N 1
ATOM 2920 C CA . MET A 1 361 ? 19.712 -3.472 -5.721 1.00 72.44 361 MET A CA 1
ATOM 2921 C C . MET A 1 361 ? 21.232 -3.636 -5.657 1.00 72.44 361 MET A C 1
ATOM 2923 O O . MET A 1 361 ? 21.943 -2.645 -5.811 1.00 72.44 361 MET A O 1
ATOM 2927 N N . LEU A 1 362 ? 21.715 -4.871 -5.498 1.00 72.31 362 LEU A N 1
ATOM 2928 C CA . LEU A 1 362 ? 23.136 -5.214 -5.484 1.00 72.31 362 LEU A CA 1
ATOM 2929 C C . LEU A 1 362 ? 23.815 -4.827 -6.802 1.00 72.31 362 LEU A C 1
ATOM 2931 O O . LEU A 1 362 ? 24.862 -4.185 -6.773 1.00 72.31 362 LEU A O 1
ATOM 2935 N N . GLU A 1 363 ? 23.178 -5.104 -7.942 1.00 79.38 363 GLU A N 1
ATOM 2936 C CA . GLU A 1 363 ? 23.654 -4.668 -9.262 1.00 79.38 363 GLU A CA 1
ATOM 2937 C C . GLU A 1 363 ? 23.783 -3.143 -9.348 1.00 79.38 363 GLU A C 1
ATOM 2939 O O . GLU A 1 363 ? 24.805 -2.621 -9.788 1.00 79.38 363 GLU A O 1
ATOM 2944 N N . LYS A 1 364 ? 22.776 -2.406 -8.864 1.00 72.50 364 LYS A N 1
ATOM 2945 C CA . LYS A 1 364 ? 22.779 -0.938 -8.890 1.00 72.50 364 LYS A CA 1
ATOM 2946 C C . LYS A 1 364 ? 23.887 -0.325 -8.030 1.00 72.50 364 LYS A C 1
ATOM 2948 O O . LYS A 1 364 ? 24.386 0.747 -8.366 1.00 72.50 364 LYS A O 1
ATOM 2953 N N . VAL A 1 365 ? 24.257 -0.970 -6.923 1.00 71.00 365 VAL A N 1
ATOM 2954 C CA . VAL A 1 365 ? 25.366 -0.524 -6.060 1.00 71.00 365 VAL A CA 1
ATOM 2955 C C . VAL A 1 365 ? 26.723 -1.113 -6.470 1.00 71.00 365 VAL A C 1
ATOM 2957 O O . VAL A 1 365 ? 27.714 -0.874 -5.783 1.00 71.00 365 VAL A O 1
ATOM 2960 N N . GLY A 1 366 ? 26.786 -1.866 -7.575 1.00 79.00 366 GLY A N 1
ATOM 2961 C CA . GLY A 1 366 ? 28.013 -2.474 -8.102 1.00 79.00 366 GLY A CA 1
ATOM 2962 C C . GLY A 1 366 ? 28.489 -3.726 -7.352 1.00 79.00 366 GLY A C 1
ATOM 2963 O O . GLY A 1 366 ? 29.615 -4.178 -7.547 1.00 79.00 366 GLY A O 1
ATOM 2964 N N . GLN A 1 367 ? 27.662 -4.300 -6.474 1.00 81.50 367 GLN A N 1
ATOM 2965 C CA . GLN A 1 367 ? 27.958 -5.529 -5.727 1.00 81.50 367 GLN A CA 1
ATOM 2966 C C . GLN A 1 367 ? 27.579 -6.779 -6.538 1.00 81.50 367 GLN A C 1
ATOM 2968 O O . GLN A 1 367 ? 26.751 -7.594 -6.131 1.00 81.50 367 GLN A O 1
ATOM 2973 N N . HIS A 1 368 ? 28.205 -6.935 -7.704 1.00 89.00 368 HIS A N 1
ATOM 2974 C CA . HIS A 1 368 ? 27.851 -7.966 -8.684 1.00 89.00 368 HIS A CA 1
ATOM 2975 C C . HIS A 1 368 ? 28.047 -9.404 -8.170 1.00 89.00 368 HIS A C 1
ATOM 2977 O O . HIS A 1 368 ? 27.237 -10.284 -8.450 1.00 89.00 368 HIS A O 1
ATOM 2983 N N . GLU A 1 369 ? 29.081 -9.667 -7.365 1.00 91.00 369 GLU A N 1
ATOM 2984 C CA . GLU A 1 369 ? 29.316 -11.008 -6.799 1.00 91.00 369 GLU A CA 1
ATOM 2985 C C . GLU A 1 369 ? 28.227 -11.428 -5.801 1.00 91.00 369 GLU A C 1
ATOM 2987 O O . GLU A 1 369 ? 27.757 -12.571 -5.820 1.00 91.00 369 GLU A O 1
ATOM 2992 N N . ASP A 1 370 ? 27.757 -10.497 -4.969 1.00 80.69 370 ASP A N 1
ATOM 2993 C CA . ASP A 1 370 ? 26.646 -10.760 -4.055 1.00 80.69 370 ASP A CA 1
ATOM 2994 C C . ASP A 1 370 ? 25.335 -10.952 -4.831 1.00 80.69 370 ASP A C 1
ATOM 2996 O O . ASP A 1 370 ? 24.543 -11.837 -4.496 1.00 80.69 370 ASP A O 1
ATOM 3000 N N . ALA A 1 371 ? 25.133 -10.197 -5.920 1.00 86.44 371 ALA A N 1
ATOM 3001 C CA . ALA A 1 371 ? 23.994 -10.373 -6.820 1.00 86.44 371 ALA A CA 1
ATOM 3002 C C . ALA A 1 371 ? 23.990 -11.774 -7.460 1.00 86.44 371 ALA A C 1
ATOM 3004 O O . ALA A 1 371 ? 22.956 -12.448 -7.488 1.00 86.44 371 ALA A O 1
ATOM 3005 N N . ILE A 1 372 ? 25.155 -12.264 -7.907 1.00 95.81 372 ILE A N 1
ATOM 3006 C CA . ILE A 1 372 ? 25.322 -13.623 -8.448 1.00 95.81 372 ILE A CA 1
ATOM 3007 C C . ILE A 1 372 ? 24.982 -14.677 -7.395 1.00 95.81 372 ILE A C 1
ATOM 3009 O O . ILE A 1 372 ? 24.309 -15.670 -7.707 1.00 95.81 372 ILE A O 1
ATOM 3013 N N . LYS A 1 373 ? 25.454 -14.487 -6.160 1.00 90.19 373 LYS A N 1
ATOM 3014 C CA . LYS A 1 373 ? 25.210 -15.406 -5.045 1.00 90.19 373 LYS A CA 1
ATOM 3015 C C . LYS A 1 373 ? 23.724 -15.485 -4.711 1.00 90.19 373 LYS A C 1
ATOM 3017 O O . LYS A 1 373 ? 23.181 -16.589 -4.658 1.00 90.19 373 LYS A O 1
ATOM 3022 N N . GLU A 1 374 ? 23.064 -14.342 -4.553 1.00 85.25 374 GLU A N 1
ATOM 3023 C CA . GLU A 1 374 ? 21.633 -14.281 -4.247 1.00 85.25 374 GLU A CA 1
ATOM 3024 C C . GLU A 1 374 ? 20.794 -14.898 -5.371 1.00 85.25 374 GLU A C 1
ATOM 3026 O O . GLU A 1 374 ? 19.943 -15.753 -5.122 1.00 85.25 374 GLU A O 1
ATOM 3031 N N . ALA A 1 375 ? 21.097 -14.566 -6.629 1.00 91.75 375 ALA A N 1
ATOM 3032 C CA . ALA A 1 375 ? 20.413 -15.155 -7.775 1.00 91.75 375 ALA A CA 1
ATOM 3033 C C . ALA A 1 375 ? 20.606 -16.674 -7.855 1.00 91.75 375 ALA A C 1
ATOM 3035 O O . ALA A 1 375 ? 19.668 -17.413 -8.154 1.00 91.75 375 ALA A O 1
ATOM 3036 N N . SER A 1 376 ? 21.814 -17.162 -7.567 1.00 95.25 376 SER A N 1
ATOM 3037 C CA . SER A 1 376 ? 22.101 -18.598 -7.563 1.00 95.25 376 SER A CA 1
ATOM 3038 C C . SER A 1 376 ? 21.336 -19.329 -6.465 1.00 95.25 376 SER A C 1
ATOM 3040 O O . SER A 1 376 ? 20.787 -20.393 -6.741 1.00 95.25 376 SER A O 1
ATOM 3042 N N . ASN A 1 377 ? 21.239 -18.743 -5.269 1.00 87.62 377 ASN A N 1
ATOM 3043 C CA . ASN A 1 377 ? 20.438 -19.286 -4.174 1.00 87.62 377 ASN A CA 1
ATOM 3044 C C . ASN A 1 377 ? 18.951 -19.329 -4.540 1.00 87.62 377 ASN A C 1
ATOM 3046 O O . ASN A 1 377 ? 18.316 -20.372 -4.392 1.00 87.62 377 ASN A O 1
ATOM 3050 N N . ALA A 1 378 ? 18.410 -18.238 -5.090 1.00 85.06 378 ALA A N 1
ATOM 3051 C CA . ALA A 1 378 ? 17.012 -18.171 -5.507 1.00 85.06 378 ALA A CA 1
ATOM 3052 C C . ALA A 1 378 ? 16.673 -19.251 -6.552 1.00 85.06 378 ALA A C 1
ATOM 3054 O O . ALA A 1 378 ? 15.615 -19.878 -6.487 1.00 85.06 378 ALA A O 1
ATOM 3055 N N . LEU A 1 379 ? 17.595 -19.535 -7.481 1.00 90.62 379 LEU A N 1
ATOM 3056 C CA . LEU A 1 379 ? 17.423 -20.555 -8.522 1.00 90.62 379 LEU A CA 1
ATOM 3057 C C . LEU A 1 379 ? 17.399 -22.003 -8.005 1.00 90.62 379 LEU A C 1
ATOM 3059 O O . LEU A 1 379 ? 16.927 -22.875 -8.744 1.00 90.62 379 LEU A O 1
ATOM 3063 N N . LEU A 1 380 ? 17.853 -22.265 -6.771 1.00 87.62 380 LEU A N 1
ATOM 3064 C CA . LEU A 1 380 ? 17.746 -23.582 -6.124 1.00 87.62 380 LEU A CA 1
ATOM 3065 C C . LEU A 1 380 ? 16.300 -23.941 -5.760 1.00 87.62 380 LEU A C 1
ATOM 3067 O O . LEU A 1 380 ? 15.990 -25.115 -5.560 1.00 87.62 380 LEU A O 1
ATOM 3071 N N . ASN A 1 381 ? 15.402 -22.956 -5.690 1.00 77.38 381 ASN A N 1
ATOM 3072 C CA . ASN A 1 381 ? 13.996 -23.215 -5.429 1.00 77.38 381 ASN A CA 1
ATOM 3073 C C . ASN A 1 381 ? 13.364 -23.943 -6.633 1.00 77.38 381 ASN A C 1
ATOM 3075 O O . ASN A 1 381 ? 13.300 -23.419 -7.745 1.00 77.38 381 ASN A O 1
ATOM 3079 N N . ASN A 1 382 ? 12.880 -25.169 -6.433 1.00 75.44 382 ASN A N 1
ATOM 3080 C CA . ASN A 1 382 ? 12.268 -25.970 -7.501 1.00 75.44 382 ASN A CA 1
ATOM 3081 C C . ASN A 1 382 ? 10.814 -25.580 -7.808 1.00 75.44 382 ASN A C 1
ATOM 3083 O O . ASN A 1 382 ? 10.266 -26.030 -8.810 1.00 75.44 382 ASN A O 1
ATOM 3087 N N . GLN A 1 383 ? 10.202 -24.722 -6.992 1.00 72.62 383 GLN A N 1
ATOM 3088 C CA . GLN A 1 383 ? 8.823 -24.257 -7.157 1.00 72.62 383 GLN A CA 1
ATOM 3089 C C . GLN A 1 383 ? 8.719 -22.946 -7.959 1.00 72.62 383 GLN A C 1
ATOM 3091 O O . GLN A 1 383 ? 7.625 -22.408 -8.119 1.00 72.62 383 GLN A O 1
ATOM 3096 N N . LEU A 1 384 ? 9.837 -22.413 -8.476 1.00 67.50 384 LEU A N 1
ATOM 3097 C CA . LEU A 1 384 ? 9.823 -21.223 -9.334 1.00 67.50 384 LEU A CA 1
ATOM 3098 C C . LEU A 1 384 ? 8.998 -21.470 -10.601 1.00 67.50 384 LEU A C 1
ATOM 3100 O O . LEU A 1 384 ? 9.259 -22.426 -11.338 1.00 67.50 384 LEU A O 1
ATOM 3104 N N . SER A 1 385 ? 8.078 -20.556 -10.916 1.00 68.50 385 SER A N 1
ATOM 3105 C CA . SER A 1 385 ? 7.437 -20.557 -12.231 1.00 68.50 385 SER A CA 1
ATOM 3106 C C . SER A 1 385 ? 8.481 -20.322 -13.340 1.00 68.50 385 SER A C 1
ATOM 3108 O O . SER A 1 385 ? 9.497 -19.656 -13.097 1.00 68.50 385 SER A O 1
ATOM 3110 N N . PRO A 1 386 ? 8.254 -20.824 -14.571 1.00 71.94 386 PRO A N 1
ATOM 3111 C CA . PRO A 1 386 ? 9.203 -20.653 -15.672 1.00 71.94 386 PRO A CA 1
ATOM 3112 C C . PRO A 1 386 ? 9.569 -19.191 -15.952 1.00 71.94 386 PRO A C 1
ATOM 3114 O O . PRO A 1 386 ? 10.748 -18.888 -16.111 1.00 71.94 386 PRO A O 1
ATOM 3117 N N . SER A 1 387 ? 8.595 -18.276 -15.924 1.00 69.94 387 SER A N 1
ATOM 3118 C CA . SER A 1 387 ? 8.820 -16.842 -16.160 1.00 69.94 387 SER A CA 1
ATOM 3119 C C . SER A 1 387 ? 9.674 -16.188 -15.075 1.00 69.94 387 SER A C 1
ATOM 3121 O O . SER A 1 387 ? 10.555 -15.377 -15.358 1.00 69.94 387 SER A O 1
ATOM 3123 N N . VAL A 1 388 ? 9.466 -16.569 -13.816 1.00 75.62 388 VAL A N 1
ATOM 3124 C CA . VAL A 1 388 ? 10.235 -16.027 -12.694 1.00 75.62 388 VAL A CA 1
ATOM 3125 C C . VAL A 1 388 ? 11.656 -16.583 -12.692 1.00 75.62 388 VAL A C 1
ATOM 3127 O O . VAL A 1 388 ? 12.614 -15.825 -12.532 1.00 75.62 388 VAL A O 1
ATOM 3130 N N . ARG A 1 389 ? 11.816 -17.883 -12.968 1.00 84.00 389 ARG A N 1
ATOM 3131 C CA . ARG A 1 389 ? 13.132 -18.497 -13.182 1.00 84.00 389 ARG A CA 1
ATOM 3132 C C . ARG A 1 389 ? 13.875 -17.818 -14.335 1.00 84.00 389 ARG A C 1
ATOM 3134 O O . ARG A 1 389 ? 15.054 -17.511 -14.189 1.00 84.00 389 ARG A O 1
ATOM 3141 N N . ALA A 1 390 ? 13.185 -17.540 -15.441 1.00 81.12 390 ALA A N 1
ATOM 3142 C CA . ALA A 1 390 ? 13.747 -16.836 -16.588 1.00 81.12 390 ALA A CA 1
ATOM 3143 C C . ALA A 1 390 ? 14.245 -15.433 -16.213 1.00 81.12 390 ALA A C 1
ATOM 3145 O O . ALA A 1 390 ? 15.360 -15.056 -16.568 1.00 81.12 390 ALA A O 1
ATOM 3146 N N . ARG A 1 391 ? 13.460 -14.682 -15.431 1.00 84.94 391 ARG A N 1
ATOM 3147 C CA . ARG A 1 391 ? 13.853 -13.354 -14.945 1.00 84.94 391 ARG A CA 1
ATOM 3148 C C . ARG A 1 391 ? 15.093 -13.409 -14.051 1.00 84.94 391 ARG A C 1
ATOM 3150 O O . ARG A 1 391 ? 16.011 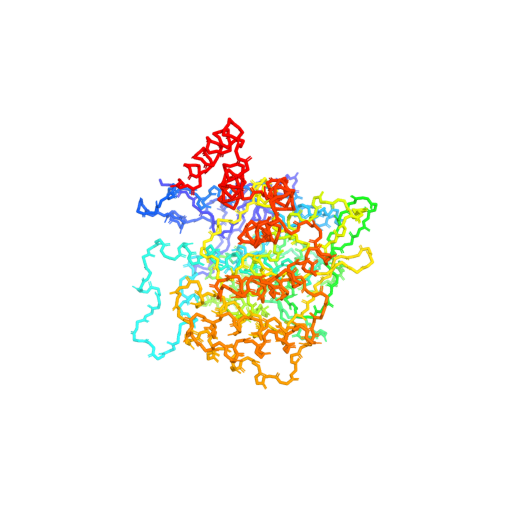-12.628 -14.268 1.00 84.94 391 ARG A O 1
ATOM 3157 N N . ILE A 1 392 ? 15.155 -14.331 -13.087 1.00 89.44 392 ILE A N 1
ATOM 3158 C CA . ILE A 1 392 ? 16.325 -14.462 -12.197 1.00 89.44 392 ILE A CA 1
ATOM 3159 C C . ILE A 1 392 ? 17.575 -14.862 -12.986 1.00 89.44 392 ILE A C 1
ATOM 3161 O O . ILE A 1 392 ? 18.644 -14.311 -12.742 1.00 89.44 392 ILE A O 1
ATOM 3165 N N . LEU A 1 393 ? 17.448 -15.766 -13.964 1.00 95.38 393 LEU A N 1
ATOM 3166 C CA . LEU A 1 393 ? 18.550 -16.114 -14.864 1.00 95.38 393 LEU A CA 1
ATOM 3167 C C . LEU A 1 393 ? 19.036 -14.895 -15.653 1.00 95.38 393 LEU A C 1
ATOM 3169 O O . LEU A 1 393 ? 20.234 -14.657 -15.702 1.00 95.38 393 LEU A O 1
ATOM 3173 N N . ALA A 1 394 ? 18.137 -14.085 -16.216 1.00 93.38 394 ALA A N 1
ATOM 3174 C CA . ALA A 1 394 ? 18.532 -12.870 -16.930 1.00 93.38 394 ALA A CA 1
ATOM 3175 C C . ALA A 1 394 ? 19.276 -11.874 -16.019 1.00 93.38 394 ALA A C 1
ATOM 3177 O O . ALA A 1 394 ? 20.292 -11.317 -16.427 1.00 93.38 394 ALA A O 1
ATOM 3178 N N . LEU A 1 395 ? 18.817 -11.698 -14.775 1.00 92.75 395 LEU A N 1
ATOM 3179 C CA . LEU A 1 395 ? 19.482 -10.835 -13.794 1.00 92.75 395 LEU A CA 1
ATOM 3180 C C . LEU A 1 395 ? 20.856 -11.370 -13.383 1.00 92.75 395 LEU A C 1
ATOM 3182 O O . LEU A 1 395 ? 21.820 -10.612 -13.345 1.00 92.75 395 LEU A O 1
ATOM 3186 N N . ARG A 1 396 ? 20.973 -12.681 -13.143 1.00 96.81 396 ARG A N 1
ATOM 3187 C CA . ARG A 1 396 ? 22.272 -13.309 -12.885 1.00 96.81 396 ARG A CA 1
ATOM 3188 C C . ARG A 1 396 ? 23.196 -13.185 -14.092 1.00 96.81 396 ARG A C 1
ATOM 3190 O O . ARG A 1 396 ? 24.386 -12.966 -13.916 1.00 96.81 396 ARG A O 1
ATOM 3197 N N . GLY A 1 397 ? 22.651 -13.286 -15.303 1.00 97.00 397 GLY A N 1
ATOM 3198 C CA . GLY A 1 397 ? 23.376 -13.088 -16.552 1.00 97.00 397 GLY A CA 1
ATOM 3199 C C . GLY A 1 397 ? 24.000 -11.696 -16.661 1.00 97.00 397 GLY A C 1
ATOM 3200 O O . GLY A 1 397 ? 25.162 -11.599 -17.049 1.00 97.00 397 GLY A O 1
ATOM 3201 N N . ASN A 1 398 ? 23.275 -10.645 -16.264 1.00 93.75 398 ASN A N 1
ATOM 3202 C CA . ASN A 1 398 ? 23.818 -9.284 -16.176 1.00 93.75 398 ASN A CA 1
ATOM 3203 C C . ASN A 1 398 ? 24.970 -9.211 -15.158 1.00 93.75 398 ASN A C 1
ATOM 3205 O O . ASN A 1 398 ? 26.078 -8.834 -15.524 1.00 93.75 398 ASN A O 1
ATOM 3209 N N . ALA A 1 399 ? 24.759 -9.700 -13.935 1.00 94.25 399 ALA A N 1
ATOM 3210 C CA . ALA A 1 399 ? 25.781 -9.673 -12.884 1.00 94.25 399 ALA A CA 1
ATOM 3211 C C . ALA A 1 399 ? 27.051 -10.463 -13.267 1.00 94.25 399 ALA A C 1
ATOM 3213 O O . ALA A 1 399 ? 28.191 -10.050 -13.037 1.00 94.25 399 ALA A O 1
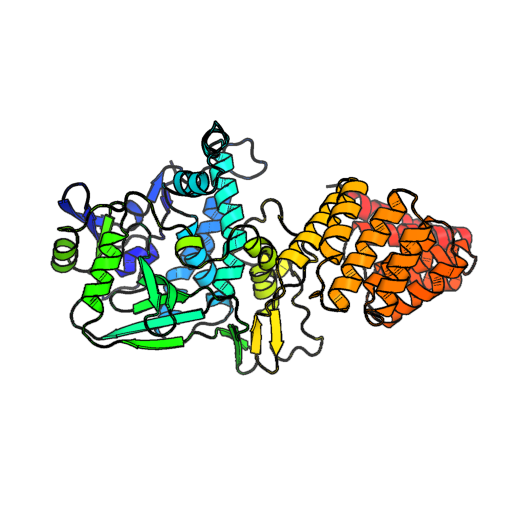ATOM 3214 N N . LEU A 1 400 ? 26.870 -11.615 -13.922 1.00 97.12 400 LEU A N 1
ATOM 3215 C CA . LEU A 1 400 ? 27.956 -12.414 -14.491 1.00 97.12 400 LEU A CA 1
ATOM 3216 C C . LEU A 1 400 ? 28.689 -11.669 -15.613 1.00 97.12 400 LEU A C 1
ATOM 3218 O O . LEU A 1 400 ? 29.887 -11.868 -15.797 1.00 97.12 400 LEU A O 1
ATOM 3222 N N . ALA A 1 401 ? 27.997 -10.835 -16.387 1.00 94.06 401 ALA A N 1
ATOM 3223 C CA . ALA A 1 401 ? 28.633 -10.040 -17.426 1.00 94.06 401 ALA A CA 1
ATOM 3224 C C . ALA A 1 401 ? 29.534 -8.948 -16.840 1.00 94.06 401 ALA A C 1
ATOM 3226 O O . ALA A 1 401 ? 30.674 -8.831 -17.293 1.00 94.06 401 ALA A O 1
ATOM 3227 N N . GLU A 1 402 ? 29.062 -8.233 -15.817 1.00 91.69 402 GLU A N 1
ATOM 3228 C CA . GLU A 1 402 ? 29.814 -7.174 -15.123 1.00 91.69 402 GLU A CA 1
ATOM 3229 C C . GLU A 1 402 ? 31.073 -7.711 -14.422 1.00 91.69 402 GLU A C 1
ATOM 3231 O O . GLU A 1 402 ? 32.107 -7.050 -14.360 1.00 91.69 402 GLU A O 1
ATOM 3236 N N . THR A 1 403 ? 31.040 -8.969 -13.973 1.00 94.06 403 THR A N 1
ATOM 3237 C CA . THR A 1 403 ? 32.205 -9.667 -13.391 1.00 94.06 403 THR A CA 1
ATOM 3238 C C . THR A 1 403 ? 33.126 -10.322 -14.434 1.00 94.06 403 THR A C 1
ATOM 3240 O O . THR A 1 403 ? 34.075 -11.022 -14.080 1.00 94.06 403 THR A O 1
ATOM 3243 N N . GLY A 1 404 ? 32.869 -10.139 -15.735 1.00 93.12 404 GLY A N 1
ATOM 3244 C CA . GLY A 1 404 ? 33.675 -10.717 -16.822 1.00 93.12 404 GLY A CA 1
ATOM 3245 C C . GLY A 1 404 ? 33.430 -12.211 -17.084 1.00 93.12 404 GLY A C 1
ATOM 3246 O O . GLY A 1 404 ? 34.092 -12.830 -17.923 1.00 93.12 404 GLY A O 1
ATOM 3247 N N . ARG A 1 405 ? 32.445 -12.828 -16.421 1.00 96.75 405 ARG A N 1
ATOM 3248 C CA . ARG A 1 405 ? 32.072 -14.250 -16.558 1.00 96.75 405 ARG A CA 1
ATOM 3249 C C . ARG A 1 405 ? 31.159 -14.481 -17.766 1.00 96.75 405 ARG A C 1
ATOM 3251 O O . ARG A 1 405 ? 30.090 -15.087 -17.693 1.00 96.75 405 ARG A O 1
ATOM 3258 N N . HIS A 1 406 ? 31.627 -14.039 -18.930 1.00 93.88 406 HIS A N 1
ATOM 3259 C CA . HIS A 1 406 ? 30.868 -13.956 -20.181 1.00 93.88 406 HIS A CA 1
ATOM 3260 C C . HIS A 1 406 ? 30.238 -15.275 -20.652 1.00 93.88 406 HIS A C 1
ATOM 3262 O O . HIS A 1 406 ? 29.129 -15.285 -21.188 1.00 93.88 406 HIS A O 1
ATOM 3268 N N . ARG A 1 407 ? 30.926 -16.409 -20.467 1.00 96.19 407 ARG A N 1
ATOM 3269 C CA . ARG A 1 407 ? 30.401 -17.722 -20.876 1.00 96.19 407 ARG A CA 1
ATOM 3270 C C . ARG A 1 407 ? 29.156 -18.104 -20.074 1.00 96.19 407 ARG A C 1
ATOM 3272 O O . ARG A 1 407 ? 28.194 -18.596 -20.665 1.00 96.19 407 ARG A O 1
ATOM 3279 N N . ASP A 1 408 ? 29.189 -17.868 -18.765 1.00 96.81 408 ASP A N 1
ATOM 3280 C CA . ASP A 1 408 ? 28.081 -18.167 -17.859 1.00 96.81 408 ASP A CA 1
ATOM 3281 C C . ASP A 1 408 ? 26.921 -17.194 -18.112 1.00 96.81 408 ASP A C 1
ATOM 3283 O O . ASP A 1 408 ? 25.782 -17.632 -18.246 1.00 96.81 408 ASP A O 1
ATOM 3287 N N . ALA A 1 409 ? 27.220 -15.905 -18.322 1.00 97.25 409 ALA A N 1
ATOM 3288 C CA . ALA A 1 409 ? 26.225 -14.895 -18.684 1.00 97.25 409 ALA A CA 1
ATOM 3289 C C . ALA A 1 409 ? 25.437 -15.271 -19.951 1.00 97.25 409 ALA A C 1
ATOM 3291 O O . ALA A 1 409 ? 24.208 -15.304 -19.953 1.00 97.25 409 ALA A O 1
ATOM 3292 N N . ILE A 1 410 ? 26.136 -15.635 -21.037 1.00 96.88 410 ILE A N 1
ATOM 3293 C CA . ILE A 1 410 ? 25.493 -16.055 -22.296 1.00 96.88 410 ILE A CA 1
ATOM 3294 C C . ILE A 1 410 ? 24.610 -17.286 -22.091 1.00 96.88 410 ILE A C 1
ATOM 3296 O O . ILE A 1 410 ? 23.568 -17.403 -22.743 1.00 96.88 410 ILE A O 1
ATOM 3300 N N . LYS A 1 411 ? 25.040 -18.226 -21.244 1.00 97.81 411 LYS A N 1
ATOM 3301 C CA . LYS A 1 411 ? 24.246 -19.412 -20.926 1.00 97.81 411 LYS A CA 1
ATOM 3302 C C . LYS A 1 411 ? 22.954 -19.006 -20.219 1.00 97.81 411 LYS A C 1
ATOM 3304 O O . LYS A 1 411 ? 21.885 -19.353 -20.710 1.00 97.81 411 LYS A O 1
ATOM 3309 N N . ASP A 1 412 ? 23.051 -18.210 -19.160 1.00 98.00 412 ASP A N 1
ATOM 3310 C CA . ASP A 1 412 ? 21.896 -17.756 -18.387 1.00 98.00 412 ASP A CA 1
ATOM 3311 C C . ASP A 1 412 ? 20.893 -16.967 -19.242 1.00 98.00 412 ASP A C 1
ATOM 3313 O O . ASP A 1 412 ? 19.694 -17.235 -19.177 1.00 98.00 412 ASP A O 1
ATOM 3317 N N . PHE A 1 413 ? 21.353 -16.077 -20.129 1.00 97.69 413 PHE A N 1
ATOM 3318 C CA . PHE A 1 413 ? 20.460 -15.381 -21.064 1.00 97.69 413 PHE A CA 1
ATOM 3319 C C . PHE A 1 413 ? 19.730 -16.332 -22.018 1.00 97.69 413 PHE A C 1
ATOM 3321 O O . PHE A 1 413 ? 18.549 -16.142 -22.310 1.00 97.69 413 PHE A O 1
ATOM 3328 N N . LYS A 1 414 ? 20.410 -17.360 -22.532 1.00 97.31 414 LYS A N 1
ATOM 3329 C CA . LYS A 1 414 ? 19.788 -18.343 -23.433 1.00 97.31 414 LYS A CA 1
ATOM 3330 C C . LYS A 1 414 ? 18.789 -19.233 -22.704 1.00 97.31 414 LYS A C 1
ATOM 3332 O O . LYS A 1 414 ? 17.718 -19.505 -23.252 1.00 97.31 414 LYS A O 1
ATOM 3337 N N . ASP A 1 415 ? 19.118 -19.652 -21.489 1.00 96.38 415 ASP A N 1
ATOM 3338 C CA . ASP A 1 415 ? 18.226 -20.438 -20.642 1.00 96.38 415 ASP A CA 1
ATOM 3339 C C . ASP A 1 415 ? 16.987 -19.600 -20.275 1.00 96.38 415 ASP A C 1
ATOM 3341 O O . ASP A 1 415 ? 15.859 -20.074 -20.415 1.00 96.38 415 ASP A O 1
ATOM 3345 N N . ALA A 1 416 ? 17.169 -18.315 -19.949 1.00 91.31 416 ALA A N 1
ATOM 3346 C CA . ALA A 1 416 ? 16.082 -17.366 -19.718 1.00 91.31 416 ALA A CA 1
ATOM 3347 C C . ALA A 1 416 ? 15.157 -17.219 -20.940 1.00 91.31 416 ALA A C 1
ATOM 3349 O O . ALA A 1 416 ? 13.942 -17.348 -20.813 1.00 91.31 416 ALA A O 1
ATOM 3350 N N . ILE A 1 417 ? 15.717 -17.029 -22.141 1.00 89.44 417 ILE A N 1
ATOM 3351 C CA . ILE A 1 417 ? 14.941 -16.948 -23.393 1.00 89.44 417 ILE A CA 1
ATOM 3352 C C . ILE A 1 417 ? 14.171 -18.245 -23.668 1.00 89.44 417 ILE A C 1
ATOM 3354 O O . ILE A 1 417 ? 13.073 -18.205 -24.219 1.00 89.44 417 ILE A O 1
ATOM 3358 N N . THR A 1 418 ? 14.750 -19.396 -23.325 1.00 88.56 418 THR A N 1
ATOM 3359 C CA . THR A 1 418 ? 14.109 -20.703 -23.526 1.00 88.56 418 THR A CA 1
ATOM 3360 C C . THR A 1 418 ? 12.913 -20.879 -22.592 1.00 88.56 418 THR A C 1
ATOM 3362 O O . THR A 1 418 ? 11.886 -21.413 -23.006 1.00 88.56 418 THR A O 1
ATOM 3365 N N . LEU A 1 419 ? 13.034 -20.406 -21.351 1.00 65.88 419 LEU A N 1
ATOM 3366 C CA . LEU A 1 419 ? 11.984 -20.489 -20.337 1.00 65.88 419 LEU A CA 1
ATOM 3367 C C . LEU A 1 419 ? 10.861 -19.465 -20.544 1.00 65.88 419 LEU A C 1
ATOM 3369 O O . LEU A 1 419 ? 9.707 -19.773 -20.249 1.00 65.88 419 LEU A O 1
ATOM 3373 N N . ASP A 1 420 ? 11.178 -18.272 -21.050 1.00 69.88 420 ASP A N 1
ATOM 3374 C CA . ASP A 1 420 ? 10.200 -17.215 -21.312 1.00 69.88 420 ASP A CA 1
ATOM 3375 C C . ASP A 1 420 ? 10.509 -16.459 -22.614 1.00 69.88 420 ASP A C 1
ATOM 3377 O O . ASP A 1 420 ? 11.099 -15.377 -22.650 1.00 69.88 420 ASP A O 1
ATOM 3381 N N . HIS A 1 421 ? 10.071 -17.045 -23.726 1.00 80.50 421 HIS A N 1
ATOM 3382 C CA . HIS A 1 421 ? 10.316 -16.519 -25.069 1.00 80.50 421 HIS A CA 1
ATOM 3383 C C . HIS A 1 421 ? 9.346 -15.398 -25.501 1.00 80.50 421 HIS A C 1
ATOM 3385 O O . HIS A 1 421 ? 9.376 -14.954 -26.661 1.00 80.50 421 HIS A O 1
ATOM 3391 N N . PHE A 1 422 ? 8.443 -14.971 -24.612 1.00 70.50 422 PHE A N 1
ATOM 3392 C CA . PHE A 1 422 ? 7.510 -13.861 -24.837 1.00 70.50 422 PHE A CA 1
ATOM 3393 C C . PHE A 1 422 ? 7.868 -12.608 -24.032 1.00 70.50 422 PHE A C 1
ATOM 3395 O O . PHE A 1 422 ? 7.249 -11.564 -24.232 1.00 70.50 422 PHE A O 1
ATOM 3402 N N . ASN A 1 423 ? 8.894 -12.674 -23.189 1.00 71.69 423 ASN A N 1
ATOM 3403 C CA . ASN A 1 423 ? 9.327 -11.559 -22.365 1.00 71.69 423 ASN A CA 1
ATOM 3404 C C . ASN A 1 423 ? 10.331 -10.658 -23.097 1.00 71.69 423 ASN A C 1
ATOM 3406 O O . ASN A 1 423 ? 11.453 -11.062 -23.409 1.00 71.69 423 ASN A O 1
ATOM 3410 N N . ALA A 1 424 ? 9.917 -9.421 -23.378 1.00 70.94 424 ALA A N 1
ATOM 3411 C CA . ALA A 1 424 ? 10.727 -8.445 -24.102 1.00 70.94 424 ALA A CA 1
ATOM 3412 C C . ALA A 1 424 ? 12.001 -8.037 -23.341 1.00 70.94 424 ALA A C 1
ATOM 3414 O O . ALA A 1 424 ? 13.038 -7.835 -23.978 1.00 70.94 424 ALA A O 1
ATOM 3415 N N . ASP A 1 425 ? 11.947 -7.967 -22.009 1.00 78.81 425 ASP A N 1
ATOM 3416 C CA . ASP A 1 425 ? 13.051 -7.500 -21.164 1.00 78.81 425 ASP A CA 1
ATOM 3417 C C . ASP A 1 425 ? 14.231 -8.472 -21.182 1.00 78.81 425 ASP A C 1
ATOM 3419 O O . ASP A 1 425 ? 15.381 -8.049 -21.209 1.00 78.81 425 ASP A O 1
ATOM 3423 N N . ILE A 1 426 ? 13.967 -9.780 -21.267 1.00 81.31 426 ILE A N 1
ATOM 3424 C CA . ILE A 1 426 ? 15.019 -10.804 -21.361 1.00 81.31 426 ILE A CA 1
ATOM 3425 C C . ILE A 1 426 ? 15.791 -10.668 -22.680 1.00 81.31 426 ILE A C 1
ATOM 3427 O O . ILE A 1 426 ? 17.023 -10.718 -22.704 1.00 81.31 426 ILE A O 1
ATOM 3431 N N . TYR A 1 427 ? 15.079 -10.464 -23.794 1.00 85.38 427 TYR A N 1
ATOM 3432 C CA . TYR A 1 427 ? 15.725 -10.219 -25.085 1.00 85.38 427 TYR A CA 1
ATOM 3433 C C . TYR A 1 427 ? 16.503 -8.905 -25.093 1.00 85.38 427 TYR A C 1
ATOM 3435 O O . TYR A 1 427 ? 17.573 -8.848 -25.701 1.00 85.38 427 TYR A O 1
ATOM 3443 N N . PHE A 1 428 ? 15.971 -7.870 -24.439 1.00 92.69 428 PHE A N 1
ATOM 3444 C CA . PHE A 1 428 ? 16.637 -6.582 -24.295 1.00 92.69 428 PHE A CA 1
ATOM 3445 C C . PHE A 1 428 ? 17.916 -6.698 -23.456 1.00 92.69 428 PHE A C 1
ATOM 3447 O O . PHE A 1 428 ? 18.967 -6.284 -23.933 1.00 92.69 428 PHE A O 1
ATOM 3454 N N . ALA A 1 429 ? 17.869 -7.340 -22.286 1.00 91.25 429 ALA A N 1
ATOM 3455 C CA . ALA A 1 429 ? 19.035 -7.568 -21.431 1.00 91.25 429 ALA A CA 1
ATOM 3456 C C . ALA A 1 429 ? 20.149 -8.314 -22.183 1.00 91.25 429 ALA A C 1
ATOM 3458 O O . ALA A 1 429 ? 21.288 -7.851 -22.240 1.00 91.25 429 ALA A O 1
ATOM 3459 N N . TYR A 1 430 ? 19.803 -9.404 -22.881 1.00 96.31 430 TYR A N 1
ATOM 3460 C CA . TYR A 1 430 ? 20.785 -10.140 -23.677 1.00 96.31 430 TYR A CA 1
ATOM 3461 C C . TYR A 1 430 ? 21.372 -9.300 -24.823 1.00 96.31 430 TYR A C 1
ATOM 3463 O O . TYR A 1 430 ? 22.561 -9.386 -25.134 1.00 96.31 430 TYR A O 1
ATOM 3471 N N . ALA A 1 431 ? 20.546 -8.484 -25.475 1.00 96.12 431 ALA A N 1
ATOM 3472 C CA . ALA A 1 431 ? 21.001 -7.571 -26.514 1.00 96.12 431 ALA A CA 1
ATOM 3473 C C . ALA A 1 431 ? 21.959 -6.497 -25.996 1.00 96.12 431 ALA A C 1
ATOM 3475 O O . ALA A 1 431 ? 22.952 -6.213 -26.666 1.00 96.12 431 ALA A O 1
ATOM 3476 N N . THR A 1 432 ? 21.650 -5.898 -24.849 1.00 93.19 432 THR A N 1
ATOM 3477 C CA . THR A 1 432 ? 22.477 -4.872 -24.207 1.00 93.19 432 THR A CA 1
ATOM 3478 C C . THR A 1 432 ? 23.843 -5.448 -23.856 1.00 93.19 432 THR A C 1
ATOM 3480 O O . THR A 1 432 ? 24.849 -4.915 -24.320 1.00 93.19 432 THR A O 1
ATOM 3483 N N . TYR A 1 433 ? 23.872 -6.637 -23.244 1.00 94.81 433 TYR A N 1
ATOM 3484 C CA . TYR A 1 433 ? 25.107 -7.388 -23.018 1.00 94.81 433 TYR A CA 1
ATOM 3485 C C . TYR A 1 433 ? 25.933 -7.568 -24.307 1.00 94.81 433 TYR A C 1
ATOM 3487 O O . TYR A 1 433 ? 27.144 -7.330 -24.336 1.00 94.81 433 TYR A O 1
ATOM 3495 N N . LEU A 1 434 ? 25.291 -7.982 -25.409 1.00 95.69 434 LEU A N 1
ATOM 3496 C CA . LEU A 1 434 ? 25.971 -8.161 -26.696 1.00 95.69 434 LEU A CA 1
ATOM 3497 C C . LEU A 1 434 ? 26.507 -6.836 -27.256 1.00 95.69 434 LEU A C 1
ATOM 3499 O O . LEU A 1 434 ? 27.592 -6.831 -27.835 1.00 95.69 434 LEU A O 1
ATOM 3503 N N . LEU A 1 435 ? 25.765 -5.738 -27.112 1.00 92.88 435 LEU A N 1
ATOM 3504 C CA . LEU A 1 435 ? 26.175 -4.404 -27.551 1.00 92.88 435 LEU A CA 1
ATOM 3505 C C . LEU A 1 435 ? 27.400 -3.906 -26.768 1.00 92.88 435 LEU A C 1
ATOM 3507 O O . LEU A 1 435 ? 28.364 -3.454 -27.388 1.00 92.88 435 LEU A O 1
ATOM 3511 N N . GLU A 1 436 ? 27.388 -4.025 -25.442 1.00 89.50 436 GLU A N 1
ATOM 3512 C CA . GLU A 1 436 ? 28.486 -3.606 -24.556 1.00 89.50 436 GLU A CA 1
ATOM 3513 C C . GLU A 1 436 ? 29.764 -4.406 -24.814 1.00 89.50 436 GLU A C 1
ATOM 3515 O O . GLU A 1 436 ? 30.859 -3.851 -24.846 1.00 89.50 436 GLU A O 1
ATOM 3520 N N . ASN A 1 437 ? 29.620 -5.690 -25.146 1.00 89.50 437 ASN A N 1
ATOM 3521 C CA . ASN A 1 437 ? 30.730 -6.569 -25.519 1.00 89.50 437 ASN A CA 1
ATOM 3522 C C . ASN A 1 437 ? 31.079 -6.504 -27.020 1.00 89.50 437 ASN A C 1
ATOM 3524 O O . ASN A 1 437 ? 31.688 -7.426 -27.565 1.00 89.50 437 ASN A O 1
ATOM 3528 N N . ASN A 1 438 ? 30.655 -5.441 -27.713 1.00 89.50 438 ASN A N 1
ATOM 3529 C CA . ASN A 1 438 ? 30.928 -5.159 -29.125 1.00 89.50 438 ASN A CA 1
ATOM 3530 C C . ASN A 1 438 ? 30.530 -6.282 -30.114 1.00 89.50 438 ASN A C 1
ATOM 3532 O O . ASN A 1 438 ? 31.003 -6.341 -31.249 1.00 89.50 438 ASN A O 1
ATOM 3536 N N . ASN A 1 439 ? 29.603 -7.162 -29.728 1.00 92.06 439 ASN A N 1
ATOM 3537 C CA . ASN A 1 439 ? 29.034 -8.220 -30.566 1.00 92.06 439 ASN A CA 1
ATOM 3538 C C . ASN A 1 439 ? 27.849 -7.693 -31.398 1.00 92.06 439 ASN A C 1
ATOM 3540 O O . ASN A 1 439 ? 26.755 -8.268 -31.408 1.00 92.06 439 ASN A O 1
ATOM 3544 N N . LEU A 1 440 ? 28.073 -6.592 -32.118 1.00 90.50 440 LEU A N 1
ATOM 3545 C CA . LEU A 1 440 ? 27.036 -5.779 -32.768 1.00 90.50 440 LEU A CA 1
ATOM 3546 C C . LEU A 1 440 ? 26.129 -6.583 -33.713 1.00 90.50 440 LEU A C 1
ATOM 3548 O O . LEU A 1 440 ? 24.904 -6.481 -33.645 1.00 90.50 440 LEU A O 1
ATOM 3552 N N . GLY A 1 441 ? 26.711 -7.456 -34.543 1.00 86.50 441 GLY A N 1
ATOM 3553 C CA . GLY A 1 441 ? 25.949 -8.284 -35.486 1.00 86.50 441 GLY A CA 1
ATOM 3554 C C . GLY A 1 441 ? 24.986 -9.267 -34.808 1.00 86.50 441 GLY A C 1
ATOM 3555 O O . GLY A 1 441 ? 23.932 -9.584 -35.358 1.00 86.50 441 GLY A O 1
ATOM 3556 N N . LYS A 1 442 ? 25.302 -9.721 -33.586 1.00 93.00 442 LYS A N 1
ATOM 3557 C CA . LYS A 1 442 ? 24.428 -10.616 -32.810 1.00 93.00 442 LYS A CA 1
ATOM 3558 C C . LYS A 1 442 ? 23.352 -9.847 -32.041 1.00 93.00 442 LYS A C 1
ATOM 3560 O O . LYS A 1 442 ? 22.275 -10.402 -31.840 1.00 93.00 442 LYS A O 1
ATOM 3565 N N . ALA A 1 443 ? 23.606 -8.594 -31.654 1.00 95.44 443 ALA A N 1
ATOM 3566 C CA . ALA A 1 443 ? 22.685 -7.773 -30.860 1.00 95.44 443 ALA A CA 1
ATOM 3567 C C . ALA A 1 443 ? 21.395 -7.387 -31.616 1.00 95.44 443 ALA A C 1
ATOM 3569 O O . ALA A 1 443 ? 20.331 -7.262 -31.008 1.00 95.44 443 ALA A O 1
ATOM 3570 N N . LEU A 1 444 ? 21.446 -7.266 -32.950 1.00 95.81 444 LEU A N 1
ATOM 3571 C CA . LEU A 1 444 ? 20.285 -6.879 -33.769 1.00 95.81 444 LEU A CA 1
ATOM 3572 C C . LEU A 1 444 ? 19.074 -7.808 -33.613 1.00 95.81 444 LEU A C 1
ATOM 3574 O O . LEU A 1 444 ? 17.931 -7.340 -33.584 1.00 95.81 444 LEU A O 1
ATOM 3578 N N . LYS A 1 445 ? 19.307 -9.126 -33.557 1.00 93.94 445 LYS A N 1
ATOM 3579 C CA . LYS A 1 445 ? 18.227 -10.123 -33.549 1.00 93.94 445 LYS A CA 1
ATOM 3580 C C . LYS A 1 445 ? 17.444 -10.099 -32.226 1.00 93.94 445 LYS A C 1
ATOM 3582 O O . LYS A 1 445 ? 16.218 -9.986 -32.306 1.00 93.94 445 LYS A O 1
ATOM 3587 N N . PRO A 1 446 ? 18.078 -10.141 -31.036 1.00 90.62 446 PRO A N 1
ATOM 3588 C CA . PRO A 1 446 ? 17.364 -9.971 -29.773 1.00 90.62 446 PRO A CA 1
ATOM 3589 C C . PRO A 1 446 ? 16.703 -8.591 -29.639 1.00 90.62 446 PRO A C 1
ATOM 3591 O O . PRO A 1 446 ? 15.530 -8.551 -29.284 1.00 90.62 446 PRO A O 1
ATOM 3594 N N . LEU A 1 447 ? 17.347 -7.484 -30.048 1.00 95.62 447 LEU A N 1
ATOM 3595 C CA . LEU A 1 447 ? 16.705 -6.152 -30.031 1.00 95.62 447 LEU A CA 1
ATOM 3596 C C . LEU A 1 447 ? 15.430 -6.111 -30.875 1.00 95.62 447 LEU A C 1
ATOM 3598 O O . LEU A 1 447 ? 14.391 -5.620 -30.441 1.00 95.62 447 LEU A O 1
ATOM 3602 N N . SER A 1 448 ? 15.482 -6.675 -32.081 1.00 95.50 448 SER A N 1
ATOM 3603 C CA . SER A 1 448 ? 14.314 -6.721 -32.963 1.00 95.50 448 SER A CA 1
ATOM 3604 C C . SER A 1 448 ? 13.200 -7.606 -32.409 1.00 95.50 448 SER A C 1
ATOM 3606 O O . SER A 1 448 ? 12.023 -7.312 -32.615 1.00 95.50 448 SER A O 1
ATOM 3608 N N . LYS A 1 449 ? 13.549 -8.672 -31.683 1.00 85.06 449 LYS A N 1
ATOM 3609 C CA . LYS A 1 449 ? 12.578 -9.519 -30.989 1.00 85.06 449 LYS A CA 1
ATOM 3610 C C . LYS A 1 449 ? 11.955 -8.797 -29.789 1.00 85.06 449 LYS A C 1
ATOM 3612 O O . LYS A 1 449 ? 10.735 -8.854 -29.668 1.00 85.06 449 LYS A O 1
ATOM 3617 N N . ALA A 1 450 ? 12.744 -8.084 -28.981 1.00 82.88 450 ALA A N 1
ATOM 3618 C CA . ALA A 1 450 ? 12.255 -7.258 -27.875 1.00 82.88 450 ALA A CA 1
ATOM 3619 C C . ALA A 1 450 ? 11.248 -6.208 -28.370 1.00 82.88 450 ALA A C 1
ATOM 3621 O O . ALA A 1 450 ? 10.134 -6.141 -27.862 1.00 82.88 450 ALA A O 1
ATOM 3622 N N . ILE A 1 451 ? 11.583 -5.485 -29.445 1.00 89.88 451 ILE A N 1
ATOM 3623 C CA . ILE A 1 451 ? 10.701 -4.491 -30.080 1.00 89.88 451 ILE A CA 1
ATOM 3624 C C . ILE A 1 451 ? 9.434 -5.132 -30.665 1.00 89.88 451 ILE A C 1
ATOM 3626 O O . ILE A 1 451 ? 8.351 -4.562 -30.589 1.00 89.88 451 ILE A O 1
ATOM 3630 N N . LYS A 1 452 ? 9.534 -6.333 -31.249 1.00 77.38 452 LYS A N 1
ATOM 3631 C CA . LYS A 1 452 ? 8.353 -7.046 -31.761 1.00 77.38 452 LYS A CA 1
ATOM 3632 C C . LYS A 1 452 ? 7.392 -7.447 -30.635 1.00 77.38 452 LYS A C 1
ATOM 3634 O O . LYS A 1 452 ? 6.187 -7.465 -30.860 1.00 77.38 452 LYS A O 1
ATOM 3639 N N . LEU A 1 453 ? 7.925 -7.820 -29.472 1.00 56.41 453 LEU A N 1
ATOM 3640 C CA . LEU A 1 453 ? 7.137 -8.199 -28.297 1.00 56.41 453 LEU A CA 1
ATOM 3641 C C . LEU A 1 453 ? 6.561 -6.973 -27.578 1.00 56.41 453 LEU A C 1
ATOM 3643 O O . LEU A 1 453 ? 5.413 -7.010 -27.151 1.00 56.41 453 LEU A O 1
ATOM 3647 N N . ASN A 1 454 ? 7.329 -5.886 -27.498 1.00 71.31 454 ASN A N 1
ATOM 3648 C CA . ASN A 1 454 ? 6.898 -4.607 -26.951 1.00 71.31 454 ASN A CA 1
ATOM 3649 C C . ASN A 1 454 ? 7.203 -3.465 -27.943 1.00 71.31 454 ASN A C 1
ATOM 3651 O O . ASN A 1 454 ? 8.294 -2.887 -27.913 1.00 71.31 454 ASN A O 1
ATOM 3655 N N . PRO A 1 455 ? 6.234 -3.098 -28.804 1.00 78.44 455 PRO A N 1
ATOM 3656 C CA . PRO A 1 455 ? 6.407 -2.019 -29.777 1.00 78.44 455 PRO A CA 1
ATOM 3657 C C . PRO A 1 455 ? 6.634 -0.630 -29.170 1.00 78.44 455 PRO A C 1
ATOM 3659 O O . PRO A 1 455 ? 7.089 0.253 -29.892 1.00 78.44 455 PRO A O 1
ATOM 3662 N N . ASN A 1 456 ? 6.347 -0.443 -27.876 1.00 81.50 456 ASN A N 1
ATOM 3663 C CA . ASN A 1 456 ? 6.529 0.816 -27.149 1.00 81.50 456 ASN A CA 1
ATOM 3664 C C . ASN A 1 456 ? 7.845 0.856 -26.347 1.00 81.50 456 ASN A C 1
ATOM 3666 O O . ASN A 1 456 ? 8.052 1.767 -25.549 1.00 81.50 456 ASN A O 1
ATOM 3670 N N . PHE A 1 457 ? 8.748 -0.112 -26.539 1.00 81.75 457 PHE A N 1
ATOM 3671 C CA . PHE A 1 457 ? 9.992 -0.211 -25.774 1.00 81.75 457 PHE A CA 1
ATOM 3672 C C . PHE A 1 457 ? 11.052 0.798 -26.253 1.00 81.75 457 PHE A C 1
ATOM 3674 O O . PHE A 1 457 ? 11.996 0.446 -26.962 1.00 81.75 457 PHE A O 1
ATOM 3681 N N . GLY A 1 458 ? 10.900 2.070 -25.869 1.00 87.38 458 GLY A N 1
ATOM 3682 C CA . GLY A 1 458 ? 11.735 3.186 -26.334 1.00 87.38 458 GLY A CA 1
ATOM 3683 C C . GLY A 1 458 ? 13.246 2.955 -26.194 1.00 87.38 458 GLY A C 1
ATOM 3684 O O . GLY A 1 458 ? 13.995 3.188 -27.145 1.00 87.38 458 GLY A O 1
ATOM 3685 N N . VAL A 1 459 ? 13.699 2.405 -25.062 1.00 90.12 459 VAL A N 1
ATOM 3686 C CA . VAL A 1 459 ? 15.125 2.120 -24.816 1.00 90.12 459 VAL A CA 1
ATOM 3687 C C . VAL A 1 459 ? 15.664 1.041 -25.768 1.00 90.12 459 VAL A C 1
ATOM 3689 O O . VAL A 1 459 ? 16.787 1.151 -26.261 1.00 90.12 459 VAL A O 1
ATOM 3692 N N . ALA A 1 460 ? 14.853 0.041 -26.132 1.00 88.88 460 ALA A N 1
ATOM 3693 C CA . ALA A 1 460 ? 15.245 -0.976 -27.109 1.00 88.88 460 ALA A CA 1
ATOM 3694 C C . ALA A 1 460 ? 15.450 -0.383 -28.514 1.00 88.88 460 ALA A C 1
ATOM 3696 O O . ALA A 1 460 ? 16.391 -0.775 -29.210 1.00 88.88 460 ALA A O 1
ATOM 3697 N N . TYR A 1 461 ? 14.630 0.595 -28.921 1.00 96.25 461 TYR A N 1
ATOM 3698 C CA . TYR A 1 461 ? 14.880 1.360 -30.149 1.00 96.25 461 TYR A CA 1
ATOM 3699 C C . TYR A 1 461 ? 16.166 2.181 -30.050 1.00 96.25 461 TYR A C 1
ATOM 3701 O O . TYR A 1 461 ? 16.944 2.190 -31.002 1.00 96.25 461 TYR A O 1
ATOM 3709 N N . SER A 1 462 ? 16.439 2.811 -28.902 1.00 96.19 462 SER A N 1
ATOM 3710 C CA . SER A 1 462 ? 17.685 3.562 -28.698 1.00 96.19 462 SER A CA 1
ATOM 3711 C C . SER A 1 462 ? 18.911 2.653 -28.870 1.00 96.19 462 SER A C 1
ATOM 3713 O O . SER A 1 462 ? 19.771 2.926 -29.709 1.00 96.19 462 SER A O 1
ATOM 3715 N N . ASN A 1 463 ? 18.941 1.492 -28.208 1.00 96.56 463 ASN A N 1
ATOM 3716 C CA . ASN A 1 463 ? 20.049 0.536 -28.331 1.00 96.56 463 ASN A CA 1
ATOM 3717 C C . ASN A 1 463 ? 20.173 -0.032 -29.752 1.00 96.56 463 ASN A C 1
ATOM 3719 O O . ASN A 1 463 ? 21.285 -0.176 -30.267 1.00 96.56 463 ASN A O 1
ATOM 3723 N N . ARG A 1 464 ? 19.054 -0.300 -30.442 1.00 97.50 464 ARG A N 1
ATOM 3724 C CA . ARG A 1 464 ? 19.097 -0.759 -31.842 1.00 97.50 464 ARG A CA 1
ATOM 3725 C C . ARG A 1 464 ? 19.573 0.327 -32.796 1.00 97.50 464 ARG A C 1
ATOM 3727 O O . ARG A 1 464 ? 20.268 -0.003 -33.757 1.00 97.50 464 ARG A O 1
ATOM 3734 N N . SER A 1 465 ? 19.293 1.598 -32.506 1.00 97.75 465 SER A N 1
ATOM 3735 C CA . SER A 1 465 ? 19.840 2.714 -33.277 1.00 97.75 465 SER A CA 1
ATOM 3736 C C . SER A 1 465 ? 21.363 2.776 -33.169 1.00 97.75 465 SER A C 1
ATOM 3738 O O . SER A 1 465 ? 22.032 2.858 -34.194 1.00 97.75 465 SER A O 1
ATOM 3740 N N . VAL A 1 466 ? 21.920 2.603 -31.965 1.00 97.31 466 VAL A N 1
ATOM 3741 C CA . VAL A 1 466 ? 23.373 2.541 -31.738 1.00 97.31 466 VAL A CA 1
ATOM 3742 C C . VAL A 1 466 ? 24.000 1.349 -32.460 1.00 97.31 466 VAL A C 1
ATOM 3744 O O . VAL A 1 466 ? 25.031 1.506 -33.111 1.00 97.31 466 VAL A O 1
ATOM 3747 N N . VAL A 1 467 ? 23.383 0.163 -32.391 1.00 97.12 467 VAL A N 1
ATOM 3748 C CA . VAL A 1 467 ? 23.882 -1.018 -33.115 1.00 97.12 467 VAL A CA 1
ATOM 3749 C C . VAL A 1 467 ? 23.883 -0.766 -34.623 1.00 97.12 467 VAL A C 1
ATOM 3751 O O . VAL A 1 467 ? 24.911 -0.975 -35.259 1.00 97.12 467 VAL A O 1
ATOM 3754 N N . ASN A 1 468 ? 22.766 -0.291 -35.190 1.00 97.38 468 ASN A N 1
ATOM 3755 C CA . ASN A 1 468 ? 22.651 0.019 -36.619 1.00 97.38 468 ASN A CA 1
ATOM 3756 C C . ASN A 1 468 ? 23.648 1.101 -37.054 1.00 97.38 468 ASN A C 1
ATOM 3758 O O . ASN A 1 468 ? 24.229 0.991 -38.128 1.00 97.38 468 ASN A O 1
ATOM 3762 N N . TRP A 1 469 ? 23.876 2.114 -36.221 1.00 96.50 469 TRP A N 1
ATOM 3763 C CA . TRP A 1 469 ? 24.854 3.166 -36.474 1.00 96.50 469 TRP A CA 1
ATOM 3764 C C . TRP A 1 469 ? 26.274 2.604 -36.563 1.00 96.50 469 TRP A C 1
ATOM 3766 O O . TRP A 1 469 ? 26.943 2.784 -37.577 1.00 96.50 469 TRP A O 1
ATOM 3776 N N . LYS A 1 470 ? 26.701 1.835 -35.554 1.00 94.81 470 LYS A N 1
ATOM 3777 C CA . LYS A 1 470 ? 28.057 1.267 -35.492 1.00 94.81 470 LYS A CA 1
ATOM 3778 C C . LYS A 1 470 ? 28.368 0.269 -36.614 1.00 94.81 470 LYS A C 1
ATOM 3780 O O . LYS A 1 470 ? 29.535 0.071 -36.930 1.00 94.81 470 LYS A O 1
ATOM 3785 N N . ILE A 1 471 ? 27.355 -0.366 -37.206 1.00 94.62 471 ILE A N 1
ATOM 3786 C CA . ILE A 1 471 ? 27.520 -1.277 -38.355 1.00 94.62 471 ILE A CA 1
ATOM 3787 C C . ILE A 1 471 ? 27.288 -0.592 -39.716 1.00 94.62 471 ILE A C 1
ATOM 3789 O O . ILE A 1 471 ? 27.282 -1.273 -40.737 1.00 94.62 471 ILE A O 1
ATOM 3793 N N . GLY A 1 472 ? 27.075 0.730 -39.751 1.00 94.25 472 GLY A N 1
ATOM 3794 C CA . GLY A 1 472 ? 26.922 1.515 -40.985 1.00 94.25 472 GLY A CA 1
ATOM 3795 C C . GLY A 1 472 ? 25.510 1.536 -41.591 1.00 94.25 472 GLY A C 1
ATOM 3796 O O . GLY A 1 472 ? 25.304 2.057 -42.685 1.00 94.25 472 GLY A O 1
ATOM 3797 N N . HIS A 1 473 ? 24.498 1.009 -40.901 1.00 96.56 473 HIS A N 1
ATOM 3798 C CA . HIS A 1 473 ? 23.096 1.047 -41.333 1.00 96.56 473 HIS A CA 1
ATOM 3799 C C . HIS A 1 473 ? 22.404 2.363 -40.927 1.00 96.56 473 HIS A C 1
ATOM 3801 O O . HIS A 1 473 ? 21.399 2.363 -40.208 1.00 96.56 473 HIS A O 1
ATOM 3807 N N . TYR A 1 474 ? 22.924 3.495 -41.406 1.00 95.06 474 TYR A N 1
ATOM 3808 C CA . TYR A 1 474 ? 22.530 4.838 -40.959 1.00 95.06 474 TYR A CA 1
ATOM 3809 C C . TYR A 1 474 ? 21.029 5.149 -41.092 1.00 95.06 474 TYR A C 1
ATOM 3811 O O . TYR A 1 474 ? 20.433 5.707 -40.175 1.00 95.06 474 TYR A O 1
ATOM 3819 N N . SER A 1 475 ? 20.375 4.731 -42.183 1.00 96.06 475 SER A N 1
ATOM 3820 C CA . SER A 1 475 ? 18.932 4.969 -42.379 1.00 96.06 475 SER A CA 1
ATOM 3821 C C . SER A 1 475 ? 18.068 4.269 -41.317 1.00 96.06 475 SER A C 1
ATOM 3823 O O . SER A 1 475 ? 17.161 4.876 -40.742 1.00 96.06 475 SER A O 1
ATOM 3825 N N . ASN A 1 476 ? 18.391 3.011 -40.994 1.00 96.38 476 ASN A N 1
ATOM 3826 C CA . ASN A 1 476 ? 17.700 2.263 -39.941 1.00 96.38 476 ASN A CA 1
ATOM 3827 C C . ASN A 1 476 ? 18.002 2.851 -38.559 1.00 96.38 476 ASN A C 1
ATOM 3829 O O . ASN A 1 476 ? 17.096 2.970 -37.737 1.00 96.38 476 ASN A O 1
ATOM 3833 N N . ALA A 1 477 ? 19.253 3.261 -38.328 1.00 97.50 477 ALA A N 1
ATOM 3834 C CA . ALA A 1 477 ? 19.664 3.918 -37.095 1.00 97.50 477 ALA A CA 1
ATOM 3835 C C . ALA A 1 477 ? 18.864 5.207 -36.850 1.00 97.50 477 ALA A C 1
ATOM 3837 O O . ALA A 1 477 ? 18.287 5.381 -35.779 1.00 97.50 477 ALA A O 1
ATOM 3838 N N . LEU A 1 478 ? 18.749 6.068 -37.865 1.00 97.94 478 LEU A N 1
ATOM 3839 C CA . LEU A 1 478 ? 18.004 7.324 -37.790 1.00 97.94 478 LEU A CA 1
ATOM 3840 C C . LEU A 1 478 ? 16.513 7.102 -37.483 1.00 97.94 478 LEU A C 1
ATOM 3842 O O . LEU A 1 478 ? 15.926 7.818 -36.664 1.00 97.94 478 LEU A O 1
ATOM 3846 N N . LYS A 1 479 ? 15.899 6.092 -38.115 1.00 97.94 479 LYS A N 1
ATOM 3847 C CA . LYS A 1 479 ? 14.499 5.715 -37.873 1.00 97.94 479 LYS A CA 1
ATOM 3848 C C . LYS A 1 479 ? 14.281 5.228 -36.440 1.00 97.94 479 LYS A C 1
ATOM 3850 O O . LYS A 1 479 ? 13.335 5.664 -35.780 1.00 97.94 479 LYS A O 1
ATOM 3855 N N . ASP A 1 480 ? 15.153 4.346 -35.960 1.00 97.81 480 ASP A N 1
ATOM 3856 C CA . ASP A 1 480 ? 15.076 3.807 -34.604 1.00 97.81 480 ASP A CA 1
ATOM 3857 C C . ASP A 1 480 ? 15.297 4.907 -33.555 1.00 97.81 480 ASP A C 1
ATOM 3859 O O . ASP A 1 480 ? 14.498 5.024 -32.630 1.00 97.81 480 ASP A O 1
ATOM 3863 N N . ALA A 1 481 ? 16.293 5.781 -33.736 1.00 97.69 481 ALA A N 1
ATOM 3864 C CA . ALA A 1 481 ? 16.555 6.890 -32.816 1.00 97.69 481 ALA A CA 1
ATOM 3865 C C . ALA A 1 481 ? 15.375 7.877 -32.754 1.00 97.69 481 ALA A C 1
ATOM 3867 O O . ALA A 1 481 ? 14.970 8.314 -31.679 1.00 97.69 481 ALA A O 1
ATOM 3868 N N . THR A 1 482 ? 14.754 8.171 -33.901 1.00 98.00 482 THR A N 1
ATOM 3869 C CA . THR A 1 482 ? 13.547 9.013 -33.962 1.00 98.00 482 THR A CA 1
ATOM 3870 C C . THR A 1 482 ? 12.366 8.370 -33.236 1.00 98.00 482 THR A C 1
ATOM 3872 O O . THR A 1 482 ? 11.643 9.046 -32.504 1.00 98.00 482 THR A O 1
ATOM 3875 N N . THR A 1 483 ? 12.190 7.057 -33.393 1.00 95.56 483 THR A N 1
ATOM 3876 C CA . THR A 1 483 ? 11.141 6.309 -32.688 1.00 95.56 483 THR A CA 1
ATOM 3877 C C . THR A 1 483 ? 11.397 6.307 -31.179 1.00 95.56 483 THR A C 1
ATOM 3879 O O . THR A 1 483 ? 10.477 6.581 -30.410 1.00 95.56 483 THR A O 1
ATOM 3882 N N . ALA A 1 484 ? 12.646 6.102 -30.747 1.00 96.31 484 ALA A N 1
ATOM 3883 C CA . ALA A 1 484 ? 13.036 6.170 -29.340 1.00 96.31 484 ALA A CA 1
ATOM 3884 C C . ALA A 1 484 ? 12.664 7.525 -28.712 1.00 96.31 484 ALA A C 1
ATOM 3886 O O . ALA A 1 484 ? 11.970 7.553 -27.702 1.00 96.31 484 ALA A O 1
ATOM 3887 N N . ILE A 1 485 ? 13.009 8.647 -29.356 1.00 96.94 485 ILE A N 1
ATOM 3888 C CA . ILE A 1 485 ? 12.660 10.003 -28.884 1.00 96.94 485 ILE A CA 1
ATOM 3889 C C . ILE A 1 485 ? 11.143 10.182 -28.698 1.00 96.94 485 ILE A C 1
ATOM 3891 O O . ILE A 1 485 ? 10.707 10.861 -27.764 1.00 96.94 485 ILE A O 1
ATOM 3895 N N . SER A 1 486 ? 10.331 9.585 -29.577 1.00 94.44 486 SER A N 1
ATOM 3896 C CA . SER A 1 486 ? 8.867 9.682 -29.498 1.00 94.44 486 SER A CA 1
ATOM 3897 C C . SER A 1 486 ? 8.252 8.852 -28.367 1.00 94.44 486 SER A C 1
ATOM 3899 O O . SER A 1 486 ? 7.207 9.230 -27.841 1.00 94.44 486 SER A O 1
ATOM 3901 N N . LEU A 1 487 ? 8.896 7.744 -27.989 1.00 78.12 487 LEU A N 1
ATOM 3902 C CA . LEU A 1 487 ? 8.390 6.796 -26.994 1.00 78.12 487 LEU A CA 1
ATOM 3903 C C . LEU A 1 487 ? 8.921 7.065 -25.580 1.00 78.12 487 LEU A C 1
ATOM 3905 O O . LEU A 1 487 ? 8.249 6.729 -24.610 1.00 78.12 487 LEU A O 1
ATOM 3909 N N . LEU A 1 488 ? 10.116 7.648 -25.454 1.00 84.12 488 LEU A N 1
ATOM 3910 C CA . LEU A 1 488 ? 10.751 7.910 -24.164 1.00 84.12 488 LEU A CA 1
ATOM 3911 C C . LEU A 1 488 ? 10.111 9.115 -23.460 1.00 84.12 488 LEU A C 1
ATOM 3913 O O . LEU A 1 488 ? 9.996 10.213 -24.025 1.00 84.12 488 LEU A O 1
ATOM 3917 N N . SER A 1 489 ? 9.708 8.885 -22.208 1.00 82.12 489 SER A N 1
ATOM 3918 C CA . SER A 1 489 ? 9.136 9.888 -21.305 1.00 82.12 489 SER A CA 1
ATOM 3919 C C . SER A 1 489 ? 10.122 10.400 -20.256 1.00 82.12 489 SER A C 1
ATOM 3921 O O . SER A 1 489 ? 9.922 11.505 -19.762 1.00 82.12 489 SER A O 1
ATOM 3923 N N . ASP A 1 490 ? 11.153 9.620 -19.912 1.00 85.62 490 ASP A N 1
ATOM 3924 C CA . ASP A 1 490 ? 12.215 10.051 -19.001 1.00 85.62 490 ASP A CA 1
ATOM 3925 C C . ASP A 1 490 ? 13.156 11.039 -19.701 1.00 85.62 490 ASP A C 1
ATOM 3927 O O . ASP A 1 490 ? 13.626 10.783 -20.813 1.00 85.62 490 ASP A O 1
ATOM 3931 N N . ASP A 1 491 ? 13.421 12.181 -19.062 1.00 82.94 491 ASP A N 1
ATOM 3932 C CA . ASP A 1 491 ? 14.221 13.252 -19.663 1.00 82.94 491 ASP A CA 1
ATOM 3933 C C . ASP A 1 491 ? 15.678 12.813 -19.911 1.00 82.94 491 ASP A C 1
ATOM 3935 O O . ASP A 1 491 ? 16.268 13.236 -20.905 1.00 82.94 491 ASP A O 1
ATOM 3939 N N . SER A 1 492 ? 16.250 11.941 -19.070 1.00 81.25 492 SER A N 1
ATOM 3940 C CA . SER A 1 492 ? 17.632 11.460 -19.210 1.00 81.25 492 SER A CA 1
ATOM 3941 C C . SER A 1 492 ? 17.766 10.444 -20.344 1.00 81.25 492 SER A C 1
ATOM 3943 O O . SER A 1 492 ? 18.618 10.590 -21.227 1.00 81.25 492 SER A O 1
ATOM 3945 N N . GLU A 1 493 ? 16.871 9.456 -20.401 1.00 85.31 493 GLU A N 1
ATOM 3946 C CA . GLU A 1 493 ? 16.838 8.485 -21.501 1.00 85.31 493 GLU A CA 1
ATOM 3947 C C . GLU A 1 493 ? 16.573 9.178 -22.842 1.00 85.31 493 GLU A C 1
ATOM 3949 O O . GLU A 1 493 ? 17.208 8.878 -23.861 1.00 85.31 493 GLU A O 1
ATOM 3954 N N . LYS A 1 494 ? 15.652 10.147 -22.840 1.00 89.88 494 LYS A N 1
ATOM 3955 C CA . LYS A 1 494 ? 15.307 10.934 -24.021 1.00 89.88 494 LYS A CA 1
ATOM 3956 C C . LYS A 1 494 ? 16.470 11.809 -24.473 1.00 89.88 494 LYS A C 1
ATOM 3958 O O . LYS A 1 494 ? 16.746 11.846 -25.672 1.00 89.88 494 LYS A O 1
ATOM 3963 N N . ALA A 1 495 ? 17.196 12.437 -23.545 1.00 91.56 495 ALA A N 1
ATOM 3964 C CA . ALA A 1 495 ? 18.448 13.123 -23.852 1.00 91.56 495 ALA A CA 1
ATOM 3965 C C . ALA A 1 495 ? 19.437 12.163 -24.536 1.00 91.56 495 ALA A C 1
ATOM 3967 O O . ALA A 1 495 ? 19.971 12.480 -25.599 1.00 91.56 495 ALA A O 1
ATOM 3968 N N . GLY A 1 496 ? 19.627 10.957 -23.990 1.00 91.81 496 GLY A N 1
ATOM 3969 C CA . GLY A 1 496 ? 20.474 9.927 -24.600 1.00 91.81 496 GLY A CA 1
ATOM 3970 C C . GLY A 1 496 ? 20.071 9.583 -26.040 1.00 91.81 496 GLY A C 1
ATOM 3971 O O . GLY A 1 496 ? 20.929 9.466 -26.917 1.00 91.81 496 GLY A O 1
ATOM 3972 N N . ALA A 1 497 ? 18.770 9.487 -26.323 1.00 94.06 497 ALA A N 1
ATOM 3973 C CA . ALA A 1 497 ? 18.266 9.234 -27.672 1.00 94.06 497 ALA A CA 1
ATOM 3974 C C . ALA A 1 497 ? 18.514 10.408 -28.644 1.00 94.06 497 ALA A C 1
ATOM 3976 O O . ALA A 1 497 ? 18.890 10.163 -29.794 1.00 94.06 497 ALA A O 1
ATOM 3977 N N . PHE A 1 498 ? 18.379 11.663 -28.191 1.00 96.94 498 PHE A N 1
ATOM 3978 C CA . PHE A 1 498 ? 18.769 12.846 -28.975 1.00 96.94 498 PHE A CA 1
ATOM 3979 C C . PHE A 1 498 ? 20.265 12.849 -29.293 1.00 96.94 498 PHE A C 1
ATOM 3981 O O . PHE A 1 498 ? 20.643 13.039 -30.447 1.00 96.94 498 PHE A O 1
ATOM 3988 N N . LEU A 1 499 ? 21.119 12.539 -28.313 1.00 95.75 499 LEU A N 1
ATOM 3989 C CA . LEU A 1 499 ? 22.565 12.437 -28.525 1.00 95.75 499 LEU A CA 1
ATOM 3990 C C . LEU A 1 499 ? 22.920 11.355 -29.555 1.00 95.75 499 LEU A C 1
ATOM 3992 O O . LEU A 1 499 ? 23.774 11.569 -30.419 1.00 95.75 499 LEU A O 1
ATOM 3996 N N . ASN A 1 500 ? 22.265 10.195 -29.481 1.00 95.44 500 ASN A N 1
ATOM 3997 C CA . ASN A 1 500 ? 22.459 9.120 -30.451 1.00 95.44 500 ASN A CA 1
ATOM 3998 C C . ASN A 1 500 ? 22.049 9.569 -31.860 1.00 95.44 500 ASN A C 1
ATOM 4000 O O . ASN A 1 500 ? 22.806 9.358 -32.809 1.00 95.44 500 ASN A O 1
ATOM 4004 N N . ARG A 1 501 ? 20.895 10.234 -32.003 1.00 97.75 501 ARG A N 1
ATOM 4005 C CA . ARG A 1 501 ? 20.425 10.735 -33.301 1.00 97.75 501 ARG A CA 1
ATOM 4006 C C . ARG A 1 501 ? 21.330 11.828 -33.870 1.00 97.75 501 ARG A C 1
ATOM 4008 O O . ARG A 1 501 ? 21.646 11.764 -35.055 1.00 97.75 501 ARG A O 1
ATOM 4015 N N . ALA A 1 502 ? 21.821 12.745 -33.038 1.00 97.12 502 ALA A N 1
ATOM 4016 C CA . ALA A 1 502 ? 22.766 13.785 -33.441 1.00 97.12 502 ALA A CA 1
ATOM 4017 C C . ALA A 1 502 ? 24.056 13.193 -34.031 1.00 97.12 502 ALA A C 1
ATOM 4019 O O . ALA A 1 502 ? 24.495 13.608 -35.102 1.00 97.12 502 ALA A O 1
ATOM 4020 N N . LYS A 1 503 ? 24.630 12.169 -33.380 1.00 96.31 503 LYS A N 1
ATOM 4021 C CA . LYS A 1 503 ? 25.822 11.458 -33.879 1.00 96.31 503 LYS A CA 1
ATOM 4022 C C . LYS A 1 503 ? 25.566 10.781 -35.225 1.00 96.31 503 LYS A C 1
ATOM 4024 O O . LYS A 1 503 ? 26.371 10.915 -36.139 1.00 96.31 503 LYS A O 1
ATOM 4029 N N . ILE A 1 504 ? 24.421 10.111 -35.361 1.00 97.44 504 ILE A N 1
ATOM 4030 C CA . ILE A 1 504 ? 24.009 9.479 -36.621 1.00 97.44 504 ILE A CA 1
ATOM 4031 C C . ILE A 1 504 ? 23.874 10.528 -37.734 1.00 97.44 504 ILE A C 1
ATOM 4033 O O . ILE A 1 504 ? 24.381 10.319 -38.831 1.00 97.44 504 ILE A O 1
ATOM 4037 N N . LEU A 1 505 ? 23.212 11.655 -37.458 1.00 97.12 505 LEU A N 1
ATOM 4038 C CA . LEU A 1 505 ? 23.016 12.745 -38.418 1.00 97.12 505 LEU A CA 1
ATOM 4039 C C . LEU A 1 505 ? 24.342 13.379 -38.850 1.00 97.12 505 LEU A C 1
ATOM 4041 O O . LEU A 1 505 ? 24.513 13.666 -40.032 1.00 97.12 505 LEU A O 1
ATOM 4045 N N . ASN A 1 506 ? 25.280 13.554 -37.919 1.00 95.94 506 ASN A N 1
ATOM 4046 C CA . ASN A 1 506 ? 26.607 14.085 -38.210 1.00 95.94 506 ASN A CA 1
ATOM 4047 C C . ASN A 1 506 ? 27.394 13.165 -39.155 1.00 95.94 506 ASN A C 1
ATOM 4049 O O . ASN A 1 506 ? 27.915 13.626 -40.166 1.00 95.94 506 ASN A O 1
ATOM 4053 N N . ASP A 1 507 ? 27.392 11.855 -38.894 1.00 95.31 507 ASP A N 1
ATOM 4054 C CA . ASP A 1 507 ? 28.042 10.866 -39.768 1.00 95.31 507 ASP A CA 1
ATOM 4055 C C . ASP A 1 507 ? 27.366 10.751 -41.146 1.00 95.31 507 ASP A C 1
ATOM 4057 O O . ASP A 1 507 ? 27.993 10.343 -42.122 1.00 95.31 507 ASP A O 1
ATOM 4061 N N . MET A 1 508 ? 26.090 11.134 -41.247 1.00 95.62 508 MET A N 1
ATOM 4062 C CA . MET A 1 508 ? 25.363 11.257 -42.514 1.00 95.62 508 MET A CA 1
ATOM 4063 C C . MET A 1 508 ? 25.597 12.601 -43.233 1.00 95.62 508 MET A C 1
ATOM 4065 O O . MET A 1 508 ? 25.030 12.809 -44.305 1.00 95.62 508 MET A O 1
ATOM 4069 N N . GLY A 1 509 ? 26.381 13.525 -42.663 1.00 94.38 509 GLY A N 1
ATOM 4070 C CA . GLY A 1 509 ? 26.633 14.862 -43.219 1.00 94.38 509 GLY A CA 1
ATOM 4071 C C . GLY A 1 509 ? 25.479 15.861 -43.042 1.00 94.38 509 GLY A C 1
ATOM 4072 O O . GLY A 1 509 ? 25.430 16.881 -43.722 1.00 94.38 509 GLY A O 1
ATOM 4073 N N . MET A 1 510 ? 24.523 15.581 -42.151 1.00 95.56 510 MET A N 1
ATOM 4074 C CA . MET A 1 510 ? 23.349 16.423 -41.883 1.00 95.56 510 MET A CA 1
ATOM 4075 C C . MET A 1 510 ? 23.580 17.346 -40.676 1.00 95.56 510 MET A C 1
ATOM 4077 O O . MET A 1 510 ? 22.856 17.280 -39.679 1.00 95.56 510 MET A O 1
ATOM 4081 N N . GLU A 1 511 ? 24.600 18.200 -40.761 1.00 93.81 511 GLU A N 1
ATOM 4082 C CA . GLU A 1 511 ? 25.117 18.981 -39.626 1.00 93.81 511 GLU A CA 1
ATOM 4083 C C . GLU A 1 511 ? 24.078 19.894 -38.958 1.00 93.81 511 GLU A C 1
ATOM 4085 O O . GLU A 1 511 ? 24.040 19.984 -37.731 1.00 93.81 511 GLU A O 1
ATOM 4090 N N . ASP A 1 512 ? 23.203 20.545 -39.728 1.00 94.56 512 ASP A N 1
ATOM 4091 C CA . ASP A 1 512 ? 22.214 21.475 -39.165 1.00 94.56 512 ASP A CA 1
ATOM 4092 C C . ASP A 1 512 ? 21.185 20.761 -38.281 1.00 94.56 512 ASP A C 1
ATOM 4094 O O . ASP A 1 512 ? 20.892 21.213 -37.175 1.00 94.56 512 ASP A O 1
ATOM 4098 N N . LYS A 1 513 ? 20.717 19.579 -38.701 1.00 94.88 513 LYS A N 1
ATOM 4099 C CA . LYS A 1 513 ? 19.805 18.758 -37.887 1.00 94.88 513 LYS A CA 1
ATOM 4100 C C . LYS A 1 513 ? 20.509 18.157 -36.673 1.00 94.88 513 LYS A C 1
ATOM 4102 O O . LYS A 1 513 ? 19.897 18.004 -35.621 1.00 94.88 513 LYS A O 1
ATOM 4107 N N . ALA A 1 514 ? 21.793 17.817 -36.804 1.00 95.44 514 ALA A N 1
ATOM 4108 C CA . ALA A 1 514 ? 22.581 17.343 -35.673 1.00 95.44 514 ALA A CA 1
ATOM 4109 C C . ALA A 1 514 ? 22.711 18.432 -34.592 1.00 95.44 514 ALA A C 1
ATOM 4111 O O . ALA A 1 514 ? 22.561 18.131 -33.410 1.00 95.44 514 ALA A O 1
ATOM 4112 N N . LYS A 1 515 ? 22.923 19.700 -34.983 1.00 96.44 515 LYS A N 1
ATOM 4113 C CA . LYS A 1 515 ? 22.962 20.844 -34.052 1.00 96.44 515 LYS A CA 1
ATOM 4114 C C . LYS A 1 515 ? 21.647 21.014 -33.288 1.00 96.44 515 LYS A C 1
ATOM 4116 O O . LYS A 1 515 ? 21.690 21.227 -32.080 1.00 96.44 515 LYS A O 1
ATOM 4121 N N . GLU A 1 516 ? 20.503 20.886 -33.959 1.00 96.12 516 GLU A N 1
ATOM 4122 C CA . GLU A 1 516 ? 19.184 20.932 -33.306 1.00 96.12 516 GLU A CA 1
ATOM 4123 C C . GLU A 1 516 ? 19.047 19.849 -32.222 1.00 96.12 516 GLU A C 1
ATOM 4125 O O . GLU A 1 516 ? 18.659 20.144 -31.090 1.00 96.12 516 GLU A O 1
ATOM 4130 N N . ASP A 1 517 ? 19.438 18.610 -32.534 1.00 95.38 517 ASP A N 1
ATOM 4131 C CA . ASP A 1 517 ? 19.391 17.502 -31.576 1.00 95.38 517 ASP A CA 1
ATOM 4132 C C . ASP A 1 517 ? 20.376 17.682 -30.408 1.00 95.38 517 ASP A C 1
ATOM 4134 O O . ASP A 1 517 ? 20.055 17.314 -29.277 1.00 95.38 517 ASP A O 1
ATOM 4138 N N . PHE A 1 518 ? 21.554 18.277 -30.637 1.00 95.94 518 PHE A N 1
ATOM 4139 C CA . PHE A 1 518 ? 22.495 18.603 -29.558 1.00 95.94 518 PHE A CA 1
ATOM 4140 C C . PHE A 1 518 ? 21.937 19.650 -28.589 1.00 95.94 518 PHE A C 1
ATOM 4142 O O . PHE A 1 518 ? 22.116 19.508 -27.378 1.00 95.94 518 PHE A O 1
ATOM 4149 N N . ILE A 1 519 ? 21.241 20.672 -29.098 1.00 96.50 519 ILE A N 1
ATOM 4150 C CA . ILE A 1 519 ? 20.588 21.690 -28.260 1.00 96.50 519 ILE A CA 1
ATOM 4151 C C . ILE A 1 519 ? 19.543 21.032 -27.354 1.00 96.50 519 ILE A C 1
ATOM 4153 O O . ILE A 1 519 ? 19.481 21.313 -26.155 1.00 96.50 519 ILE A O 1
ATOM 4157 N N . GLU A 1 520 ? 18.739 20.129 -27.911 1.00 94.81 520 GLU A N 1
ATOM 4158 C CA . GLU A 1 520 ? 17.694 19.444 -27.156 1.00 94.81 520 GLU A CA 1
ATOM 4159 C C . GLU A 1 520 ? 18.263 18.442 -26.140 1.00 94.81 520 GLU A C 1
ATOM 4161 O O . GLU A 1 520 ? 17.785 18.380 -25.003 1.00 94.81 520 GLU A O 1
ATOM 4166 N N . TRP A 1 521 ? 19.335 17.724 -26.496 1.00 94.81 521 TRP A N 1
ATOM 4167 C CA . TRP A 1 521 ? 20.101 16.909 -25.550 1.00 94.81 521 TRP A CA 1
ATOM 4168 C C . TRP A 1 521 ? 20.597 17.744 -24.363 1.00 94.81 521 TRP A C 1
ATOM 4170 O O . TRP A 1 521 ? 20.352 17.368 -23.217 1.00 94.81 521 TRP A O 1
ATOM 4180 N N . GLU A 1 522 ? 21.241 18.889 -24.610 1.00 93.38 522 GLU A N 1
ATOM 4181 C CA . GLU A 1 522 ? 21.784 19.743 -23.547 1.00 93.38 522 GLU A CA 1
ATOM 4182 C C . GLU A 1 522 ? 20.669 20.297 -22.644 1.00 93.38 522 GLU A C 1
ATOM 4184 O O . GLU A 1 522 ? 20.807 20.337 -21.416 1.00 93.38 522 GLU A O 1
ATOM 4189 N N . ARG A 1 523 ? 19.534 20.689 -23.240 1.00 94.00 523 ARG A N 1
ATOM 4190 C CA . ARG A 1 523 ? 18.353 21.172 -22.513 1.00 94.00 523 ARG A CA 1
ATOM 4191 C C . ARG A 1 523 ? 17.817 20.118 -21.545 1.00 94.00 523 ARG A C 1
ATOM 4193 O O . ARG A 1 523 ? 17.562 20.434 -20.381 1.00 94.00 523 ARG A O 1
ATOM 4200 N N . LEU A 1 524 ? 17.637 18.886 -22.021 1.00 88.56 524 LEU A N 1
ATOM 4201 C CA . LEU A 1 524 ? 17.116 17.779 -21.218 1.00 88.56 524 LEU A CA 1
ATOM 4202 C C . LEU A 1 524 ? 18.131 17.312 -20.169 1.00 88.56 524 LEU A C 1
ATOM 4204 O O . LEU A 1 524 ? 17.759 17.127 -19.013 1.00 88.56 524 LEU A O 1
ATOM 4208 N N . PHE A 1 525 ? 19.417 17.240 -20.519 1.00 83.69 525 PHE A N 1
ATOM 4209 C CA . PHE A 1 525 ? 20.486 16.862 -19.593 1.00 83.69 525 PHE A CA 1
ATOM 4210 C C . PHE A 1 525 ? 20.597 17.824 -18.397 1.00 83.69 525 PHE A C 1
ATOM 4212 O O . PHE A 1 525 ? 20.740 17.401 -17.248 1.00 83.69 525 PHE A O 1
ATOM 4219 N N . LYS A 1 526 ? 20.460 19.138 -18.633 1.00 85.12 526 LYS A N 1
ATOM 4220 C CA . LYS A 1 526 ? 20.430 20.147 -17.556 1.00 85.12 526 LYS A CA 1
ATOM 4221 C C . LYS A 1 526 ? 19.202 20.013 -16.658 1.00 85.12 526 LYS A C 1
ATOM 4223 O O . LYS A 1 526 ? 19.268 20.362 -15.482 1.00 85.12 526 LYS A O 1
ATOM 4228 N N . LYS A 1 527 ? 18.083 19.545 -17.213 1.00 80.69 527 LYS A N 1
ATOM 4229 C CA . LYS A 1 527 ? 16.831 19.340 -16.481 1.00 80.69 527 LYS A CA 1
ATOM 4230 C C . LYS A 1 527 ? 16.881 18.084 -15.609 1.00 80.69 527 LYS A C 1
ATOM 4232 O O . LYS A 1 527 ? 16.382 18.137 -14.496 1.00 80.69 527 LYS A O 1
ATOM 4237 N N . SER A 1 528 ? 17.513 17.009 -16.079 1.00 71.12 528 SER A N 1
ATOM 4238 C CA . SER A 1 528 ? 17.658 15.750 -15.334 1.00 71.12 528 SER A CA 1
ATOM 4239 C C . SER A 1 528 ? 18.766 15.763 -14.272 1.00 71.12 528 SER A C 1
ATOM 4241 O O . SER A 1 528 ? 18.850 14.838 -13.475 1.00 71.12 528 SER A O 1
ATOM 4243 N N . SER A 1 529 ? 19.645 16.770 -14.285 1.00 61.72 529 SER A N 1
ATOM 4244 C CA . SER A 1 529 ? 20.762 16.921 -13.332 1.00 61.72 529 SER A CA 1
ATOM 4245 C C . SER A 1 529 ? 20.418 17.781 -12.103 1.00 61.72 529 SER A C 1
ATOM 4247 O O . SER A 1 529 ? 21.305 18.100 -11.312 1.00 61.72 529 SER A O 1
ATOM 4249 N N . LYS A 1 530 ? 19.157 18.207 -11.977 1.00 45.59 530 LYS A N 1
ATOM 4250 C CA . LYS A 1 530 ? 18.598 18.916 -10.819 1.00 45.59 530 LYS A CA 1
ATOM 4251 C C . LYS A 1 530 ? 17.634 17.994 -10.098 1.00 45.59 530 LYS A C 1
ATOM 4253 O O . LYS A 1 530 ? 17.580 18.109 -8.856 1.00 45.59 530 LYS A O 1
#

Radius of gyration: 27.35 Å; chains: 1; bounding box: 63×50×80 Å

pLDDT: mean 83.39, std 12.46, range [45.59, 98.0]

Foldseek 3Di:
DDKDFLAQLLQLQLQALPPPDARDRFHKFWKFFLVVLDIDIGTSSVPRIDPPLQADDPPPPDDRCPLVVLVPFLSVCQSVLLVCVVVVNHFLCSCLFRVLLNVLSLQLGDPQNLVLVQVPPDPPDPDGVSVVDDSNNSSLVSLQSSLLSSLQQLAWAKEKEFEDEDAWAKAASSQWFWDADPPPRFIFIWGCSHRGMTITTTGDLDKDFQWFADPFAIDGDHHYYYDYHPVRVVRNQRRLQQHQTMMIHHDPVSSSVSSPDHDHDPHHDHVVNRVHDDPQQSLLRSCNSQLSQVPRPGTLPDPPDRQSARDVVSQVVGRDRDDRPNPFDRPRGHQWDDDPRTIIGHRDPSLLRSLLRVLVVCVVVVVLVVSLVSLVVSLVDPPDQLQSPLSSLLSNLLSCLSVVVNVSSLVSLVSSCVSPVLALVSLQSNLVSCVVVVVLVVSLVSLVSSCVSPVLPLLSLLSNLVSCQVVVVLVSSLVSLVSSLVRDPQLQSNLSSLQSNLVSCVVVVNNVSSVVSPVSSVVSVVVNVD

Sequence (530 aa):
MPLHHYLPASFLGRFSADLQTEPARDRSLIVGDKKNQRRFEARASKVGCINNLYTLVDDSQLHPNTIDQTWGEYERNLPVAIDKLIHRNVDAESWARVLVPFVACMLVRGPDFSERFDQRWPPNRPQRFSELLSKDNANRARLMDLQRLLGFVATAKWLVLTIHGEEQLITNDLGYAPFMNREEGDRGMAIPVSQNTILAIIPTIESHPILRAESDKWIPIIDYLDEPLDSHQGLNRALSQAALRFIFGPDPVIVQKYIQGSPLSRTSPEANDLGFPDSMFSRAFEFTWHRLVGTIRKPPSDKKGWDFPLDWKVIADGWHSVPWFPLNLAEFPPPLKKVGNTIQTTFYNPEIYYSISIILMLEKVGQHEDAIKEASNALLNNQLSPSVRARILALRGNALAETGRHRDAIKDFKDAITLDHFNADIYFAYATYLLENNNLGKALKPLSKAIKLNPNFGVAYSNRSVVNWKIGHYSNALKDATTAISLLSDDSEKAGAFLNRAKILNDMGMEDKAKEDFIEWERLFKKSSK

Secondary structure (DSSP, 8-state):
--EEESS-HHHHGGG-S-TTS---TT-EEEEEETTTTEEEEEEHHHHSEEETTTPPPTTSSS-TTHHHHHHHHHHHHHHHHHHHHHTT---HHHIIIIIHHHHHHHHH-STTHHHHHHHTS-TTSSS-GGGG--HHHHHHHHHHHHHHHHHHHHTSEEEEEEEPSSSPPPEETTS-EEEE-TTT--EEEEEE-SSSEEEEEE---S--EEEEEETTEEEE--EEEEEPTTHHHHHHHHHHHH-SSEEEESSHHHHHHHHSS-PPPSSPPPGGGGT---TTHHHHTTTHHHHHHHHHTS-TT-TT-------HHHHHSS------S-SS-TTSPPSEEEETTEEEE----HHHHHHHHHHHHHHHTT-HHHHHHHHHHHHT-TT--HHHHHHHHHHHHHHHHHTT-HHHHHHHHHHHHHH-TT-HHHHHHHHHHHHHTT-HHHHHHHHHHHHHH-TT-HHHHHHHHHHHHHTT-HHHHHHHHHHHHHH--SHHHHHHHHHHHHHHHHHTT-HHHHHHHHHHHHHHHHHHT-